Protein AF-A9UYN2-F1 (afdb_monomer_lite)

pLDDT: mean 78.62, std 21.9, range [23.72, 98.5]

Secondary structure (DSSP, 8-state):
--------------HHHHHHHHHHHHHHHHHHHHHHHTT--S--HHHHHHHHHHHHHHTTTS-HHHHHHHHHHHHHHHHGGGS--STTSTTS-SS-----PPPTHHHHHHHHHHHHHHTTS-HHHHHHHHHHHHTTTHHHHHGGG----SS--EEEEETTEEEEEEEEEE-SSEEEEEEEESS-EEEE----SEEEEEEEEES-EEEEETT-SS-EEE-TT-EEEE-TT--EEEEE-SSEEEEEEEEE-HHHHHHHHHHHIIIII--HHHHHHHHHTT----PEEEEE-SSHHHHHHHHHTT--EEEE-HHHHHHHTT--SSS-S-HHHHHHHHHHHHHHT---SS--SPPEEEEE-TT-SSSSHHHHHHHHHHHHHHT-SEEEEE-BPSS---TTSS---B--HHHHHHHHHHHHHHHTTSTT--EEEEEE-GGGTT-HHHHHHHHHHHHHTT--EEEE----SHHHHHHHHHHHHTT-TT-EEEEE--TTSSS----HHHHHHTT-SEEEESSHHHHHHHHHHHHHHHHHHHHSSSGGGTTTSPPHHHHHHHHT--TTSPPPP--

Organism: Monosiga brevicollis (NCBI:txid81824)

Radius of gyration: 29.61 Å; chains: 1; bounding box: 106×83×79 Å

Foldseek 3Di:
DDDDDDDDDDDDDDPVVVVVVVVVVCVVVLVVVLVPPQPDDLDDLVVLLVLLVVLCVVAVPHDPVSSVVSSLVSCCVPSPPQFDDQPPDPDPPPDDDDPDDPDPPVVVVLVVVLVVVPVPDDPPVSVVVVVVVCVPPCVVVLVLPQADDQNDWFWFAFQQWIWIKHWTHDDQFKTKMKTWHQAKTWGKPDAAQKKKKWAWNAAKKWKDFPPDPDIDIAHHSGIDIDDHRGMIIMMRNHTTITIMMMGTRVVRCVCRRCVCCVPPVVVVVRVSNVVSSVPQDLAQEEEEDLAQLVLLVCLVVVRQEYEDDLQSLQVVVVHGSQLPDALVSQLVRLLRNQVSQPADPVGNRGRAYEYECEQQRDQDLVSNLVSLVSNLVSPHQEYEHEQWDPSADDLQDPDTHGDDLVSVLVSLLSNVVSQVVGPNNYAYEYEYSCCVPPNLVVLLVSLLSNVVSPHQHYEYGQQQDLVSLLCSLVSNCVNVVRHAYEYEQEPPGRHDRDDSVSNSSSPHNYYYHHCVVVVVVVVVVVVQVVVCVVPVDSVVCVVPDDDPVNSCVSSVHDPPDDPDDDD

Structure (mmCIF, N/CA/C/O backbone):
data_AF-A9UYN2-F1
#
_entry.id   AF-A9UYN2-F1
#
loop_
_atom_site.group_PDB
_atom_site.id
_atom_site.type_symbol
_atom_site.label_atom_id
_atom_site.label_alt_id
_atom_site.label_comp_id
_atom_site.label_asym_id
_atom_site.label_entity_id
_atom_site.label_seq_id
_atom_site.pdbx_PDB_ins_code
_atom_site.Cartn_x
_atom_site.Cartn_y
_atom_site.Cartn_z
_atom_site.occupancy
_atom_site.B_iso_or_equiv
_atom_site.auth_seq_id
_atom_site.auth_comp_id
_atom_site.auth_asym_id
_atom_site.auth_atom_id
_atom_site.pdbx_PDB_model_num
ATOM 1 N N . MET A 1 1 ? -65.477 40.981 -23.516 1.00 39.19 1 MET A N 1
ATOM 2 C CA . MET A 1 1 ? -64.364 40.236 -22.884 1.00 39.19 1 MET A CA 1
ATOM 3 C C . MET A 1 1 ? -64.609 38.749 -23.068 1.00 39.19 1 MET A C 1
ATOM 5 O O . MET A 1 1 ? -65.764 38.356 -23.006 1.00 39.19 1 MET A O 1
ATOM 9 N N . ALA A 1 2 ? -63.519 37.986 -23.236 1.00 35.44 2 ALA A N 1
ATOM 10 C CA . ALA A 1 2 ? -63.436 36.551 -23.558 1.00 35.44 2 ALA A CA 1
ATOM 11 C C . ALA A 1 2 ? -63.857 36.188 -24.994 1.00 35.44 2 ALA A C 1
ATOM 13 O O . ALA A 1 2 ? -64.832 36.724 -25.496 1.00 35.44 2 ALA A O 1
ATOM 14 N N . LYS A 1 3 ? -63.245 35.249 -25.720 1.00 41.47 3 LYS A N 1
ATOM 15 C CA . LYS A 1 3 ? -61.950 34.520 -25.744 1.00 41.47 3 LYS A CA 1
ATOM 16 C C . LYS A 1 3 ? -62.150 33.536 -26.919 1.00 41.47 3 LYS A C 1
ATOM 18 O O . LYS A 1 3 ? -63.242 32.987 -26.982 1.00 41.47 3 LYS A O 1
ATOM 23 N N . SER A 1 4 ? -61.157 33.249 -27.773 1.00 36.56 4 SER A N 1
ATOM 24 C CA . SER A 1 4 ? -60.897 31.883 -28.299 1.00 36.56 4 SER A CA 1
ATOM 25 C C . SER A 1 4 ? -59.914 31.844 -29.482 1.00 36.56 4 SER A C 1
ATOM 27 O O . SER A 1 4 ? -60.020 32.597 -30.444 1.00 36.56 4 SER A O 1
ATOM 29 N N . SER A 1 5 ? -59.045 30.834 -29.406 1.00 35.97 5 SER A N 1
ATOM 30 C CA . SER A 1 5 ? -58.204 30.225 -30.441 1.00 35.97 5 SER A CA 1
ATOM 31 C C . SER A 1 5 ? -56.848 30.876 -30.736 1.00 35.97 5 SER A C 1
ATOM 33 O O . SER A 1 5 ? -56.729 31.851 -31.469 1.00 35.97 5 SER A O 1
ATOM 35 N N . LYS A 1 6 ? -55.786 30.235 -30.227 1.00 36.66 6 LYS A N 1
ATOM 36 C CA . LYS A 1 6 ? -54.582 29.958 -31.018 1.00 36.66 6 LYS A CA 1
ATOM 37 C C . LYS A 1 6 ? -54.052 28.557 -30.697 1.00 36.66 6 LYS A C 1
ATOM 39 O O . LYS A 1 6 ? -53.577 28.286 -29.602 1.00 36.66 6 LYS A O 1
ATOM 44 N N . SER A 1 7 ? -54.244 27.701 -31.698 1.00 35.09 7 SER A N 1
ATOM 45 C CA . SER A 1 7 ? -53.467 26.542 -32.146 1.00 35.09 7 SER A CA 1
ATOM 46 C C . SER A 1 7 ? -52.214 26.148 -31.355 1.00 35.09 7 SER A C 1
ATOM 48 O O . SER A 1 7 ? -51.268 26.922 -31.221 1.00 35.09 7 SER A O 1
ATOM 50 N N . ALA A 1 8 ? -52.178 24.867 -30.986 1.00 38.81 8 ALA A N 1
ATOM 51 C CA . ALA A 1 8 ? -51.010 24.126 -30.536 1.00 38.81 8 ALA A CA 1
ATOM 52 C C . ALA A 1 8 ? -49.964 23.962 -31.657 1.00 38.81 8 ALA A C 1
ATOM 54 O O . ALA A 1 8 ? -50.301 23.576 -32.775 1.00 38.81 8 ALA A O 1
ATOM 55 N N . ALA A 1 9 ? -48.690 24.186 -31.332 1.00 35.31 9 ALA A N 1
ATOM 56 C CA . ALA A 1 9 ? -47.545 23.747 -32.124 1.00 35.31 9 ALA A CA 1
ATOM 57 C C . ALA A 1 9 ? -46.674 22.824 -31.257 1.00 35.31 9 ALA A C 1
ATOM 59 O O . ALA A 1 9 ? -46.126 23.237 -30.235 1.00 35.31 9 ALA A O 1
ATOM 60 N N . LYS A 1 10 ? -46.593 21.553 -31.667 1.00 41.03 10 LYS A N 1
ATOM 61 C CA . LYS A 1 10 ? -45.705 20.508 -31.138 1.00 41.03 10 LYS A CA 1
ATOM 62 C C . LYS A 1 10 ? -44.237 20.952 -31.221 1.00 41.03 10 LYS A C 1
ATOM 64 O O . LYS A 1 10 ? -43.752 21.229 -32.313 1.00 41.03 10 LYS A O 1
ATOM 69 N N . LYS A 1 11 ? -43.505 20.897 -30.104 1.00 39.22 11 LYS A N 1
ATOM 70 C CA . LYS A 1 11 ? -42.038 20.755 -30.079 1.00 39.22 11 LYS A CA 1
ATOM 71 C C . LYS A 1 11 ? -41.705 19.320 -29.671 1.00 39.22 11 LYS A C 1
ATOM 73 O O . LYS A 1 11 ? -41.628 19.012 -28.490 1.00 39.22 11 LYS A O 1
ATOM 78 N N . GLY A 1 12 ? -41.561 18.440 -30.658 1.00 44.53 12 GLY A N 1
ATOM 79 C CA . GLY A 1 12 ? -40.840 17.180 -30.497 1.00 44.53 12 GLY A CA 1
ATOM 80 C C . GLY A 1 12 ? -39.404 17.416 -30.941 1.00 44.53 12 GLY A C 1
ATOM 81 O O . GLY A 1 12 ? -39.163 17.607 -32.127 1.00 44.53 12 GLY A O 1
ATOM 82 N N . GLY A 1 13 ? -38.469 17.475 -30.001 1.00 46.94 13 GLY A N 1
ATOM 83 C CA . GLY A 1 13 ? -37.056 17.652 -30.304 1.00 46.94 13 GLY A CA 1
ATOM 84 C C . GLY A 1 13 ? -36.202 17.418 -29.067 1.00 46.94 13 GLY A C 1
ATOM 85 O O . GLY A 1 13 ? -36.512 17.951 -28.007 1.00 46.94 13 GLY A O 1
ATOM 86 N N . ASN A 1 14 ? -35.133 16.644 -29.260 1.00 50.72 14 ASN A N 1
ATOM 87 C CA . ASN A 1 14 ? -33.905 16.572 -28.457 1.00 50.72 14 ASN A CA 1
ATOM 88 C C . ASN A 1 14 ? -33.594 15.334 -27.607 1.00 50.72 14 ASN A C 1
ATOM 90 O O . ASN A 1 14 ? -32.519 15.348 -27.028 1.00 50.72 14 ASN A O 1
ATOM 94 N N . SER A 1 15 ? -34.347 14.226 -27.575 1.00 48.69 15 SER A N 1
ATOM 95 C CA . SER A 1 15 ? -33.795 13.030 -26.884 1.00 48.69 15 SER A CA 1
ATOM 96 C C . SER A 1 15 ? -32.599 12.425 -27.644 1.00 48.69 15 SER A C 1
ATOM 98 O O . SER A 1 15 ? -31.614 12.034 -27.030 1.00 48.69 15 SER A O 1
ATOM 100 N N . TRP A 1 16 ? -32.638 12.447 -28.982 1.00 41.81 16 TRP A N 1
ATOM 101 C CA . TRP A 1 16 ? -31.578 11.907 -29.843 1.00 41.81 16 TRP A CA 1
ATOM 102 C C . TRP A 1 16 ? -30.259 12.684 -29.769 1.00 41.81 16 TRP A C 1
ATOM 104 O O . TRP A 1 16 ? -29.197 12.071 -29.794 1.00 41.81 16 TRP A O 1
ATOM 114 N N . CYS A 1 17 ? -30.305 14.014 -29.636 1.00 42.72 17 CYS A N 1
ATOM 115 C CA . CYS A 1 17 ? -29.087 14.821 -29.522 1.00 42.72 17 CYS A CA 1
ATOM 116 C C . CYS A 1 17 ? -28.325 14.521 -28.228 1.00 42.72 17 CYS A C 1
ATOM 118 O O . CYS A 1 17 ? -27.106 14.429 -28.266 1.00 42.72 17 CYS A O 1
ATOM 120 N N . TRP A 1 18 ? -29.022 14.299 -27.107 1.00 42.03 18 TRP A N 1
ATOM 121 C CA . TRP A 1 18 ? -28.371 13.967 -25.836 1.00 42.03 18 TRP A CA 1
ATOM 122 C C . TRP A 1 18 ? -27.692 12.596 -25.870 1.00 42.03 18 TRP A C 1
ATOM 124 O O . TRP A 1 18 ? -26.558 12.475 -25.415 1.00 42.03 18 TRP A O 1
ATOM 134 N N . THR A 1 19 ? -28.328 11.582 -26.465 1.00 50.00 19 THR A N 1
ATOM 135 C CA . THR A 1 19 ? -27.730 10.243 -26.611 1.00 50.00 19 THR A CA 1
ATOM 136 C C . THR A 1 19 ? -26.511 10.264 -27.535 1.00 50.00 19 THR A C 1
ATOM 138 O O . THR A 1 19 ? -25.493 9.650 -27.224 1.00 50.00 19 THR A O 1
ATOM 141 N N . LEU A 1 20 ? -26.578 11.019 -28.638 1.00 44.88 20 LEU A N 1
ATOM 142 C CA . LEU A 1 20 ? -25.458 11.169 -29.568 1.00 44.88 20 LEU A CA 1
ATOM 143 C C . LEU A 1 20 ? -24.292 11.942 -28.929 1.00 44.88 20 LEU A C 1
ATOM 145 O O . LEU A 1 20 ? -23.141 11.549 -29.084 1.00 44.88 20 LEU A O 1
ATOM 149 N N . SER A 1 21 ? -24.578 13.000 -28.164 1.00 47.22 21 SER A N 1
ATOM 150 C CA . SER A 1 21 ? -23.560 13.755 -27.426 1.00 47.22 21 SER A CA 1
ATOM 151 C C . SER A 1 21 ? -22.880 12.916 -26.343 1.00 47.22 21 SER A C 1
ATOM 153 O O . SER A 1 21 ? -21.669 13.020 -26.183 1.00 47.22 21 SER A O 1
ATOM 155 N N . LEU A 1 22 ? -23.616 12.045 -25.643 1.00 47.75 22 LEU A N 1
ATOM 156 C CA . LEU A 1 22 ? -23.041 11.152 -24.632 1.00 47.75 22 LEU A CA 1
ATOM 157 C C . LEU A 1 22 ? -22.132 10.085 -25.262 1.00 47.75 22 LEU A C 1
ATOM 159 O O . LEU A 1 22 ? -21.047 9.825 -24.750 1.00 47.75 22 LEU A O 1
ATOM 163 N N . LEU A 1 23 ? -22.542 9.519 -26.403 1.00 45.62 23 LEU A N 1
ATOM 164 C CA . LEU A 1 23 ? -21.728 8.577 -27.179 1.00 45.62 23 LEU A CA 1
ATOM 165 C C . LEU A 1 23 ? -20.455 9.236 -27.719 1.00 45.62 23 LEU A C 1
ATOM 167 O O . LEU A 1 23 ? -19.389 8.637 -27.645 1.00 45.62 23 LEU A O 1
ATOM 171 N N . VAL A 1 24 ? -20.537 10.478 -28.205 1.00 46.62 24 VAL A N 1
ATOM 172 C CA . VAL A 1 24 ? -19.369 11.240 -28.676 1.00 46.62 24 VAL A CA 1
ATOM 173 C C . VAL A 1 24 ? -18.418 11.573 -27.525 1.00 46.62 24 VAL A C 1
ATOM 175 O O . VAL A 1 24 ? -17.210 11.446 -27.692 1.00 46.62 24 VAL A O 1
ATOM 178 N N . ILE A 1 25 ? -18.927 11.932 -26.342 1.00 49.94 25 ILE A N 1
ATOM 179 C CA . ILE A 1 25 ? -18.092 12.183 -25.156 1.00 49.94 25 ILE A CA 1
ATOM 180 C C . ILE A 1 25 ? -17.419 10.889 -24.678 1.00 49.94 25 ILE A C 1
ATOM 182 O O . ILE A 1 25 ? -16.214 10.896 -24.451 1.00 49.94 25 ILE A O 1
ATOM 186 N N . LEU A 1 26 ? -18.143 9.768 -24.600 1.00 45.66 26 LEU A N 1
ATOM 187 C CA . LEU A 1 26 ? -17.565 8.457 -24.268 1.00 45.66 26 LEU A CA 1
ATOM 188 C C . LEU A 1 26 ? -16.506 8.020 -25.291 1.00 45.66 26 LEU A C 1
ATOM 190 O O . LEU A 1 26 ? -15.471 7.479 -24.910 1.00 45.66 26 LEU A O 1
ATOM 194 N N . PHE A 1 27 ? -16.724 8.309 -26.576 1.00 45.09 27 PHE A N 1
ATOM 195 C CA . PHE A 1 27 ? -15.776 8.010 -27.648 1.00 45.09 27 PHE A CA 1
ATOM 196 C C . PHE A 1 27 ? -14.525 8.905 -27.593 1.00 45.09 27 PHE A C 1
ATOM 198 O O . PHE A 1 27 ? -13.415 8.419 -27.788 1.00 45.09 27 PHE A O 1
ATOM 205 N N . LEU A 1 28 ? -14.669 10.196 -27.273 1.00 45.16 28 LEU A N 1
ATOM 206 C CA . LEU A 1 28 ? -13.551 11.143 -27.139 1.00 45.16 28 LEU A CA 1
ATOM 207 C C . LEU A 1 28 ? -12.732 10.921 -25.856 1.00 45.16 28 LEU A C 1
ATOM 209 O O . LEU A 1 28 ? -11.503 11.026 -25.884 1.00 45.16 28 LEU A O 1
ATOM 213 N N . VAL A 1 29 ? -13.392 10.577 -24.746 1.00 49.25 29 VAL A N 1
ATOM 214 C CA . VAL A 1 29 ? -12.733 10.202 -23.483 1.00 49.25 29 VAL A CA 1
ATOM 215 C C . VAL A 1 29 ? -12.043 8.844 -23.638 1.00 49.25 29 VAL A C 1
ATOM 217 O O . VAL A 1 29 ? -10.877 8.715 -23.275 1.00 49.25 29 VAL A O 1
ATOM 220 N N . GLY A 1 30 ? -12.698 7.868 -24.277 1.00 46.34 30 GLY A N 1
ATOM 221 C CA . GLY A 1 30 ? -12.101 6.573 -24.612 1.00 46.34 30 GLY A CA 1
ATOM 222 C C . GLY A 1 30 ? -10.931 6.676 -25.596 1.00 46.34 30 GLY A C 1
ATOM 223 O O . GLY A 1 30 ? -9.948 5.959 -25.439 1.00 46.34 30 GLY A O 1
ATOM 224 N N . GLY A 1 31 ? -10.996 7.594 -26.566 1.00 47.00 31 GLY A N 1
ATOM 225 C CA . GLY A 1 31 ? -9.927 7.855 -27.536 1.00 47.00 31 GLY A CA 1
ATOM 226 C C . GLY A 1 31 ? -8.698 8.540 -26.930 1.00 47.00 31 GLY A C 1
ATOM 227 O O . GLY A 1 31 ? -7.571 8.182 -27.263 1.00 47.00 31 GLY A O 1
ATOM 228 N N . SER A 1 32 ? -8.894 9.474 -25.994 1.00 47.34 32 SER A N 1
ATOM 229 C CA . SER A 1 32 ? -7.787 10.110 -25.261 1.00 47.34 32 SER A CA 1
ATOM 230 C C . SER A 1 32 ? -7.106 9.136 -24.287 1.00 47.34 32 SER A C 1
ATOM 232 O O . SER A 1 32 ? -5.883 9.140 -24.179 1.00 47.34 32 SER A O 1
ATOM 234 N N . PHE A 1 33 ? -7.870 8.245 -23.641 1.00 44.34 33 PHE A N 1
ATOM 235 C CA . PHE A 1 33 ? -7.330 7.166 -22.797 1.00 44.34 33 PHE A CA 1
ATOM 236 C C . PHE A 1 33 ? -6.572 6.111 -23.628 1.00 44.34 33 PHE A C 1
ATOM 238 O O . PHE A 1 33 ? -5.503 5.650 -23.231 1.00 44.34 33 PHE A O 1
ATOM 245 N N . TYR A 1 34 ? -7.088 5.795 -24.825 1.00 45.56 34 TYR A N 1
ATOM 246 C CA . TYR A 1 34 ? -6.466 4.895 -25.805 1.00 45.56 34 TYR A CA 1
ATOM 247 C C . TYR A 1 34 ? -5.105 5.398 -26.305 1.00 45.56 34 TYR A C 1
ATOM 249 O O . TYR A 1 34 ? -4.243 4.589 -26.616 1.00 45.56 34 TYR A O 1
ATOM 257 N N . LEU A 1 35 ? -4.875 6.713 -26.371 1.00 47.59 35 LEU A N 1
ATOM 258 C CA . LEU A 1 35 ? -3.581 7.265 -26.793 1.00 47.59 35 LEU A CA 1
ATOM 259 C C . LEU A 1 35 ? -2.527 7.289 -25.671 1.00 47.59 35 LEU A C 1
ATOM 261 O O . LEU A 1 35 ? -1.340 7.293 -25.981 1.00 47.59 35 LEU A O 1
ATOM 265 N N . TYR A 1 36 ? -2.933 7.298 -24.395 1.00 43.06 36 TYR A N 1
ATOM 266 C CA . TYR A 1 36 ? -2.017 7.478 -23.256 1.00 43.06 36 TYR A CA 1
ATOM 267 C C . TYR A 1 36 ? -1.508 6.160 -22.643 1.00 43.06 36 TYR A C 1
ATOM 269 O O . TYR A 1 36 ? -0.373 6.106 -22.180 1.00 43.06 36 TYR A O 1
ATOM 277 N N . HIS A 1 37 ? -2.307 5.084 -22.656 1.00 47.44 37 HIS A N 1
ATOM 278 C CA . HIS A 1 37 ? -1.965 3.818 -21.979 1.00 47.44 37 HIS A CA 1
ATOM 279 C C . HIS A 1 37 ? -1.526 2.659 -22.895 1.00 47.44 37 HIS A C 1
ATOM 281 O O . HIS A 1 37 ? -1.135 1.610 -22.394 1.00 47.44 37 HIS A O 1
ATOM 287 N N . ASN A 1 38 ? -1.526 2.830 -24.222 1.00 49.50 38 ASN A N 1
ATOM 288 C CA . ASN A 1 38 ? -1.293 1.735 -25.182 1.00 49.50 38 ASN A CA 1
ATOM 289 C C . ASN A 1 38 ? 0.184 1.412 -25.491 1.00 49.50 38 ASN A C 1
ATOM 291 O O . ASN A 1 38 ? 0.464 0.737 -26.480 1.00 49.50 38 ASN A O 1
ATOM 295 N N . THR A 1 39 ? 1.139 1.915 -24.705 1.00 52.50 39 THR A N 1
ATOM 296 C CA . THR A 1 39 ? 2.578 1.686 -24.951 1.00 52.50 39 THR A CA 1
ATOM 297 C C . THR A 1 39 ? 3.274 0.844 -23.885 1.00 52.50 39 THR A C 1
ATOM 299 O O . THR A 1 39 ? 4.419 0.463 -24.100 1.00 52.50 39 THR A O 1
ATOM 302 N N . ASN A 1 40 ? 2.606 0.534 -22.769 1.00 56.56 40 ASN A N 1
ATOM 303 C CA . ASN A 1 40 ? 3.190 -0.197 -21.641 1.00 56.56 40 ASN A CA 1
ATOM 304 C C . ASN A 1 40 ? 2.353 -1.448 -21.337 1.00 56.56 40 ASN A C 1
ATOM 306 O O . ASN A 1 40 ? 1.572 -1.448 -20.389 1.00 56.56 40 ASN A O 1
ATOM 310 N N . PHE A 1 41 ? 2.490 -2.485 -22.166 1.00 75.00 41 PHE A N 1
ATOM 311 C CA . PHE A 1 41 ? 1.915 -3.804 -21.885 1.00 75.00 41 PHE A CA 1
ATOM 312 C C . PHE A 1 41 ? 2.890 -4.626 -21.048 1.00 75.00 41 PHE A C 1
ATOM 314 O O . PHE A 1 41 ? 4.094 -4.620 -21.308 1.00 75.00 41 PHE A O 1
ATOM 321 N N . VAL A 1 42 ? 2.367 -5.339 -20.056 1.00 76.62 42 VAL A N 1
ATOM 322 C CA . VAL A 1 42 ? 3.141 -6.281 -19.245 1.00 76.62 42 VAL A CA 1
ATOM 323 C C . VAL A 1 42 ? 3.396 -7.569 -20.026 1.00 76.62 42 VAL A C 1
ATOM 325 O O . VAL A 1 42 ? 4.465 -8.171 -19.895 1.00 76.62 42 VAL A O 1
ATOM 328 N N . PHE A 1 43 ? 2.432 -7.996 -20.850 1.00 88.31 43 PHE A N 1
ATOM 329 C CA . PHE A 1 43 ? 2.486 -9.295 -21.517 1.00 88.31 43 PHE A CA 1
ATOM 330 C C . PHE A 1 43 ? 2.666 -9.198 -23.028 1.00 88.31 43 PHE A C 1
ATOM 332 O O . PHE A 1 43 ? 2.041 -8.391 -23.721 1.00 88.31 43 PHE A O 1
ATOM 339 N N . GLU A 1 44 ? 3.448 -10.135 -23.559 1.00 93.00 44 GLU A N 1
ATOM 340 C CA . GLU A 1 44 ? 3.671 -10.283 -24.992 1.00 93.00 44 GLU A CA 1
ATOM 341 C C . GLU A 1 44 ? 2.897 -11.492 -25.556 1.00 93.00 44 GLU A C 1
ATOM 343 O O . GLU A 1 44 ? 3.111 -12.622 -25.098 1.00 93.00 44 GLU A O 1
ATOM 348 N N . PRO A 1 45 ? 2.040 -11.320 -26.591 1.00 93.19 45 PRO A N 1
ATOM 349 C CA . PRO A 1 45 ? 1.203 -12.403 -27.122 1.00 93.19 45 PRO A CA 1
ATOM 350 C C . PRO A 1 45 ? 1.994 -13.636 -27.571 1.00 93.19 45 PRO A C 1
ATOM 352 O O . PRO A 1 45 ? 1.571 -14.773 -27.355 1.00 93.19 45 PRO A O 1
ATOM 355 N N . ALA A 1 46 ? 3.156 -13.415 -28.195 1.00 94.38 46 ALA A N 1
ATOM 356 C CA . ALA A 1 46 ? 4.018 -14.491 -28.677 1.00 94.38 46 ALA A CA 1
ATOM 357 C C . ALA A 1 46 ? 4.598 -15.318 -27.519 1.00 94.38 46 ALA A C 1
ATOM 359 O O . ALA A 1 46 ? 4.771 -16.532 -27.639 1.00 94.38 46 ALA A O 1
ATOM 360 N N . GLU A 1 47 ? 4.873 -14.675 -26.385 1.00 95.50 47 GLU A N 1
ATOM 361 C CA . GLU A 1 47 ? 5.400 -15.341 -25.201 1.00 95.50 47 GLU A CA 1
ATOM 362 C C . GLU A 1 47 ? 4.326 -16.152 -24.479 1.00 95.50 47 GLU A C 1
ATOM 364 O O . GLU A 1 47 ? 4.581 -17.296 -24.101 1.00 95.50 47 GLU A O 1
ATOM 369 N N . LEU A 1 48 ? 3.116 -15.600 -24.346 1.00 96.12 48 LEU A N 1
ATOM 370 C CA . LEU A 1 48 ? 1.965 -16.321 -23.800 1.00 96.12 48 LEU A CA 1
ATOM 371 C C . LEU A 1 48 ? 1.638 -17.560 -24.643 1.00 96.12 48 LEU A C 1
ATOM 373 O O . LEU A 1 48 ? 1.451 -18.652 -24.103 1.00 96.12 48 LEU A O 1
ATOM 377 N N . GLN A 1 49 ? 1.674 -17.432 -25.974 1.00 97.12 49 GLN A N 1
ATOM 378 C CA . GLN A 1 49 ? 1.497 -18.574 -26.870 1.00 97.12 49 GLN A CA 1
ATOM 379 C C . GLN A 1 49 ? 2.612 -19.618 -26.700 1.00 97.12 49 GLN A C 1
ATOM 381 O O . GLN A 1 49 ? 2.350 -20.822 -26.736 1.00 97.12 49 GLN A O 1
ATOM 386 N N . ALA A 1 50 ? 3.861 -19.184 -26.508 1.00 97.31 50 ALA A N 1
ATOM 387 C CA . ALA A 1 50 ? 4.980 -20.091 -26.270 1.00 97.31 50 ALA A CA 1
ATOM 388 C C . ALA A 1 50 ? 4.826 -20.858 -24.945 1.00 97.31 50 ALA A C 1
ATOM 390 O O . ALA A 1 50 ? 5.076 -22.065 -24.915 1.00 97.31 50 ALA A O 1
ATOM 391 N N . ILE A 1 51 ? 4.361 -20.193 -23.880 1.00 97.00 51 ILE A N 1
ATOM 392 C CA . ILE A 1 51 ? 4.044 -20.832 -22.595 1.00 97.00 51 ILE A CA 1
ATOM 393 C C . ILE A 1 51 ? 2.952 -21.889 -22.773 1.00 97.00 51 ILE A C 1
ATOM 395 O O . ILE A 1 51 ? 3.138 -23.029 -22.345 1.00 97.00 51 ILE A O 1
ATOM 399 N N . ALA A 1 52 ? 1.861 -21.545 -23.461 1.00 96.44 52 ALA A N 1
ATOM 400 C CA . ALA A 1 52 ? 0.778 -22.479 -23.754 1.00 96.44 52 ALA A CA 1
ATOM 401 C C . ALA A 1 52 ? 1.281 -23.706 -24.532 1.00 96.44 52 ALA A C 1
ATOM 403 O O . ALA A 1 52 ? 1.052 -24.840 -24.118 1.00 96.44 52 ALA A O 1
ATOM 404 N N . LYS A 1 53 ? 2.051 -23.505 -25.611 1.00 97.31 53 LYS A N 1
ATOM 405 C CA . LYS A 1 53 ? 2.643 -24.603 -26.399 1.00 97.31 53 LYS A CA 1
ATOM 406 C C . LYS A 1 53 ? 3.559 -25.497 -25.562 1.00 97.31 53 LYS A C 1
ATOM 408 O O . LYS A 1 53 ? 3.525 -26.718 -25.719 1.00 97.31 53 LYS A O 1
ATOM 413 N N . ALA A 1 54 ? 4.362 -24.911 -24.675 1.00 96.50 54 ALA A N 1
ATOM 414 C CA . ALA A 1 54 ? 5.227 -25.666 -23.775 1.00 96.50 54 ALA A CA 1
ATOM 415 C C . ALA A 1 54 ? 4.416 -26.515 -22.781 1.00 96.50 54 ALA A C 1
ATOM 417 O O . ALA A 1 54 ? 4.731 -27.690 -22.593 1.00 96.50 54 ALA A O 1
ATOM 418 N N . ALA A 1 55 ? 3.350 -25.955 -22.204 1.00 95.56 55 ALA A N 1
ATOM 419 C CA . ALA A 1 55 ? 2.464 -26.673 -21.291 1.00 95.56 55 ALA A CA 1
ATOM 420 C C . ALA A 1 55 ? 1.705 -27.810 -21.997 1.00 95.56 55 ALA A C 1
ATOM 422 O O . ALA A 1 55 ? 1.654 -28.930 -21.490 1.00 95.56 55 ALA A O 1
ATOM 423 N N . ILE A 1 56 ? 1.198 -27.569 -23.212 1.00 95.75 56 ILE A N 1
ATOM 424 C CA . ILE A 1 56 ? 0.556 -28.595 -24.052 1.00 95.75 56 ILE A CA 1
ATOM 425 C C . ILE A 1 56 ? 1.534 -29.739 -24.337 1.00 95.75 56 ILE A C 1
ATOM 427 O O . ILE A 1 56 ? 1.189 -30.914 -24.209 1.00 95.75 56 ILE A O 1
ATOM 431 N N . ALA A 1 57 ? 2.782 -29.415 -24.689 1.00 95.00 57 ALA A N 1
ATOM 432 C CA . ALA A 1 57 ? 3.805 -30.421 -24.951 1.00 95.00 57 ALA A CA 1
ATOM 433 C C . ALA A 1 57 ? 4.148 -31.256 -23.704 1.00 95.00 57 ALA A C 1
ATOM 435 O O . ALA A 1 57 ? 4.408 -32.454 -23.844 1.00 95.00 57 ALA A O 1
ATOM 436 N N . ALA A 1 58 ? 4.125 -30.648 -22.514 1.00 93.69 58 ALA A N 1
ATOM 437 C CA . ALA A 1 58 ? 4.368 -31.322 -21.240 1.00 93.69 58 ALA A CA 1
ATOM 438 C C . ALA A 1 58 ? 3.183 -32.196 -20.780 1.00 93.69 58 ALA A C 1
ATOM 440 O O . ALA A 1 58 ? 3.399 -33.218 -20.133 1.00 93.69 58 ALA A O 1
ATOM 441 N N . ASN A 1 59 ? 1.950 -31.849 -21.165 1.00 92.69 59 ASN A N 1
ATOM 442 C CA . ASN A 1 59 ? 0.716 -32.482 -20.681 1.00 92.69 59 ASN A CA 1
ATOM 443 C C . ASN A 1 59 ? -0.024 -33.309 -21.748 1.00 92.69 59 ASN A C 1
ATOM 445 O O . ASN A 1 59 ? -1.236 -33.481 -21.659 1.00 92.69 59 ASN A O 1
ATOM 449 N N . LYS A 1 60 ? 0.678 -33.882 -22.739 1.00 81.25 60 LYS A N 1
ATOM 450 C CA . LYS A 1 60 ? 0.059 -34.644 -23.853 1.00 81.25 60 LYS A CA 1
ATOM 451 C C . LYS A 1 60 ? -0.896 -35.774 -23.433 1.00 81.25 60 LYS A C 1
ATOM 453 O O . LYS A 1 60 ? -1.779 -36.120 -24.206 1.00 81.25 60 LYS A O 1
ATOM 458 N N . ASN A 1 61 ? -0.707 -36.336 -22.237 1.00 78.69 61 ASN A N 1
ATOM 459 C CA . ASN A 1 61 ? -1.544 -37.397 -21.661 1.00 78.69 61 ASN A CA 1
ATOM 460 C C . ASN A 1 61 ? -2.203 -36.977 -20.328 1.00 78.69 61 ASN A C 1
ATOM 462 O O . ASN A 1 61 ? -2.686 -37.835 -19.591 1.00 78.69 61 ASN A O 1
ATOM 466 N N . GLY A 1 62 ? -2.138 -35.691 -19.970 1.00 78.06 62 GLY A N 1
ATOM 467 C CA . GLY A 1 62 ? -2.693 -35.152 -18.727 1.00 78.06 62 GLY A CA 1
ATOM 468 C C . GLY A 1 62 ? -4.171 -34.782 -18.857 1.00 78.06 62 GLY A C 1
ATOM 469 O O . GLY A 1 62 ? -4.716 -34.727 -19.959 1.00 78.06 62 GLY A O 1
ATOM 470 N N . SER A 1 63 ? -4.828 -34.510 -17.727 1.00 89.56 63 SER A N 1
ATOM 471 C CA . SER A 1 63 ? -6.160 -33.899 -17.736 1.00 89.56 63 SER A CA 1
ATOM 472 C C . SER A 1 63 ? -6.079 -32.437 -18.189 1.00 89.56 63 SER A C 1
ATOM 474 O O . SER A 1 63 ? -5.046 -31.781 -18.045 1.00 89.56 63 SER A O 1
ATOM 476 N N . THR A 1 64 ? -7.190 -31.896 -18.693 1.00 88.06 64 THR A N 1
ATOM 477 C CA . THR A 1 64 ? -7.301 -30.464 -19.013 1.00 88.06 64 THR A CA 1
ATOM 478 C C . THR A 1 64 ? -7.002 -29.582 -17.801 1.00 88.06 64 THR A C 1
ATOM 480 O O . THR A 1 64 ? -6.363 -28.547 -17.943 1.00 88.06 64 THR A O 1
ATOM 483 N N . GLU A 1 65 ? -7.402 -30.019 -16.608 1.00 86.56 65 GLU A N 1
ATOM 484 C CA . GLU A 1 65 ? -7.086 -29.350 -15.344 1.00 86.56 65 GLU A CA 1
ATOM 485 C C . GLU A 1 65 ? -5.571 -29.285 -15.096 1.00 86.56 65 GLU A C 1
ATOM 487 O O . GLU A 1 65 ? -5.038 -28.213 -14.828 1.00 86.56 65 GLU A O 1
ATOM 492 N N . ALA A 1 66 ? -4.847 -30.399 -15.269 1.00 87.31 66 ALA A N 1
ATOM 493 C CA . ALA A 1 66 ? -3.391 -30.418 -15.120 1.00 87.31 66 ALA A CA 1
ATOM 494 C C . ALA A 1 66 ? -2.697 -29.492 -16.133 1.00 87.31 66 ALA A C 1
ATOM 496 O O . ALA A 1 66 ? -1.749 -28.791 -15.782 1.00 87.31 66 ALA A O 1
ATOM 497 N N . LEU A 1 67 ? -3.204 -29.449 -17.369 1.00 91.56 67 LEU A N 1
ATOM 498 C CA . LEU A 1 67 ? -2.720 -28.530 -18.396 1.00 91.56 67 LEU A CA 1
ATOM 499 C C . LEU A 1 67 ? -2.940 -27.063 -18.001 1.00 91.56 67 LEU A C 1
ATOM 501 O O . LEU A 1 67 ? -2.006 -26.269 -18.090 1.00 91.56 67 LEU A O 1
ATOM 505 N N . VAL A 1 68 ? -4.150 -26.704 -17.569 1.00 89.31 68 VAL A N 1
ATOM 506 C CA . VAL A 1 68 ? -4.487 -25.344 -17.119 1.00 89.31 68 VAL A CA 1
ATOM 507 C C . VAL A 1 68 ? -3.587 -24.924 -15.955 1.00 89.31 68 VAL A C 1
ATOM 509 O O . VAL A 1 68 ? -2.985 -23.851 -16.004 1.00 89.31 68 VAL A O 1
ATOM 512 N N . ASN A 1 69 ? -3.406 -25.800 -14.969 1.00 87.75 69 ASN A N 1
ATOM 513 C CA . ASN A 1 69 ? -2.555 -25.532 -13.813 1.00 87.75 69 ASN A CA 1
ATOM 514 C C . ASN A 1 69 ? -1.081 -25.349 -14.208 1.00 87.75 69 ASN A C 1
ATOM 516 O O . ASN A 1 69 ? -0.418 -24.454 -13.685 1.00 87.75 69 ASN A O 1
ATOM 520 N N . ASP A 1 70 ? -0.564 -26.133 -15.162 1.00 91.62 70 ASP A N 1
ATOM 521 C CA . ASP A 1 70 ? 0.803 -25.962 -15.680 1.00 91.62 70 ASP A CA 1
ATOM 522 C C . ASP A 1 70 ? 0.965 -24.643 -16.457 1.00 91.62 70 ASP A C 1
ATOM 524 O O . ASP A 1 70 ? 1.978 -23.960 -16.308 1.00 91.62 70 ASP A O 1
ATOM 528 N N . VAL A 1 71 ? -0.038 -24.231 -17.245 1.00 92.75 71 VAL A N 1
ATOM 529 C CA . VAL A 1 71 ? -0.037 -22.914 -17.912 1.00 92.75 71 VAL A CA 1
ATOM 530 C C . VAL A 1 71 ? 0.056 -21.797 -16.875 1.00 92.75 71 VAL A C 1
ATOM 532 O O . VAL A 1 71 ? 0.961 -20.965 -16.962 1.00 92.75 71 VAL A O 1
ATOM 535 N N . ILE A 1 72 ? -0.820 -21.808 -15.866 1.00 88.62 72 ILE A N 1
ATOM 536 C CA . ILE A 1 72 ? -0.837 -20.804 -14.795 1.00 88.62 72 ILE A CA 1
ATOM 537 C C . ILE A 1 72 ? 0.506 -20.788 -14.052 1.00 88.62 72 ILE A C 1
ATOM 539 O O . ILE A 1 72 ? 1.095 -19.723 -13.865 1.00 88.62 72 ILE A O 1
ATOM 543 N N . ALA A 1 73 ? 1.039 -21.956 -13.682 1.00 85.94 73 ALA A N 1
ATOM 544 C CA . ALA A 1 73 ? 2.312 -22.069 -12.973 1.00 85.94 73 ALA A CA 1
ATOM 545 C C . ALA A 1 73 ? 3.489 -21.499 -13.783 1.00 85.94 73 ALA A C 1
ATOM 547 O O . ALA A 1 73 ? 4.324 -20.771 -13.245 1.00 85.94 73 ALA A O 1
ATOM 548 N N . ARG A 1 74 ? 3.547 -21.776 -15.091 1.00 93.88 74 ARG A N 1
ATOM 549 C CA . ARG A 1 74 ? 4.580 -21.228 -15.987 1.00 93.88 74 ARG A CA 1
ATOM 550 C C . ARG A 1 74 ? 4.449 -19.723 -16.173 1.00 93.88 74 ARG A C 1
ATOM 552 O O . ARG A 1 74 ? 5.465 -19.032 -16.219 1.00 93.88 74 ARG A O 1
ATOM 559 N N . MET A 1 75 ? 3.222 -19.219 -16.280 1.00 90.25 75 MET A N 1
ATOM 560 C CA . MET A 1 75 ? 2.965 -17.783 -16.354 1.00 90.25 75 MET A CA 1
ATOM 561 C C . MET A 1 75 ? 3.411 -17.087 -15.072 1.00 90.25 75 MET A C 1
ATOM 563 O O . MET A 1 75 ? 4.128 -16.097 -15.160 1.00 90.25 75 MET A O 1
ATOM 567 N N . ARG A 1 76 ? 3.101 -17.641 -13.895 1.00 82.88 76 ARG A N 1
ATOM 568 C CA . ARG A 1 76 ? 3.599 -17.123 -12.610 1.00 82.88 76 ARG A CA 1
ATOM 569 C C . ARG A 1 76 ? 5.117 -17.148 -12.521 1.00 82.88 76 ARG A C 1
ATOM 571 O O . ARG A 1 76 ? 5.721 -16.149 -12.156 1.00 82.88 76 ARG A O 1
ATOM 578 N N . ALA A 1 77 ? 5.754 -18.248 -12.916 1.00 86.94 77 ALA A N 1
ATOM 579 C CA . ALA A 1 77 ? 7.214 -18.347 -12.899 1.00 86.94 77 ALA A CA 1
ATOM 580 C C . ALA A 1 77 ? 7.898 -17.261 -13.751 1.00 86.94 77 ALA A C 1
ATOM 582 O O . ALA A 1 77 ? 9.044 -16.906 -13.483 1.00 86.94 77 ALA A O 1
ATOM 583 N N . LYS A 1 78 ? 7.209 -16.744 -14.776 1.00 89.62 78 LYS A N 1
ATOM 584 C CA . LYS A 1 78 ? 7.727 -15.699 -15.659 1.00 89.62 78 LYS A CA 1
ATOM 585 C C . LYS A 1 78 ? 7.317 -14.283 -15.249 1.00 89.62 78 LYS A C 1
ATOM 587 O O . LYS A 1 78 ? 8.161 -13.394 -15.261 1.00 89.62 78 LYS A O 1
ATOM 592 N N . TYR A 1 79 ? 6.039 -14.074 -14.953 1.00 80.56 79 TYR A N 1
ATOM 593 C CA . TYR A 1 79 ? 5.436 -12.754 -14.760 1.00 80.56 79 TYR A CA 1
ATOM 594 C C . TYR A 1 79 ? 5.170 -12.417 -13.284 1.00 80.56 79 TYR A C 1
ATOM 596 O O . TYR A 1 79 ? 4.740 -11.306 -12.992 1.00 80.56 79 TYR A O 1
ATOM 604 N N . GLY A 1 80 ? 5.440 -13.342 -12.358 1.00 77.12 80 GLY A N 1
ATOM 605 C CA . GLY A 1 80 ? 5.314 -13.134 -10.915 1.00 77.12 80 GLY A CA 1
ATOM 606 C C . GLY A 1 80 ? 3.925 -12.644 -10.513 1.00 77.12 80 GLY A C 1
ATOM 607 O O . GLY A 1 80 ? 2.913 -13.185 -10.964 1.00 77.12 80 GLY A O 1
ATOM 608 N N . ASP A 1 81 ? 3.915 -11.573 -9.724 1.00 65.19 81 ASP A N 1
ATOM 609 C CA . ASP A 1 81 ? 2.738 -10.952 -9.103 1.00 65.19 81 ASP A CA 1
ATOM 610 C C . ASP A 1 81 ? 1.738 -10.369 -10.118 1.00 65.19 81 ASP A C 1
ATOM 612 O O . ASP A 1 81 ? 0.632 -9.964 -9.765 1.00 65.19 81 ASP A O 1
ATOM 616 N N . HIS A 1 82 ? 2.086 -10.331 -11.409 1.00 65.69 82 HIS A N 1
ATOM 617 C CA . HIS A 1 82 ? 1.134 -9.959 -12.451 1.00 65.69 82 HIS A CA 1
ATOM 618 C C . HIS A 1 82 ? 0.078 -11.046 -12.728 1.00 65.69 82 HIS A C 1
ATOM 620 O O . HIS A 1 82 ? -0.904 -10.742 -13.409 1.00 65.69 82 HIS A O 1
ATOM 626 N N . ILE A 1 83 ? 0.259 -12.280 -12.230 1.00 74.31 83 ILE A N 1
ATOM 627 C CA . ILE A 1 83 ? -0.654 -13.420 -12.417 1.00 74.31 83 ILE A CA 1
ATOM 628 C C . ILE A 1 83 ? -1.261 -13.859 -11.076 1.00 74.31 83 ILE A C 1
ATOM 630 O O . ILE A 1 83 ? -0.560 -14.366 -10.204 1.00 74.31 83 ILE A O 1
ATOM 634 N N . LEU A 1 84 ? -2.584 -13.739 -10.957 1.00 63.41 84 LEU A N 1
ATOM 635 C CA . LEU A 1 84 ? -3.369 -13.947 -9.731 1.00 63.41 84 LEU A CA 1
ATOM 636 C C . LEU A 1 84 ? -3.378 -15.420 -9.249 1.00 63.41 84 LEU A C 1
ATOM 638 O O . LEU A 1 84 ? -3.248 -16.353 -10.056 1.00 63.41 84 LEU A O 1
ATOM 642 N N . GLU A 1 85 ? -3.522 -15.645 -7.931 1.00 55.47 85 GLU A N 1
ATOM 643 C CA . GLU A 1 85 ? -3.492 -16.978 -7.292 1.00 55.47 85 GLU A CA 1
ATOM 644 C C . GLU A 1 85 ? -4.859 -17.712 -7.257 1.00 55.47 85 GLU A C 1
ATOM 646 O O . GLU A 1 85 ? -5.902 -17.071 -7.242 1.00 55.47 85 GLU A O 1
ATOM 651 N N . GLU A 1 86 ? -4.874 -19.059 -7.257 1.00 48.38 86 GLU A N 1
ATOM 652 C CA . GLU A 1 86 ? -6.094 -19.897 -7.097 1.00 48.38 86 GLU A CA 1
ATOM 653 C C . GLU A 1 86 ? -6.258 -20.425 -5.645 1.00 48.38 86 GLU A C 1
ATOM 655 O O . GLU A 1 86 ? -7.288 -20.993 -5.282 1.00 48.38 86 GLU A O 1
ATOM 660 N N . SER A 1 87 ? -5.251 -20.257 -4.779 1.00 40.47 87 SER A N 1
ATOM 661 C CA . SER A 1 87 ? -5.139 -20.991 -3.507 1.00 40.47 87 SER A CA 1
ATOM 662 C C . SER A 1 87 ? -5.885 -20.390 -2.300 1.00 40.47 87 SER A C 1
ATOM 664 O O . SER A 1 87 ? -5.897 -21.018 -1.244 1.00 40.47 87 SER A O 1
ATOM 666 N N . GLU A 1 88 ? -6.629 -19.287 -2.435 1.00 40.62 88 GLU A N 1
ATOM 667 C CA . GLU A 1 88 ? -7.363 -18.665 -1.309 1.00 40.62 88 GLU A CA 1
ATOM 668 C C . GLU A 1 88 ? -8.857 -19.038 -1.187 1.00 40.62 88 GLU A C 1
ATOM 670 O O . GLU A 1 88 ? -9.604 -18.408 -0.437 1.00 40.62 88 GLU A O 1
ATOM 675 N N . CYS A 1 89 ? -9.356 -20.090 -1.857 1.00 31.22 89 CYS A N 1
ATOM 676 C CA . CYS A 1 89 ? -10.764 -20.489 -1.641 1.00 31.22 89 CYS A CA 1
ATOM 677 C C . CYS A 1 89 ? -11.148 -21.968 -1.792 1.00 31.22 89 CYS A C 1
ATOM 679 O O . CYS A 1 89 ? -12.295 -22.326 -1.498 1.00 31.22 89 CYS A O 1
ATOM 681 N N . VAL A 1 90 ? -10.253 -22.868 -2.203 1.00 26.67 90 VAL A N 1
ATOM 682 C CA . VAL A 1 90 ? -10.661 -24.241 -2.557 1.00 26.67 90 VAL A CA 1
ATOM 683 C C . VAL A 1 90 ? -10.278 -25.255 -1.479 1.00 26.67 90 VAL A C 1
ATOM 685 O O . VAL A 1 90 ? -9.440 -26.126 -1.677 1.00 26.67 90 VAL A O 1
ATOM 688 N N . SER A 1 91 ? -10.951 -25.191 -0.325 1.00 23.91 91 SER A N 1
ATOM 689 C CA . SER A 1 91 ? -11.103 -26.390 0.523 1.00 23.91 91 SER A CA 1
ATOM 690 C C . SER A 1 91 ? -12.364 -26.447 1.401 1.00 23.91 91 SER A C 1
ATOM 692 O O . SER A 1 91 ? -12.498 -27.389 2.183 1.00 23.91 91 SER A O 1
ATOM 694 N N . ARG A 1 92 ? -13.313 -25.496 1.308 1.00 26.59 92 ARG A N 1
ATOM 695 C CA . ARG A 1 92 ? -14.482 -25.471 2.223 1.00 26.59 92 ARG A CA 1
ATOM 696 C C . ARG A 1 92 ? -15.879 -25.249 1.634 1.00 26.59 92 ARG A C 1
ATOM 698 O O . ARG A 1 92 ? -16.820 -25.168 2.411 1.00 26.59 92 ARG A O 1
ATOM 705 N N . LEU A 1 93 ? -16.072 -25.195 0.314 1.00 28.22 93 LEU A N 1
ATOM 706 C CA . LEU A 1 93 ? -17.386 -24.818 -0.249 1.00 28.22 93 LEU A CA 1
ATOM 707 C C . LEU A 1 93 ? -18.043 -25.824 -1.202 1.00 28.22 93 LEU A C 1
ATOM 709 O O . LEU A 1 93 ? -19.061 -25.501 -1.803 1.00 28.22 93 LEU A O 1
ATOM 713 N N . TYR A 1 94 ? -17.555 -27.063 -1.282 1.00 27.34 94 TYR A N 1
ATOM 714 C CA . TYR A 1 94 ? -18.291 -28.123 -1.988 1.00 27.34 94 TYR A CA 1
ATOM 715 C C . TYR A 1 94 ? -19.415 -28.773 -1.149 1.00 27.34 94 TYR A C 1
ATOM 717 O O . TYR A 1 94 ? -20.021 -29.734 -1.615 1.00 27.34 94 TYR A O 1
ATOM 725 N N . THR A 1 95 ? -19.724 -28.284 0.065 1.00 25.02 95 THR A N 1
ATOM 726 C CA . THR A 1 95 ? -20.610 -29.010 1.005 1.00 25.02 95 THR A CA 1
ATOM 727 C C . THR A 1 95 ? -21.800 -28.257 1.613 1.00 25.02 95 THR A C 1
ATOM 729 O O . THR A 1 95 ? -22.558 -28.899 2.329 1.00 25.02 95 THR A O 1
ATOM 732 N N . GLU A 1 96 ? -22.048 -26.971 1.343 1.00 23.72 96 GLU A N 1
ATOM 733 C CA . GLU A 1 96 ? -23.176 -26.251 1.982 1.00 23.72 96 GLU A CA 1
ATOM 734 C C . GLU A 1 96 ? -24.165 -25.669 0.947 1.00 23.72 96 GLU A C 1
ATOM 736 O O . GLU A 1 96 ? -23.745 -24.932 0.049 1.00 23.72 96 GLU A O 1
ATOM 741 N N . PRO A 1 97 ? -25.475 -25.988 1.028 1.00 28.39 97 PRO A N 1
ATOM 742 C CA . PRO A 1 97 ? -26.491 -25.468 0.119 1.00 28.39 97 PRO A CA 1
ATOM 743 C C . PRO A 1 97 ? -26.899 -24.018 0.438 1.00 28.39 97 PRO A C 1
ATOM 745 O O . PRO A 1 97 ? -26.811 -23.527 1.560 1.00 28.39 97 PRO A O 1
ATOM 748 N N . ILE A 1 98 ? -27.395 -23.344 -0.600 1.00 32.12 98 ILE A N 1
ATOM 749 C CA . ILE A 1 98 ? -27.768 -21.925 -0.651 1.00 32.12 98 ILE A CA 1
ATOM 750 C C . ILE A 1 98 ? -28.974 -21.635 0.260 1.00 32.12 98 ILE A C 1
ATOM 752 O O . ILE A 1 98 ? -30.123 -21.835 -0.136 1.00 32.12 98 ILE A O 1
ATOM 756 N N . HIS A 1 99 ? -28.738 -21.081 1.449 1.00 31.55 99 HIS A N 1
ATOM 757 C CA . HIS A 1 99 ? -29.792 -20.510 2.292 1.00 31.55 99 HIS A CA 1
ATOM 758 C C . HIS A 1 99 ? -29.371 -19.162 2.884 1.00 31.55 99 HIS A C 1
ATOM 760 O O . HIS A 1 99 ? -28.893 -19.105 4.008 1.00 31.55 99 HIS A O 1
ATOM 766 N N . ALA A 1 100 ? -29.566 -18.084 2.114 1.00 29.39 100 ALA A N 1
ATOM 767 C CA . ALA A 1 100 ? -30.032 -16.766 2.579 1.00 29.39 100 ALA A CA 1
ATOM 768 C C . ALA A 1 100 ? -29.856 -15.722 1.459 1.00 29.39 100 ALA A C 1
ATOM 770 O O . ALA A 1 100 ? -28.815 -15.082 1.347 1.00 29.39 100 ALA A O 1
ATOM 771 N N . MET A 1 101 ? -30.887 -15.523 0.634 1.00 28.56 101 MET A N 1
ATOM 772 C CA . MET A 1 101 ? -31.051 -14.243 -0.066 1.00 28.56 101 MET A CA 1
ATOM 773 C C . MET A 1 101 ? -31.738 -13.238 0.878 1.00 28.56 101 MET A C 1
ATOM 775 O O . MET A 1 101 ? -32.560 -13.659 1.699 1.00 28.56 101 MET A O 1
ATOM 779 N N . PRO A 1 102 ? -31.471 -11.923 0.772 1.00 31.53 102 PRO A N 1
ATOM 780 C CA . PRO A 1 102 ? -32.241 -10.908 1.488 1.00 31.53 102 PRO A CA 1
ATOM 781 C C . PRO A 1 102 ? -33.724 -10.926 1.065 1.00 31.53 102 PRO A C 1
ATOM 783 O O . PRO A 1 102 ? -34.064 -11.298 -0.055 1.00 31.53 102 PRO A O 1
ATOM 786 N N . SER A 1 103 ? -34.606 -10.530 1.987 1.00 35.84 103 SER A N 1
ATOM 787 C CA . SER A 1 103 ? -36.070 -10.720 1.955 1.00 35.84 103 SER A CA 1
ATOM 788 C C . SER A 1 103 ? -36.810 -10.309 0.651 1.00 35.84 103 SER A C 1
ATOM 790 O O . SER A 1 103 ? -36.407 -9.354 -0.019 1.00 35.84 103 SER A O 1
ATOM 792 N N . PRO A 1 104 ? -37.980 -10.922 0.344 1.00 37.69 104 PRO A N 1
ATOM 793 C CA . PRO A 1 104 ? -38.782 -10.684 -0.873 1.00 37.69 104 PRO A CA 1
ATOM 794 C C . PRO A 1 104 ? -39.429 -9.286 -0.981 1.00 37.69 104 PRO A C 1
ATOM 796 O O . PRO A 1 104 ? -40.176 -9.015 -1.924 1.00 37.69 104 PRO A O 1
ATOM 799 N N . PHE A 1 105 ? -39.147 -8.374 -0.048 1.00 33.47 105 PHE A N 1
ATOM 800 C CA . PHE A 1 105 ? -39.723 -7.027 -0.026 1.00 33.47 105 PHE A CA 1
ATOM 801 C C . PHE A 1 105 ? -39.203 -6.133 -1.171 1.00 33.47 105 PHE A C 1
ATOM 803 O O . PHE A 1 105 ? -39.954 -5.317 -1.704 1.00 33.47 105 PHE A O 1
ATOM 810 N N . PHE A 1 106 ? -37.955 -6.333 -1.616 1.00 34.47 106 PHE A N 1
ATOM 811 C CA . PHE A 1 106 ? -37.337 -5.544 -2.696 1.00 34.47 106 PHE A CA 1
ATOM 812 C C . PHE A 1 106 ? -37.872 -5.887 -4.097 1.00 34.47 106 PHE A C 1
ATOM 814 O O . PHE A 1 106 ? -38.001 -5.002 -4.947 1.00 34.47 106 PHE A O 1
ATOM 821 N N . PHE A 1 107 ? -38.256 -7.148 -4.326 1.00 36.84 107 PHE A N 1
ATOM 822 C CA . PHE A 1 107 ? -38.802 -7.608 -5.609 1.00 36.84 107 PHE A CA 1
ATOM 823 C C . PHE A 1 107 ? -40.190 -7.015 -5.903 1.00 36.84 107 PHE A C 1
ATOM 825 O O . PHE A 1 107 ? -40.494 -6.684 -7.047 1.00 36.84 107 PHE A O 1
ATOM 832 N N . SER A 1 108 ? -41.018 -6.817 -4.871 1.00 39.91 108 SER A N 1
ATOM 833 C CA . SER A 1 108 ? -42.387 -6.297 -5.014 1.00 39.91 108 SER A CA 1
ATOM 834 C C . SER A 1 108 ? -42.428 -4.813 -5.415 1.00 39.91 108 SER A C 1
ATOM 836 O O . SER A 1 108 ? -43.262 -4.397 -6.224 1.00 39.91 108 SER A O 1
ATOM 838 N N . LEU A 1 109 ? -41.488 -4.004 -4.911 1.00 39.16 109 LEU A N 1
ATOM 839 C CA . LEU A 1 109 ? -41.445 -2.570 -5.210 1.00 39.16 109 LEU A CA 1
ATOM 840 C C . LEU A 1 109 ? -40.928 -2.295 -6.632 1.00 39.16 109 LEU A C 1
ATOM 842 O O . LEU A 1 109 ? -41.502 -1.473 -7.341 1.00 39.16 109 LEU A O 1
ATOM 846 N N . CYS A 1 110 ? -39.912 -3.034 -7.092 1.00 37.94 110 CYS A N 1
ATOM 847 C CA . CYS A 1 110 ? -39.422 -2.901 -8.468 1.00 37.94 110 CYS A CA 1
ATOM 848 C C . CYS A 1 110 ? -40.467 -3.375 -9.487 1.00 37.94 110 CYS A C 1
ATOM 850 O O . CYS A 1 110 ? -40.742 -2.666 -10.452 1.00 37.94 110 CYS A O 1
ATOM 852 N N . LEU A 1 111 ? -41.123 -4.518 -9.247 1.00 39.50 111 LEU A N 1
ATOM 853 C CA . LEU A 1 111 ? -42.109 -5.058 -10.187 1.00 39.50 111 LEU A CA 1
ATOM 854 C C . LEU A 1 111 ? -43.378 -4.187 -10.280 1.00 39.50 111 LEU A C 1
ATOM 856 O O . LEU A 1 111 ? -43.940 -4.040 -11.364 1.00 39.50 111 LEU A O 1
ATOM 860 N N . SER A 1 112 ? -43.813 -3.567 -9.175 1.00 45.69 112 SER A N 1
ATOM 861 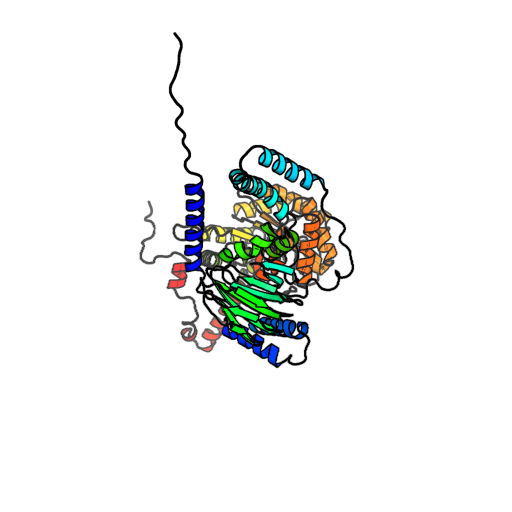C CA . SER A 1 112 ? -45.001 -2.694 -9.149 1.00 45.69 112 SER A CA 1
ATOM 862 C C . SER A 1 112 ? -44.770 -1.319 -9.793 1.00 45.69 112 SER A C 1
ATOM 864 O O . SER A 1 112 ? -45.654 -0.805 -10.488 1.00 45.69 112 SER A O 1
ATOM 866 N N . VAL A 1 113 ? -43.572 -0.742 -9.646 1.00 43.88 113 VAL A N 1
ATOM 867 C CA . VAL A 1 113 ? -43.190 0.498 -10.342 1.00 43.88 113 VAL A CA 1
ATOM 868 C C . VAL A 1 113 ? -43.029 0.239 -11.845 1.00 43.88 113 VAL A C 1
ATOM 870 O O . VAL A 1 113 ? -43.547 1.008 -12.655 1.00 43.88 113 VAL A O 1
ATOM 873 N N . SER A 1 114 ? -42.419 -0.886 -12.232 1.00 42.3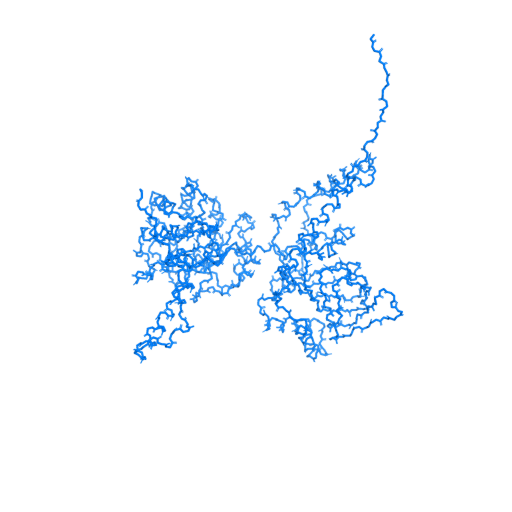1 114 SER A N 1
ATOM 874 C CA . SER A 1 114 ? -42.263 -1.273 -13.639 1.00 42.31 114 SER A CA 1
ATOM 875 C C . SER A 1 114 ? -43.595 -1.589 -14.330 1.00 42.31 114 SER A C 1
ATOM 877 O O . SER A 1 114 ? -43.803 -1.150 -15.460 1.00 42.31 114 SER A O 1
ATOM 879 N N . LEU A 1 115 ? -44.534 -2.291 -13.676 1.00 42.34 115 LEU A N 1
ATOM 880 C CA . LEU A 1 115 ? -45.837 -2.601 -14.285 1.00 42.34 115 LEU A CA 1
ATOM 881 C C . LEU A 1 115 ? -46.747 -1.369 -14.428 1.00 42.34 115 LEU A C 1
ATOM 883 O O . LEU A 1 115 ? -47.471 -1.267 -15.418 1.00 42.34 115 LEU A O 1
ATOM 887 N N . SER A 1 116 ? -46.723 -0.429 -13.474 1.00 46.03 116 SER A N 1
ATOM 888 C CA . SER A 1 116 ? -47.603 0.753 -13.518 1.00 46.03 116 SER A CA 1
ATOM 889 C C . SER A 1 116 ? -47.166 1.805 -14.551 1.00 46.03 116 SER A C 1
ATOM 891 O O . SER A 1 116 ? -48.020 2.423 -15.196 1.00 46.03 116 SER A O 1
ATOM 893 N N . LEU A 1 117 ? -45.856 1.964 -14.790 1.00 39.50 117 LEU A N 1
ATOM 894 C CA . LEU A 1 117 ? -45.338 2.839 -15.850 1.00 39.50 117 LEU A CA 1
ATOM 895 C C . LEU A 1 117 ? -45.491 2.230 -17.255 1.00 39.50 117 LEU A C 1
ATOM 897 O O . LEU A 1 117 ? -45.863 2.946 -18.187 1.00 39.50 117 LEU A O 1
ATOM 901 N N . CYS A 1 118 ? -45.297 0.915 -17.411 1.00 41.62 118 CYS A N 1
ATOM 902 C CA . CYS A 1 118 ? -45.452 0.235 -18.704 1.00 41.62 118 CYS A CA 1
ATOM 903 C C . CYS A 1 118 ? -46.901 0.225 -19.223 1.00 41.62 118 CYS A C 1
ATOM 905 O O . CYS A 1 118 ? -47.108 0.185 -20.435 1.00 41.62 118 CYS A O 1
ATOM 907 N N . LEU A 1 119 ? -47.906 0.300 -18.340 1.00 44.41 119 LEU A N 1
ATOM 908 C CA . LEU A 1 119 ? -49.314 0.398 -18.748 1.00 44.41 119 LEU A CA 1
ATOM 909 C C . LEU A 1 119 ? -49.754 1.812 -19.168 1.00 44.41 119 LEU A C 1
ATOM 911 O O . LEU A 1 119 ? -50.842 1.950 -19.723 1.00 44.41 119 LEU A O 1
ATOM 915 N N . SER A 1 120 ? -48.953 2.857 -18.923 1.00 47.78 120 SER A N 1
ATOM 916 C CA . SER A 1 120 ? -49.390 4.248 -19.130 1.00 47.78 120 SER A CA 1
ATOM 917 C C . SER A 1 120 ? -48.566 5.067 -20.129 1.00 47.78 120 SER A C 1
ATOM 919 O O . SER A 1 120 ? -49.073 6.085 -20.601 1.00 47.78 120 SER A O 1
ATOM 921 N N . VAL A 1 121 ? -47.358 4.647 -20.536 1.00 41.50 121 VAL A N 1
ATOM 922 C CA . VAL A 1 121 ? -46.561 5.375 -21.545 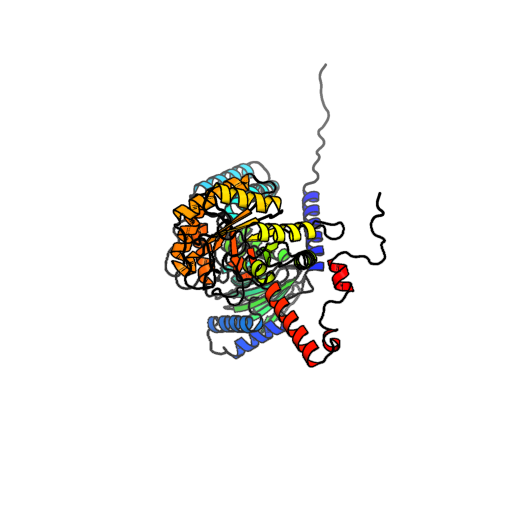1.00 41.50 121 VAL A CA 1
ATOM 923 C C . VAL A 1 121 ? -45.745 4.421 -22.426 1.00 41.50 121 VAL A C 1
ATOM 925 O O . VAL A 1 121 ? -45.122 3.477 -21.953 1.00 41.50 121 VAL A O 1
ATOM 928 N N . SER A 1 122 ? -45.738 4.700 -23.733 1.00 50.50 122 SER A N 1
ATOM 929 C CA . SER A 1 122 ? -45.051 3.958 -24.799 1.00 50.50 122 SER A CA 1
ATOM 930 C C . SER A 1 122 ? -43.619 3.502 -24.460 1.00 50.50 122 SER A C 1
ATOM 932 O O . SER A 1 122 ? -42.802 4.280 -23.961 1.00 50.50 122 SER A O 1
ATOM 934 N N . LEU A 1 123 ? -43.333 2.249 -24.842 1.00 45.56 123 LEU A N 1
ATOM 935 C CA . LEU A 1 123 ? -42.171 1.393 -24.543 1.00 45.56 123 LEU A CA 1
ATOM 936 C C . LEU A 1 123 ? -40.779 2.065 -24.572 1.00 45.56 123 LEU A C 1
ATOM 938 O O . LEU A 1 123 ? -39.877 1.630 -23.864 1.00 45.56 123 LEU A O 1
ATOM 942 N N . SER A 1 124 ? -40.582 3.129 -25.359 1.00 48.03 124 SER A N 1
ATOM 943 C CA . SER A 1 124 ? -39.267 3.766 -25.518 1.00 48.03 124 SER A CA 1
ATOM 944 C C . SER A 1 124 ? -38.873 4.702 -24.369 1.00 48.03 124 SER A C 1
ATOM 946 O O . SER A 1 124 ? -37.685 4.929 -24.170 1.00 48.03 124 SER A O 1
ATOM 948 N N . LEU A 1 125 ? -39.834 5.259 -23.619 1.00 42.22 125 LEU A N 1
ATOM 949 C CA . LEU A 1 125 ? -39.533 6.157 -22.491 1.00 42.22 125 LEU A CA 1
ATOM 950 C C . LEU A 1 125 ? -39.221 5.378 -21.201 1.00 42.22 125 LEU A C 1
ATOM 952 O O . LEU A 1 125 ? -38.440 5.845 -20.370 1.00 42.22 125 LEU A O 1
ATOM 956 N N . CYS A 1 126 ? -39.787 4.172 -21.062 1.00 42.81 126 CYS A N 1
ATOM 957 C CA . CYS A 1 126 ? -39.570 3.300 -19.907 1.00 42.81 126 CYS A CA 1
ATOM 958 C C . CYS A 1 126 ? -38.107 2.846 -19.808 1.00 42.81 126 CYS A C 1
ATOM 960 O O . CYS A 1 126 ? -37.530 2.940 -18.730 1.00 42.81 126 CYS A O 1
ATOM 962 N N . LEU A 1 127 ? -37.458 2.482 -20.924 1.00 43.56 127 LEU A N 1
ATOM 963 C CA . LEU A 1 127 ? -36.040 2.091 -20.894 1.00 43.56 127 LEU A CA 1
ATOM 964 C C . LEU A 1 127 ? -35.117 3.215 -20.394 1.00 43.56 127 LEU A C 1
ATOM 966 O O . LEU A 1 127 ? -34.169 2.938 -19.668 1.00 43.56 127 LEU A O 1
ATOM 970 N N . SER A 1 128 ? -35.394 4.477 -20.738 1.00 46.06 128 SER A N 1
ATOM 971 C CA . SER A 1 128 ? -34.540 5.600 -20.324 1.00 46.06 128 SER A CA 1
ATOM 972 C C . SER A 1 128 ? -34.723 6.011 -18.862 1.00 46.06 128 SER A C 1
ATOM 974 O O . SER A 1 128 ? -33.766 6.442 -18.231 1.00 46.06 128 SER A O 1
ATOM 976 N N . VAL A 1 129 ? -35.934 5.877 -18.312 1.00 39.09 129 VAL A N 1
ATOM 977 C CA . VAL A 1 129 ? -36.244 6.312 -16.938 1.00 39.09 129 VAL A CA 1
ATOM 978 C C . VAL A 1 129 ? -35.945 5.202 -15.924 1.00 39.09 129 VAL A C 1
ATOM 980 O O . VAL A 1 129 ? -35.445 5.487 -14.835 1.00 39.09 129 VAL A O 1
ATOM 983 N N . SER A 1 130 ? -36.166 3.933 -16.292 1.00 40.28 130 SER A N 1
ATOM 984 C CA . SER A 1 130 ? -35.835 2.775 -15.453 1.00 40.28 130 SER A CA 1
ATOM 985 C C . SER A 1 130 ? -34.328 2.600 -15.259 1.00 40.28 130 SER A C 1
ATOM 987 O O . SER A 1 130 ? -33.906 2.258 -14.158 1.00 40.28 130 SER A O 1
ATOM 989 N N . LEU A 1 131 ? -33.506 2.909 -16.272 1.00 43.28 131 LEU A N 1
ATOM 990 C CA . LEU A 1 131 ? -32.048 2.891 -16.120 1.00 43.28 131 LEU A CA 1
ATOM 991 C C . LEU A 1 131 ? -31.593 3.942 -15.095 1.00 43.28 131 LEU A C 1
ATOM 993 O O . LEU A 1 131 ? -30.823 3.633 -14.195 1.00 43.28 131 LEU A O 1
ATOM 997 N N . SER A 1 132 ? -32.115 5.168 -15.169 1.00 42.16 132 SER A N 1
ATOM 998 C CA . SER A 1 132 ? -31.676 6.268 -14.299 1.00 42.16 132 SER A CA 1
ATOM 999 C C . SER A 1 132 ? -32.134 6.146 -12.840 1.00 42.16 132 SER A C 1
ATOM 1001 O O . SER A 1 132 ? -31.393 6.539 -11.946 1.00 42.16 132 SER A O 1
ATOM 1003 N N . LEU A 1 133 ? -33.325 5.595 -12.571 1.00 37.81 133 LEU A N 1
ATOM 1004 C CA . LEU A 1 133 ? -33.843 5.445 -11.200 1.00 37.81 133 LEU A CA 1
ATOM 1005 C C . LEU A 1 133 ? -33.312 4.196 -10.481 1.00 37.81 133 LEU A C 1
ATOM 1007 O O . LEU A 1 133 ? -33.162 4.228 -9.261 1.00 37.81 133 LEU A O 1
ATOM 1011 N N . CYS A 1 134 ? -32.981 3.123 -11.208 1.00 38.94 134 CYS A N 1
ATOM 1012 C CA . CYS A 1 134 ? -32.370 1.932 -10.613 1.00 38.94 134 CYS A CA 1
ATOM 1013 C C . CYS A 1 134 ? -30.860 2.091 -10.385 1.00 38.94 134 CYS A C 1
ATOM 1015 O O . CYS A 1 134 ? -30.347 1.479 -9.453 1.00 38.94 134 CYS A O 1
ATOM 1017 N N . LEU A 1 135 ? -30.159 2.931 -11.160 1.00 38.03 135 LEU A N 1
ATOM 1018 C CA . LEU A 1 135 ? -28.708 3.146 -11.032 1.00 38.03 135 LEU A CA 1
ATOM 1019 C C . LEU A 1 135 ? -28.289 4.012 -9.829 1.00 38.03 135 LEU A C 1
ATOM 1021 O O . LEU A 1 135 ? -27.123 3.974 -9.457 1.00 38.03 135 LEU A O 1
ATOM 1025 N N . CYS A 1 136 ? -29.188 4.779 -9.200 1.00 38.00 136 CYS A N 1
ATOM 1026 C CA . CYS A 1 136 ? -28.793 5.723 -8.140 1.00 38.00 136 CYS A CA 1
ATOM 1027 C C . CYS A 1 136 ? -28.805 5.169 -6.698 1.00 38.00 136 CYS A C 1
ATOM 1029 O O . CYS A 1 136 ? -27.877 5.497 -5.966 1.00 38.00 136 CYS A O 1
ATOM 1031 N N . PRO A 1 137 ? -29.771 4.342 -6.242 1.00 33.38 137 PRO A N 1
ATOM 1032 C CA . PRO A 1 137 ? -29.761 3.830 -4.863 1.00 33.38 137 PRO A CA 1
ATOM 1033 C C . PRO A 1 137 ? -29.119 2.440 -4.715 1.00 33.38 137 PRO A C 1
ATOM 1035 O O . PRO A 1 137 ? -28.704 2.069 -3.621 1.00 33.38 137 PRO A O 1
ATOM 1038 N N . SER A 1 138 ? -29.046 1.653 -5.796 1.00 35.94 138 SER A N 1
ATOM 1039 C CA . SER A 1 138 ? -28.499 0.287 -5.763 1.00 35.94 138 SER A CA 1
ATOM 1040 C C . SER A 1 138 ? -26.970 0.258 -5.846 1.00 35.94 138 SER A C 1
ATOM 1042 O O . SER A 1 138 ? -26.344 -0.619 -5.257 1.00 35.94 138 SER A O 1
ATOM 1044 N N . LEU A 1 139 ? -26.356 1.262 -6.483 1.00 34.19 139 LEU A N 1
ATOM 1045 C CA . LEU A 1 139 ? -24.901 1.360 -6.604 1.00 34.19 139 LEU A CA 1
ATOM 1046 C C . LEU A 1 139 ? -24.224 1.631 -5.250 1.00 34.19 139 LEU A C 1
ATOM 1048 O O . LEU A 1 139 ? -23.149 1.102 -5.000 1.00 34.19 139 LEU A O 1
ATOM 1052 N N . SER A 1 140 ? -24.864 2.396 -4.357 1.00 33.03 140 SER A N 1
ATOM 1053 C CA . SER A 1 140 ? -24.300 2.745 -3.042 1.00 33.03 140 SER A CA 1
ATOM 1054 C C . SER A 1 140 ? -24.414 1.630 -1.999 1.00 33.03 140 SER A C 1
ATOM 1056 O O . SER A 1 140 ? -23.565 1.543 -1.121 1.00 33.03 140 SER A O 1
ATOM 1058 N N . ILE A 1 141 ? -25.423 0.755 -2.092 1.00 33.50 141 ILE A N 1
ATOM 1059 C CA . ILE A 1 141 ? -25.617 -0.354 -1.136 1.00 33.50 141 ILE A CA 1
ATOM 1060 C C . ILE A 1 141 ? -24.924 -1.638 -1.623 1.00 33.50 141 ILE A C 1
ATOM 1062 O O . ILE A 1 141 ? -24.396 -2.390 -0.807 1.00 33.50 141 ILE A O 1
ATOM 1066 N N . CYS A 1 142 ? -24.825 -1.866 -2.940 1.00 29.84 142 CYS A N 1
ATOM 1067 C CA . CYS A 1 142 ? -24.001 -2.952 -3.483 1.00 29.84 142 CYS A CA 1
ATOM 1068 C C . CYS A 1 142 ? -22.495 -2.726 -3.259 1.00 29.84 142 CYS A C 1
ATOM 1070 O O . CYS A 1 142 ? -21.761 -3.706 -3.163 1.00 29.84 142 CYS A O 1
ATOM 1072 N N . LEU A 1 143 ? -22.047 -1.470 -3.112 1.00 29.09 143 LEU A N 1
ATOM 1073 C CA . LEU A 1 143 ? -20.663 -1.141 -2.744 1.00 29.09 143 LEU A CA 1
ATOM 1074 C C . LEU A 1 143 ? -20.323 -1.538 -1.294 1.00 29.09 143 LEU A C 1
ATOM 1076 O O . LEU A 1 143 ? -19.187 -1.900 -1.015 1.00 29.09 143 LEU A O 1
ATOM 1080 N N . ALA A 1 144 ? -21.305 -1.520 -0.384 1.00 27.84 144 ALA A N 1
ATOM 1081 C CA . ALA A 1 144 ? -21.097 -1.743 1.052 1.00 27.84 144 ALA A CA 1
ATOM 1082 C C . ALA A 1 144 ? -21.075 -3.229 1.476 1.00 27.84 144 ALA A C 1
ATOM 1084 O O . ALA A 1 144 ? -20.785 -3.542 2.625 1.00 27.84 144 ALA A O 1
ATOM 1085 N N . LEU A 1 145 ? -21.368 -4.164 0.564 1.00 29.73 145 LEU A N 1
ATOM 1086 C CA . LEU A 1 145 ? -21.398 -5.613 0.837 1.00 29.73 145 LEU A CA 1
ATOM 1087 C C . LEU A 1 145 ? -20.456 -6.405 -0.097 1.00 29.73 145 LEU A C 1
ATOM 1089 O O . LEU A 1 145 ? -20.673 -7.585 -0.373 1.00 29.73 145 LEU A O 1
ATOM 1093 N N . ALA A 1 146 ? -19.409 -5.759 -0.621 1.00 29.91 146 ALA A N 1
ATOM 1094 C CA . ALA A 1 146 ? -18.530 -6.282 -1.669 1.00 29.91 146 ALA A CA 1
ATOM 1095 C C . ALA A 1 146 ? -17.117 -6.655 -1.175 1.00 29.91 146 ALA A C 1
ATOM 1097 O O . ALA A 1 146 ? -16.158 -5.961 -1.478 1.00 29.91 146 ALA A O 1
ATOM 1098 N N . LEU A 1 147 ? -16.955 -7.780 -0.463 1.00 31.80 147 LEU A N 1
ATOM 1099 C CA . LEU A 1 147 ? -15.627 -8.334 -0.113 1.00 31.80 147 LEU A CA 1
ATOM 1100 C C . LEU A 1 147 ? -15.570 -9.852 -0.351 1.00 31.80 147 LEU A C 1
ATOM 1102 O O . LEU A 1 147 ? -16.510 -10.539 0.045 1.00 31.80 147 LEU A O 1
ATOM 1106 N N . GLN A 1 148 ? -14.518 -10.338 -1.046 1.00 31.92 148 GLN A N 1
ATOM 1107 C CA . GLN A 1 148 ? -14.144 -11.736 -1.424 1.00 31.92 148 GLN A CA 1
ATOM 1108 C C . GLN A 1 148 ? -14.309 -12.232 -2.889 1.00 31.92 148 GLN A C 1
ATOM 1110 O O . GLN A 1 148 ? -15.419 -12.299 -3.408 1.00 31.92 148 GLN A O 1
ATOM 1115 N N . CYS A 1 149 ? -13.205 -12.761 -3.436 1.00 33.97 149 CYS A N 1
ATOM 1116 C CA . CYS A 1 149 ? -13.054 -13.717 -4.556 1.00 33.97 149 CYS A CA 1
ATOM 1117 C C . CYS A 1 149 ? -12.433 -13.167 -5.853 1.00 33.97 149 CYS A C 1
ATOM 1119 O O . CYS A 1 149 ? -13.112 -12.955 -6.855 1.00 33.97 149 CYS A O 1
ATOM 1121 N N . VAL A 1 150 ? -11.104 -13.072 -5.843 1.00 38.53 150 VAL A N 1
ATOM 1122 C CA . VAL A 1 150 ? -10.235 -13.205 -7.022 1.00 38.53 150 VAL A CA 1
ATOM 1123 C C . VAL A 1 150 ? -9.773 -14.677 -7.099 1.00 38.53 150 VAL A C 1
ATOM 1125 O O . VAL A 1 150 ? -9.734 -15.343 -6.069 1.00 38.53 150 VAL A O 1
ATOM 1128 N N . GLY A 1 151 ? -9.518 -15.233 -8.293 1.00 49.25 151 GLY A N 1
ATOM 1129 C CA . GLY A 1 151 ? -9.002 -16.611 -8.433 1.00 49.25 151 GLY A CA 1
ATOM 1130 C C . GLY A 1 151 ? -10.040 -17.744 -8.403 1.00 49.25 151 GLY A C 1
ATOM 1131 O O . GLY A 1 151 ? -9.691 -18.895 -8.162 1.00 49.25 151 GLY A O 1
ATOM 1132 N N . ARG A 1 152 ? -11.326 -17.453 -8.643 1.00 57.03 152 ARG A N 1
ATOM 1133 C CA . ARG A 1 152 ? -12.409 -18.454 -8.629 1.00 57.03 152 ARG A CA 1
ATOM 1134 C C . ARG A 1 152 ? -13.017 -18.633 -10.020 1.00 57.03 152 ARG A C 1
ATOM 1136 O O . ARG A 1 152 ? -13.309 -17.647 -10.694 1.00 57.03 152 ARG A O 1
ATOM 1143 N N . TRP A 1 153 ? -13.256 -19.884 -10.418 1.00 74.44 153 TRP A N 1
ATOM 1144 C CA . TRP A 1 153 ? -14.024 -20.205 -11.622 1.00 74.44 153 TRP A CA 1
ATOM 1145 C C . TRP A 1 153 ? -15.426 -19.598 -11.547 1.00 74.44 153 TRP A C 1
ATOM 1147 O O . TRP A 1 153 ? -16.150 -19.793 -10.567 1.00 74.44 153 TRP A O 1
ATOM 1157 N N . MET A 1 154 ? -15.816 -18.884 -12.596 1.00 77.12 154 MET A N 1
ATOM 1158 C CA . MET A 1 154 ? -17.137 -18.282 -12.745 1.00 77.12 154 MET A CA 1
ATOM 1159 C C . MET A 1 154 ? -17.679 -18.544 -14.144 1.00 77.12 154 MET A C 1
ATOM 1161 O O . MET A 1 154 ? -16.913 -18.788 -15.073 1.00 77.12 154 MET A O 1
ATOM 1165 N N . PHE A 1 155 ? -18.998 -18.517 -14.315 1.00 82.75 155 PHE A N 1
ATOM 1166 C CA . PHE A 1 155 ? -19.554 -18.519 -15.664 1.00 82.75 155 PHE A CA 1
ATOM 1167 C C . PHE A 1 155 ? -19.345 -17.153 -16.317 1.00 82.75 155 PHE A C 1
ATOM 1169 O O . PHE A 1 155 ? -19.209 -16.138 -15.647 1.00 82.75 155 PHE A O 1
ATOM 1176 N N . ASN A 1 156 ? -19.302 -17.129 -17.637 1.00 85.38 156 ASN A N 1
ATOM 1177 C CA . ASN A 1 156 ? -19.355 -15.910 -18.419 1.00 85.38 156 ASN A CA 1
ATOM 1178 C C . ASN A 1 156 ? -20.209 -16.176 -19.652 1.00 85.38 156 ASN A C 1
ATOM 1180 O O . ASN A 1 156 ? -20.077 -17.226 -20.282 1.00 85.38 156 ASN A O 1
ATOM 1184 N N . ASN A 1 157 ? -21.091 -15.236 -19.972 1.00 84.69 157 ASN A N 1
ATOM 1185 C CA . ASN A 1 157 ? -21.856 -15.252 -21.207 1.00 84.69 157 ASN A CA 1
ATOM 1186 C C . ASN A 1 157 ? -21.634 -13.914 -21.899 1.00 84.69 157 ASN A C 1
ATOM 1188 O O . ASN A 1 157 ? -22.011 -12.881 -21.349 1.00 84.69 157 ASN A O 1
ATOM 1192 N N . ALA A 1 158 ? -20.999 -13.946 -23.065 1.00 84.19 158 ALA A N 1
ATOM 1193 C CA . ALA A 1 158 ? -20.688 -12.754 -23.835 1.00 84.19 158 ALA A CA 1
ATOM 1194 C C . ALA A 1 158 ? -20.815 -13.045 -25.332 1.00 84.19 158 ALA A C 1
ATOM 1196 O O . ALA A 1 158 ? -20.242 -14.006 -25.853 1.00 84.19 158 ALA A O 1
ATOM 1197 N N . GLY A 1 159 ? -21.593 -12.222 -26.037 1.00 84.19 159 GLY A N 1
ATOM 1198 C CA . GLY A 1 159 ? -21.831 -12.395 -27.470 1.00 84.19 159 GLY A CA 1
ATOM 1199 C C . GLY A 1 159 ? -22.588 -13.680 -27.798 1.00 84.19 159 GLY A C 1
ATOM 1200 O O . GLY A 1 159 ? -22.374 -14.254 -28.869 1.00 84.19 159 GLY A O 1
ATOM 1201 N N . GLY A 1 160 ? -23.431 -14.142 -26.868 1.00 84.44 160 GLY A N 1
ATOM 1202 C CA . GLY A 1 160 ? -24.183 -15.396 -26.963 1.00 84.44 160 GLY A CA 1
ATOM 1203 C C . GLY A 1 160 ? -23.388 -16.666 -26.645 1.00 84.44 160 GLY A C 1
ATOM 1204 O O . GLY A 1 160 ? -23.989 -17.738 -26.577 1.00 84.44 160 GLY A O 1
ATOM 1205 N N . ALA A 1 161 ? -22.075 -16.564 -26.421 1.00 88.56 161 ALA A N 1
ATOM 1206 C CA . ALA A 1 161 ? -21.247 -17.700 -26.057 1.00 88.56 161 ALA A CA 1
ATOM 1207 C C . ALA A 1 161 ? -21.104 -17.811 -24.537 1.00 88.56 161 ALA A C 1
ATOM 1209 O O . ALA A 1 161 ? -20.524 -16.945 -23.880 1.00 88.56 161 ALA A O 1
ATOM 1210 N N . MET A 1 162 ? -21.602 -18.920 -23.991 1.00 89.44 162 MET A N 1
ATOM 1211 C CA . MET A 1 162 ? -21.464 -19.268 -22.581 1.00 89.44 162 MET A CA 1
ATOM 1212 C C . MET A 1 162 ? -20.251 -20.171 -22.351 1.00 89.44 162 MET A C 1
ATOM 1214 O O . MET A 1 162 ? -20.031 -21.125 -23.099 1.00 89.44 162 MET A O 1
ATOM 1218 N N . GLY A 1 163 ? -19.505 -19.904 -21.287 1.00 90.00 163 GLY A N 1
ATOM 1219 C CA . GLY A 1 163 ? -18.411 -20.748 -20.821 1.00 90.00 163 GLY A CA 1
ATOM 1220 C C . GLY A 1 163 ? -18.089 -20.502 -19.353 1.00 90.00 163 GLY A C 1
ATOM 1221 O O . GLY A 1 163 ? -18.708 -19.670 -18.691 1.00 90.00 163 GLY A O 1
ATOM 1222 N N . SER A 1 164 ? -17.127 -21.250 -18.836 1.00 89.94 164 SER A N 1
ATOM 1223 C CA . SER A 1 164 ? -16.473 -21.001 -17.559 1.00 89.94 164 SER A CA 1
ATOM 1224 C C . SER A 1 164 ? -15.195 -20.210 -17.797 1.00 89.94 164 SER A C 1
ATOM 1226 O O . SER A 1 164 ? -14.455 -20.485 -18.741 1.00 89.94 164 SER A O 1
ATOM 1228 N N . MET A 1 165 ? -14.923 -19.252 -16.919 1.00 87.81 165 MET A N 1
ATOM 1229 C CA . MET A 1 165 ? -13.699 -18.475 -16.932 1.00 87.81 165 MET A CA 1
ATOM 1230 C C . MET A 1 165 ? -13.057 -18.362 -15.556 1.00 87.81 165 MET A C 1
ATOM 1232 O O . MET A 1 165 ? -13.741 -18.388 -14.532 1.00 87.81 165 MET A O 1
ATOM 1236 N N . ILE A 1 166 ? -11.745 -18.165 -15.554 1.00 81.06 166 ILE A N 1
ATOM 1237 C CA . ILE A 1 166 ? -10.975 -17.670 -14.414 1.00 81.06 166 ILE A CA 1
ATOM 1238 C C . ILE A 1 166 ? -10.142 -16.478 -14.880 1.00 81.06 166 ILE A C 1
ATOM 1240 O O . ILE A 1 166 ? -9.518 -16.520 -15.941 1.00 81.06 166 ILE A O 1
ATOM 1244 N N . VAL A 1 167 ? -10.147 -15.405 -14.091 1.00 78.69 167 VAL A N 1
ATOM 1245 C CA . VAL A 1 167 ? -9.366 -14.197 -14.373 1.00 78.69 167 VAL A CA 1
ATOM 1246 C C . VAL A 1 167 ? -7.990 -14.337 -13.737 1.00 78.69 167 VAL A C 1
ATOM 1248 O O . VAL A 1 167 ? -7.886 -14.508 -12.526 1.00 78.69 167 VAL A O 1
ATOM 1251 N N . LEU A 1 168 ? -6.945 -14.261 -14.561 1.00 79.19 168 LEU A N 1
ATOM 1252 C CA . LEU A 1 168 ? -5.546 -14.372 -14.145 1.00 79.19 168 LEU A CA 1
ATOM 1253 C C . LEU A 1 168 ? -4.849 -13.013 -14.078 1.00 79.19 168 LEU A C 1
ATOM 1255 O O . LEU A 1 168 ? -3.902 -12.857 -13.322 1.00 79.19 168 LEU A O 1
ATOM 1259 N N . HIS A 1 169 ? -5.306 -12.039 -14.863 1.00 75.44 169 HIS A N 1
ATOM 1260 C CA . HIS A 1 169 ? -4.849 -10.653 -14.830 1.00 75.44 169 HIS A CA 1
ATOM 1261 C C . HIS A 1 169 ? -5.952 -9.742 -15.370 1.00 75.44 169 HIS A C 1
ATOM 1263 O O . HIS A 1 169 ? -6.641 -10.115 -16.318 1.00 75.44 169 HIS A O 1
ATOM 1269 N N . CYS A 1 170 ? -6.106 -8.535 -14.829 1.00 70.19 170 CYS A N 1
ATOM 1270 C CA . CYS A 1 170 ? -6.996 -7.528 -15.402 1.00 70.19 170 CYS A CA 1
ATOM 1271 C C . CYS A 1 170 ? -6.528 -6.116 -15.036 1.00 70.19 170 CYS A C 1
ATOM 1273 O O . CYS A 1 170 ? -6.341 -5.801 -13.863 1.00 70.19 170 CYS A O 1
ATOM 1275 N N . SER A 1 171 ? -6.384 -5.254 -16.038 1.00 60.50 171 SER A N 1
ATOM 1276 C CA . SER A 1 171 ? -6.059 -3.837 -15.897 1.00 60.50 171 SER A CA 1
ATOM 1277 C C . SER A 1 171 ? -6.949 -2.984 -16.814 1.00 60.50 171 SER A C 1
ATOM 1279 O O . SER A 1 171 ? -7.949 -3.447 -17.367 1.00 60.50 171 SER A O 1
ATOM 1281 N N . PHE A 1 172 ? -6.642 -1.692 -16.955 1.00 60.31 172 PHE A N 1
ATOM 1282 C CA . PHE A 1 172 ? -7.323 -0.835 -17.932 1.00 60.31 172 PHE A CA 1
ATOM 1283 C C . PHE A 1 172 ? -6.871 -1.091 -19.379 1.00 60.31 172 PHE A C 1
ATOM 1285 O O . PHE A 1 172 ? -7.628 -0.776 -20.301 1.00 60.31 172 PHE A O 1
ATOM 1292 N N . SER A 1 173 ? -5.666 -1.636 -19.565 1.00 62.88 173 SER A N 1
ATOM 1293 C CA . SER A 1 173 ? -4.999 -1.800 -20.861 1.00 62.88 173 SER A CA 1
ATOM 1294 C C . SER A 1 173 ? -4.884 -3.252 -21.316 1.00 62.88 173 SER A C 1
ATOM 1296 O O . SER A 1 173 ? -4.731 -3.488 -22.511 1.00 62.88 173 SER A O 1
ATOM 1298 N N . GLU A 1 174 ? -4.957 -4.226 -20.409 1.00 74.25 174 GLU A N 1
ATOM 1299 C CA . GLU A 1 174 ? -4.834 -5.642 -20.754 1.00 74.25 174 GLU A CA 1
ATOM 1300 C C . GLU A 1 174 ? -5.550 -6.567 -19.757 1.00 74.25 174 GLU A C 1
ATOM 1302 O O . GLU A 1 174 ? -5.726 -6.223 -18.588 1.00 74.25 174 GLU A O 1
ATOM 1307 N N . TYR A 1 175 ? -5.973 -7.748 -20.204 1.00 81.19 175 TYR A N 1
ATOM 1308 C CA . TYR A 1 175 ? -6.440 -8.817 -19.317 1.00 81.19 175 TYR A CA 1
ATOM 1309 C C . TYR A 1 175 ? -5.961 -10.178 -19.799 1.00 81.19 175 TYR A C 1
ATOM 1311 O O . TYR A 1 175 ? -5.763 -10.386 -20.993 1.00 81.19 175 TYR A O 1
ATOM 1319 N N . ILE A 1 176 ? -5.835 -11.115 -18.862 1.00 87.88 176 ILE A N 1
ATOM 1320 C CA . ILE A 1 176 ? -5.617 -12.529 -19.143 1.00 87.88 176 ILE A CA 1
ATOM 1321 C C . ILE A 1 176 ? -6.677 -13.330 -18.410 1.00 87.88 176 ILE A C 1
ATOM 1323 O O . ILE A 1 176 ? -6.808 -13.225 -17.187 1.00 87.88 176 ILE A O 1
ATOM 1327 N N . ILE A 1 177 ? -7.388 -14.173 -19.148 1.00 89.62 177 ILE A N 1
ATOM 1328 C CA . ILE A 1 177 ? -8.310 -15.149 -18.582 1.00 89.62 177 ILE A CA 1
ATOM 1329 C C . ILE A 1 177 ? -8.040 -16.530 -19.177 1.00 89.62 177 ILE A C 1
ATOM 1331 O O . ILE A 1 177 ? -7.499 -16.664 -20.274 1.00 89.62 177 ILE A O 1
ATOM 1335 N N . ILE A 1 178 ? -8.436 -17.574 -18.459 1.00 92.25 178 ILE A N 1
ATOM 1336 C CA . ILE A 1 178 ? -8.691 -18.866 -19.093 1.00 92.25 178 ILE A CA 1
ATOM 1337 C C . ILE A 1 178 ? -10.190 -18.957 -19.277 1.00 92.25 178 ILE A C 1
ATOM 1339 O O . ILE A 1 178 ? -10.921 -18.859 -18.297 1.00 92.25 178 ILE A O 1
ATOM 1343 N N . PHE A 1 179 ? -10.629 -19.141 -20.516 1.00 93.75 179 PHE A N 1
ATOM 1344 C CA . PHE A 1 179 ? -12.029 -19.311 -20.876 1.00 93.75 179 PHE A CA 1
ATOM 1345 C C . PHE A 1 179 ? -12.218 -20.651 -21.579 1.00 93.75 179 PHE A C 1
ATOM 1347 O O . PHE A 1 179 ? -11.408 -21.062 -22.414 1.00 93.75 179 PHE A O 1
ATOM 1354 N N . GLY A 1 180 ? -13.306 -21.342 -21.268 1.00 93.75 180 GLY A N 1
ATOM 1355 C CA . GLY A 1 180 ? -13.641 -22.576 -21.952 1.00 93.75 180 GLY A CA 1
ATOM 1356 C C . GLY A 1 180 ? -14.997 -23.133 -21.577 1.00 93.75 180 GLY A C 1
ATOM 1357 O O . GLY A 1 180 ? -15.781 -22.541 -20.846 1.00 93.75 180 GLY A O 1
ATOM 1358 N N . THR A 1 181 ? -15.291 -24.300 -22.112 1.00 94.38 181 THR A N 1
ATOM 1359 C CA . THR A 1 181 ? -16.546 -25.012 -21.906 1.00 94.38 181 THR A CA 1
ATOM 1360 C C . THR A 1 181 ? -16.257 -26.501 -21.911 1.00 94.38 181 THR A C 1
ATOM 1362 O O . THR A 1 181 ? -15.397 -26.972 -22.651 1.00 94.38 181 THR A O 1
ATOM 1365 N N . ALA A 1 182 ? -16.984 -27.255 -21.090 1.00 92.94 182 ALA A N 1
ATOM 1366 C CA . ALA A 1 182 ? -16.959 -28.714 -21.118 1.00 92.94 182 ALA A CA 1
ATOM 1367 C C . ALA A 1 182 ? -18.009 -29.310 -22.077 1.00 92.94 182 ALA A C 1
ATOM 1369 O O . ALA A 1 182 ? -18.046 -30.524 -22.240 1.00 92.94 182 ALA A O 1
ATOM 1370 N N . LEU A 1 183 ? -18.879 -28.479 -22.669 1.00 93.12 183 LEU A N 1
ATOM 1371 C CA . LEU A 1 183 ? -20.037 -28.914 -23.468 1.00 93.12 183 LEU A CA 1
ATOM 1372 C C . LEU A 1 183 ? -20.047 -28.366 -24.905 1.00 93.12 183 LEU A C 1
ATOM 1374 O O . LEU A 1 183 ? -20.853 -28.807 -25.720 1.00 93.12 183 LEU A O 1
ATOM 1378 N N . GLY A 1 184 ? -19.195 -27.386 -25.204 1.00 93.94 184 GLY A N 1
ATOM 1379 C CA . GLY A 1 184 ? -19.258 -26.587 -26.426 1.00 93.94 184 GLY A CA 1
ATOM 1380 C C . GLY A 1 184 ? -20.001 -25.259 -26.234 1.00 93.94 184 GLY A C 1
ATOM 1381 O O . GLY A 1 184 ? -20.692 -25.045 -25.237 1.00 93.94 184 GLY A O 1
ATOM 1382 N N . THR A 1 185 ? -19.778 -24.321 -27.154 1.00 94.94 185 THR A N 1
ATOM 1383 C CA . THR A 1 185 ? -20.379 -22.978 -27.157 1.00 94.94 185 THR A CA 1
ATOM 1384 C C . THR A 1 185 ? -20.321 -22.359 -28.554 1.00 94.94 185 THR A C 1
ATOM 1386 O O . THR A 1 185 ? -19.500 -22.755 -29.381 1.00 94.94 185 THR A O 1
ATOM 1389 N N . GLU A 1 186 ? -21.190 -21.400 -28.850 1.00 95.00 186 GLU A N 1
ATOM 1390 C CA . GLU A 1 186 ? -21.233 -20.705 -30.138 1.00 95.00 186 GLU A CA 1
ATOM 1391 C C . GLU A 1 186 ? -21.641 -19.254 -29.924 1.00 95.00 186 GLU A C 1
ATOM 1393 O O . GLU A 1 186 ? -22.546 -18.973 -29.144 1.00 95.00 186 GLU A O 1
ATOM 1398 N N . GLY A 1 187 ? -20.992 -18.333 -30.629 1.00 92.25 187 GLY A N 1
ATOM 1399 C CA . GLY A 1 187 ? -21.312 -16.923 -30.496 1.00 92.25 187 GLY A CA 1
ATOM 1400 C C . GLY A 1 187 ? -20.550 -16.040 -31.465 1.00 92.25 187 GLY A C 1
ATOM 1401 O O . GLY A 1 187 ? -20.048 -16.470 -32.507 1.00 92.25 187 GLY A O 1
ATOM 1402 N N . HIS A 1 188 ? -20.494 -14.765 -31.117 1.00 89.88 188 HIS A N 1
ATOM 1403 C CA . HIS A 1 188 ? -19.901 -13.725 -31.938 1.00 89.88 188 HIS A CA 1
ATOM 1404 C C . HIS A 1 188 ? -18.831 -12.992 -31.140 1.00 89.88 188 HIS A C 1
ATOM 1406 O O . HIS A 1 188 ? -19.083 -12.600 -30.010 1.00 89.88 188 HIS A O 1
ATOM 1412 N N . THR A 1 189 ? -17.657 -12.763 -31.725 1.00 86.94 189 THR A N 1
ATOM 1413 C CA . THR A 1 189 ? -16.510 -12.217 -30.984 1.00 86.94 189 THR A CA 1
ATOM 1414 C C . THR A 1 189 ? -16.667 -10.744 -30.624 1.00 86.94 189 THR A C 1
ATOM 1416 O O . THR A 1 189 ? -16.042 -10.298 -29.687 1.00 86.94 189 THR A O 1
ATOM 1419 N N . GLY A 1 190 ? -17.508 -9.984 -31.334 1.00 84.75 190 GLY A N 1
ATOM 1420 C CA . GLY A 1 190 ? -17.689 -8.539 -31.116 1.00 84.75 190 GLY A CA 1
ATOM 1421 C C . GLY A 1 190 ? -16.668 -7.692 -31.884 1.00 84.75 190 GLY A C 1
ATOM 1422 O O . GLY A 1 190 ? -15.763 -8.241 -32.499 1.00 84.75 190 GLY A O 1
ATOM 1423 N N . ARG A 1 191 ? -16.865 -6.363 -31.923 1.00 85.62 191 ARG A N 1
ATOM 1424 C CA . ARG A 1 191 ? -15.947 -5.391 -32.557 1.00 85.62 191 ARG A CA 1
ATOM 1425 C C . ARG A 1 191 ? -15.413 -4.445 -31.493 1.00 85.62 191 ARG A C 1
ATOM 1427 O O . ARG A 1 191 ? -16.178 -3.627 -30.980 1.00 85.62 191 ARG A O 1
ATOM 1434 N N . PHE A 1 192 ? -14.123 -4.527 -31.193 1.00 81.19 192 PHE A N 1
ATOM 1435 C CA . PHE A 1 192 ? -13.531 -3.800 -30.068 1.00 81.19 192 PHE A CA 1
ATOM 1436 C C . PHE A 1 192 ? -12.423 -2.843 -30.481 1.00 81.19 192 PHE A C 1
ATOM 1438 O O . PHE A 1 192 ? -11.878 -2.935 -31.578 1.00 81.19 192 PHE A O 1
ATOM 1445 N N . LEU A 1 193 ? -12.078 -1.938 -29.562 1.00 77.94 193 LEU A N 1
ATOM 1446 C CA . LEU A 1 193 ? -10.902 -1.063 -29.629 1.00 77.94 193 LEU A CA 1
ATOM 1447 C C . LEU A 1 193 ? -9.687 -1.712 -28.934 1.00 77.94 193 LEU A C 1
ATOM 1449 O O . LEU A 1 193 ? -8.935 -1.044 -28.222 1.00 77.94 193 LEU A O 1
ATOM 1453 N N . ALA A 1 194 ? -9.541 -3.024 -29.094 1.00 82.19 194 ALA A N 1
ATOM 1454 C CA . ALA A 1 194 ? -8.482 -3.844 -28.522 1.00 82.19 194 ALA A CA 1
ATOM 1455 C C . ALA A 1 194 ? -8.209 -5.043 -29.439 1.00 82.19 194 ALA A C 1
ATOM 1457 O O . ALA A 1 194 ? -9.098 -5.458 -30.187 1.00 82.19 194 ALA A O 1
ATOM 1458 N N . ASP A 1 195 ? -6.989 -5.567 -29.378 1.00 91.12 195 ASP A N 1
ATOM 1459 C CA . ASP A 1 195 ? -6.634 -6.868 -29.938 1.00 91.12 195 ASP A CA 1
ATOM 1460 C C . ASP A 1 195 ? -6.929 -7.955 -28.905 1.00 91.12 195 ASP A C 1
ATOM 1462 O O . ASP A 1 195 ? -6.629 -7.774 -27.726 1.00 91.12 195 ASP A O 1
ATOM 1466 N N . ASP A 1 196 ? -7.466 -9.083 -29.359 1.00 92.31 196 ASP A N 1
ATOM 1467 C CA . ASP A 1 196 ? -7.756 -10.247 -28.526 1.00 92.31 196 ASP A CA 1
ATOM 1468 C C . ASP A 1 196 ? -7.105 -11.508 -29.121 1.00 92.31 196 ASP A C 1
ATOM 1470 O O . ASP A 1 196 ? -7.168 -11.774 -30.326 1.00 92.31 196 ASP A O 1
ATOM 1474 N N . TYR A 1 197 ? -6.398 -12.253 -28.280 1.00 95.75 197 TYR A N 1
ATOM 1475 C CA . TYR A 1 197 ? -5.575 -13.399 -28.629 1.00 95.75 197 TYR A CA 1
ATOM 1476 C C . TYR A 1 197 ? -6.099 -14.643 -27.916 1.00 95.75 197 TYR A C 1
ATOM 1478 O O . TYR A 1 197 ? -5.811 -14.877 -26.743 1.00 95.75 197 TYR A O 1
ATOM 1486 N N . PHE A 1 198 ? -6.785 -15.500 -28.667 1.00 94.19 198 PHE A N 1
ATOM 1487 C CA . PHE A 1 198 ? -7.317 -16.767 -28.179 1.00 94.19 198 PHE A CA 1
ATOM 1488 C C . PHE A 1 198 ? -6.339 -17.908 -28.466 1.00 94.19 198 PHE A C 1
ATOM 1490 O O . PHE A 1 198 ? -6.280 -18.423 -29.583 1.00 94.19 198 PHE A O 1
ATOM 1497 N N . THR A 1 199 ? -5.543 -18.316 -27.480 1.00 97.69 199 THR A N 1
ATOM 1498 C CA . THR A 1 199 ? -4.626 -19.456 -27.633 1.00 97.69 199 THR A CA 1
ATOM 1499 C C . THR A 1 199 ? -5.296 -20.738 -27.158 1.00 97.69 199 THR A C 1
ATOM 1501 O O . THR A 1 199 ? -5.552 -20.898 -25.965 1.00 97.69 199 THR A O 1
ATOM 1504 N N . ILE A 1 200 ? -5.561 -21.672 -28.071 1.00 97.75 200 ILE A N 1
ATOM 1505 C CA . ILE A 1 200 ? -6.272 -22.915 -27.742 1.00 97.75 200 ILE A CA 1
ATOM 1506 C C . ILE A 1 200 ? -5.366 -23.821 -26.902 1.00 97.75 200 ILE A C 1
ATOM 1508 O O . ILE A 1 200 ? -4.253 -24.150 -27.310 1.00 97.75 200 ILE A O 1
ATOM 1512 N N . LEU A 1 201 ? -5.838 -24.228 -25.725 1.00 96.56 201 LEU A N 1
ATOM 1513 C CA . LEU A 1 201 ? -5.135 -25.139 -24.817 1.00 96.56 201 LEU A CA 1
ATOM 1514 C C . LEU A 1 201 ? -5.572 -26.587 -25.050 1.00 96.56 201 LEU A C 1
ATOM 1516 O O . LEU A 1 201 ? -4.735 -27.477 -25.177 1.00 96.56 201 LEU A O 1
ATOM 1520 N N . ALA A 1 202 ? -6.881 -26.818 -25.130 1.00 95.50 202 ALA A N 1
ATOM 1521 C CA . ALA A 1 202 ? -7.482 -28.128 -25.350 1.00 95.50 202 ALA A CA 1
ATOM 1522 C C . ALA A 1 202 ? -8.755 -27.997 -26.195 1.00 95.50 202 ALA A C 1
ATOM 1524 O O . ALA A 1 202 ? -9.435 -26.978 -26.113 1.00 95.50 202 ALA A O 1
ATOM 1525 N N . GLY A 1 203 ? -9.092 -29.039 -26.958 1.00 95.44 203 GLY A N 1
ATOM 1526 C CA . GLY A 1 203 ? -10.226 -29.025 -27.888 1.00 95.44 203 GLY A CA 1
ATOM 1527 C C . GLY A 1 203 ? -9.904 -28.314 -29.203 1.00 95.44 203 GLY A C 1
ATOM 1528 O O . GLY A 1 203 ? -8.739 -28.194 -29.581 1.00 95.44 203 GLY A O 1
ATOM 1529 N N . GLU A 1 204 ? -10.939 -27.860 -29.903 1.00 96.75 204 GLU A N 1
ATOM 1530 C CA . GLU A 1 204 ? -10.813 -27.098 -31.146 1.00 96.75 204 GLU A CA 1
ATOM 1531 C C . GLU A 1 204 ? -11.778 -25.910 -31.160 1.00 96.75 204 GLU A C 1
ATOM 1533 O O . GLU A 1 204 ? -12.872 -25.969 -30.595 1.00 96.75 204 GLU A O 1
ATOM 1538 N N . GLN A 1 205 ? -11.384 -24.832 -31.836 1.00 97.62 205 GLN A N 1
ATOM 1539 C CA . GLN A 1 205 ? -12.238 -23.676 -32.088 1.00 97.62 205 GLN A CA 1
ATOM 1540 C C . GLN A 1 205 ? -12.387 -23.477 -33.594 1.00 97.62 205 GLN A C 1
ATOM 1542 O O . GLN A 1 205 ? -11.414 -23.509 -34.344 1.00 97.62 205 GLN A O 1
ATOM 1547 N N . TRP A 1 206 ? -13.613 -23.247 -34.047 1.00 97.81 206 TRP A N 1
ATOM 1548 C CA . TRP A 1 206 ? -13.917 -22.850 -35.414 1.00 97.81 206 TRP A CA 1
ATOM 1549 C C . TRP A 1 206 ? -14.258 -21.370 -35.444 1.00 97.81 206 TRP A C 1
ATOM 1551 O O . TRP A 1 206 ? -14.942 -20.873 -34.548 1.00 97.81 206 TRP A O 1
ATOM 1561 N N . ALA A 1 207 ? -13.844 -20.677 -36.494 1.00 96.75 207 ALA A N 1
ATOM 1562 C CA . ALA A 1 207 ? -14.250 -19.301 -36.729 1.00 96.75 207 ALA A CA 1
ATOM 1563 C C . ALA A 1 207 ? -14.456 -19.053 -38.217 1.00 96.75 207 ALA A C 1
ATOM 1565 O O . ALA A 1 207 ? -13.943 -19.786 -39.058 1.00 96.75 207 ALA A O 1
ATOM 1566 N N . TYR A 1 208 ? -15.209 -18.018 -38.561 1.00 95.19 208 TYR A N 1
ATOM 1567 C CA . TYR A 1 208 ? -15.159 -17.480 -39.914 1.00 95.19 208 TYR A CA 1
ATOM 1568 C C . TYR A 1 208 ? -15.530 -15.990 -39.910 1.00 95.19 208 TYR A C 1
ATOM 1570 O O . TYR A 1 208 ? -16.412 -15.565 -39.150 1.00 95.19 208 TYR A O 1
ATOM 1578 N N . PRO A 1 209 ? -14.858 -15.164 -40.727 1.00 93.44 209 PRO A N 1
ATOM 1579 C CA . PRO A 1 209 ? -15.235 -13.772 -40.907 1.00 93.44 209 PRO A CA 1
ATOM 1580 C C . PRO A 1 209 ? -16.439 -13.647 -41.845 1.00 93.44 209 PRO A C 1
ATOM 1582 O O . PRO A 1 209 ? -16.675 -14.484 -42.719 1.00 93.44 209 PRO A O 1
ATOM 1585 N N . ALA A 1 210 ? -17.186 -12.551 -41.706 1.00 90.38 210 ALA A N 1
ATOM 1586 C CA . ALA A 1 210 ? -18.293 -12.248 -42.607 1.00 90.38 210 ALA A CA 1
ATOM 1587 C C . ALA A 1 210 ? -17.821 -12.241 -44.075 1.00 90.38 210 ALA A C 1
ATOM 1589 O O . ALA A 1 210 ? -16.917 -11.492 -44.442 1.00 90.38 210 ALA A O 1
ATOM 1590 N N . GLY A 1 211 ? -18.453 -13.070 -44.910 1.00 90.50 211 GLY A N 1
ATOM 1591 C CA . GLY A 1 211 ? -18.128 -13.210 -46.333 1.00 90.50 211 GLY A CA 1
ATOM 1592 C C . GLY A 1 211 ? -17.181 -14.364 -46.681 1.00 90.50 211 GLY A C 1
ATOM 1593 O O . GLY A 1 211 ? -17.034 -14.662 -47.865 1.00 90.50 211 GLY A O 1
ATOM 1594 N N . ALA A 1 212 ? -16.580 -15.047 -45.702 1.00 92.88 212 ALA A N 1
ATOM 1595 C CA . ALA A 1 212 ? -15.864 -16.294 -45.965 1.00 92.88 212 ALA A CA 1
ATOM 1596 C C . ALA A 1 212 ? -16.841 -17.444 -46.263 1.00 92.88 212 ALA A C 1
ATOM 1598 O O . ALA A 1 212 ? -17.900 -17.548 -45.645 1.00 92.88 212 ALA A O 1
ATOM 1599 N N . LEU A 1 213 ? -16.475 -18.307 -47.217 1.00 93.88 213 LEU A N 1
ATOM 1600 C CA . LEU A 1 213 ? -17.237 -19.515 -47.577 1.00 93.88 213 LEU A CA 1
ATOM 1601 C C . LEU A 1 213 ? -16.727 -20.776 -46.868 1.00 93.88 213 LEU A C 1
ATOM 1603 O O . LEU A 1 213 ? -17.405 -21.800 -46.864 1.00 93.88 213 LEU A O 1
ATOM 1607 N N . GLU A 1 214 ? -15.540 -20.697 -46.274 1.00 94.38 214 GLU A N 1
ATOM 1608 C CA . GLU A 1 214 ? -14.895 -21.779 -45.541 1.00 94.38 214 GLU A CA 1
ATOM 1609 C C . GLU A 1 214 ? -14.577 -21.316 -44.119 1.00 94.38 214 GLU A C 1
ATOM 1611 O O . GLU A 1 214 ? -14.343 -20.129 -43.875 1.00 94.38 214 GLU A O 1
ATOM 1616 N N . ARG A 1 215 ? -14.588 -22.264 -43.179 1.00 95.44 215 ARG A N 1
ATOM 1617 C CA . ARG A 1 215 ? -14.253 -22.007 -41.777 1.00 95.44 215 ARG A CA 1
ATOM 1618 C C . ARG A 1 215 ? -12.752 -22.121 -41.537 1.00 95.44 215 ARG A C 1
ATOM 1620 O O . ARG A 1 215 ? -12.090 -22.997 -42.086 1.00 95.44 215 ARG A O 1
ATOM 1627 N N . GLU A 1 216 ? -12.258 -21.294 -40.636 1.00 96.81 216 GLU A N 1
ATOM 1628 C CA . GLU A 1 216 ? -10.967 -21.437 -39.976 1.00 96.81 216 GLU A CA 1
ATOM 1629 C C . GLU A 1 216 ? -11.107 -22.460 -38.837 1.00 96.81 216 GLU A C 1
ATOM 1631 O O . GLU A 1 216 ? -12.149 -22.526 -38.176 1.00 96.81 216 GLU A O 1
ATOM 1636 N N . VAL A 1 217 ? -10.069 -23.268 -38.612 1.00 97.62 217 VAL A N 1
ATOM 1637 C CA . VAL A 1 217 ? -10.003 -24.246 -37.516 1.00 97.62 217 VAL A CA 1
ATOM 1638 C C . VAL A 1 217 ? -8.713 -24.007 -36.744 1.00 97.62 217 VAL A C 1
ATOM 1640 O O . VAL A 1 217 ? -7.637 -24.005 -37.337 1.00 97.62 217 VAL A O 1
ATOM 1643 N N . TYR A 1 218 ? -8.840 -23.812 -35.436 1.00 97.88 218 TYR A N 1
ATOM 1644 C CA . TYR A 1 218 ? -7.746 -23.578 -34.502 1.00 97.88 218 TYR A CA 1
ATOM 1645 C C . TYR A 1 218 ? -7.627 -24.772 -33.553 1.00 97.88 218 TYR A C 1
ATOM 1647 O O . TYR A 1 218 ? -8.573 -25.102 -32.833 1.00 97.88 218 TYR A O 1
ATOM 1655 N N . MET A 1 219 ? -6.463 -25.417 -33.574 1.00 97.69 219 MET A N 1
ATOM 1656 C CA . MET A 1 219 ? -6.121 -26.596 -32.777 1.00 97.69 219 MET A CA 1
ATOM 1657 C C . MET A 1 219 ? -5.273 -26.206 -31.555 1.00 97.69 219 MET A C 1
ATOM 1659 O O . MET A 1 219 ? -4.797 -25.071 -31.478 1.00 97.69 219 MET A O 1
ATOM 1663 N N . PRO A 1 220 ? -5.027 -27.117 -30.591 1.00 97.06 220 PRO A N 1
ATOM 1664 C CA . PRO A 1 220 ? -4.195 -26.817 -29.430 1.00 97.06 220 PRO A CA 1
ATOM 1665 C C . PRO A 1 220 ? -2.817 -26.251 -29.809 1.00 97.06 220 PRO A C 1
ATOM 1667 O O . PRO A 1 220 ? -2.045 -26.871 -30.542 1.00 97.06 220 PRO A O 1
ATOM 1670 N N . GLY A 1 221 ? -2.506 -25.070 -29.276 1.00 95.38 221 GLY A N 1
ATOM 1671 C CA . GLY A 1 221 ? -1.306 -24.284 -29.556 1.00 95.38 221 GLY A CA 1
ATOM 1672 C C . GLY A 1 221 ? -1.492 -23.221 -30.642 1.00 95.38 221 GLY A C 1
ATOM 1673 O O . GLY A 1 221 ? -0.690 -22.282 -30.706 1.00 95.38 221 GLY A O 1
ATOM 1674 N N . ASP A 1 222 ? -2.532 -23.315 -31.467 1.00 97.44 222 ASP A N 1
ATOM 1675 C CA . ASP A 1 222 ? -2.874 -22.264 -32.420 1.00 97.44 222 ASP A CA 1
ATOM 1676 C C . ASP A 1 222 ? -3.436 -21.042 -31.688 1.00 97.44 222 ASP A C 1
ATOM 1678 O O . ASP A 1 222 ? -3.983 -21.139 -30.587 1.00 97.44 222 ASP A O 1
ATOM 1682 N N . GLN A 1 223 ? -3.261 -19.871 -32.300 1.00 96.25 223 GLN A N 1
ATOM 1683 C CA . GLN A 1 223 ? -3.745 -18.605 -31.764 1.00 96.25 223 GLN A CA 1
ATOM 1684 C C . GLN A 1 223 ? -4.726 -17.979 -32.748 1.00 96.25 223 GLN A C 1
ATOM 1686 O O . GLN A 1 223 ? -4.358 -17.597 -33.861 1.00 96.25 223 GLN A O 1
ATOM 1691 N N . HIS A 1 224 ? -5.975 -17.864 -32.318 1.00 95.19 224 HIS A N 1
ATOM 1692 C CA . HIS A 1 224 ? -6.990 -17.094 -33.005 1.00 95.19 224 HIS A CA 1
ATOM 1693 C C . HIS A 1 224 ? -6.838 -15.625 -32.607 1.00 95.19 224 HIS A C 1
ATOM 1695 O O . HIS A 1 224 ? -7.236 -15.207 -31.524 1.00 95.19 224 HIS A O 1
ATOM 1701 N N . HIS A 1 225 ? -6.195 -14.848 -33.479 1.00 94.69 225 HIS A N 1
ATOM 1702 C CA . HIS A 1 225 ? -6.001 -13.412 -33.279 1.00 94.69 225 HIS A CA 1
ATOM 1703 C C . HIS A 1 225 ? -7.177 -12.632 -33.872 1.00 94.69 225 HIS A C 1
ATOM 1705 O O . HIS A 1 225 ? -7.371 -12.604 -35.090 1.00 94.69 225 HIS A O 1
ATOM 1711 N N . LEU A 1 226 ? -7.940 -11.992 -32.995 1.00 91.81 226 LEU A N 1
ATOM 1712 C CA . LEU A 1 226 ? -9.010 -11.061 -33.309 1.00 91.81 226 LEU A CA 1
ATOM 1713 C C . LEU A 1 226 ? -8.442 -9.647 -33.282 1.00 91.81 226 LEU A C 1
ATOM 1715 O O . LEU A 1 226 ? -8.148 -9.085 -32.226 1.00 91.81 226 LEU A O 1
ATOM 1719 N N . ARG A 1 227 ? -8.245 -9.082 -34.474 1.00 90.19 227 ARG A N 1
ATOM 1720 C CA . ARG A 1 227 ? -7.679 -7.742 -34.612 1.00 90.19 227 ARG A CA 1
ATOM 1721 C C . ARG A 1 227 ? -8.687 -6.682 -34.213 1.00 90.19 227 ARG A C 1
ATOM 1723 O O . ARG A 1 227 ? -9.893 -6.834 -34.419 1.00 90.19 227 ARG A O 1
ATOM 1730 N N . LEU A 1 228 ? -8.161 -5.563 -33.732 1.00 85.75 228 LEU A N 1
ATOM 1731 C CA . LEU A 1 228 ? -8.947 -4.376 -33.422 1.00 85.75 228 LEU A CA 1
ATOM 1732 C C . LEU A 1 228 ? -9.937 -4.033 -34.551 1.00 85.75 228 LEU A C 1
ATOM 1734 O O . LEU A 1 228 ? -9.569 -3.891 -35.717 1.00 85.75 228 LEU A O 1
ATOM 1738 N N . GLY A 1 229 ? -11.210 -3.871 -34.183 1.00 84.44 229 GLY A N 1
ATOM 1739 C CA . GLY A 1 229 ? -12.313 -3.521 -35.083 1.00 84.44 229 GLY A CA 1
ATOM 1740 C C . GLY A 1 229 ? -12.875 -4.674 -35.924 1.00 84.44 229 GLY A C 1
ATOM 1741 O O . GLY A 1 229 ? -13.932 -4.513 -36.550 1.00 84.44 229 GLY A O 1
ATOM 1742 N N . GLU A 1 230 ? -12.229 -5.838 -35.933 1.00 88.06 230 GLU A N 1
ATOM 1743 C CA . GLU A 1 230 ? -12.724 -7.033 -36.610 1.00 88.06 230 GLU A CA 1
ATOM 1744 C C . GLU A 1 230 ? -13.714 -7.797 -35.732 1.00 88.06 230 GLU A C 1
ATOM 1746 O O . GLU A 1 230 ? -13.756 -7.635 -34.519 1.00 88.06 230 GLU A O 1
ATOM 1751 N N . ALA A 1 231 ? -14.558 -8.602 -36.375 1.00 89.62 231 ALA A N 1
ATOM 1752 C CA . ALA A 1 231 ? -15.461 -9.516 -35.698 1.00 89.62 231 ALA A CA 1
ATOM 1753 C C . ALA A 1 231 ? -15.653 -10.776 -36.529 1.00 89.62 231 ALA A C 1
ATOM 1755 O O . ALA A 1 231 ? -15.709 -10.707 -37.763 1.00 89.62 231 ALA A O 1
ATOM 1756 N N . LYS A 1 232 ? -15.815 -11.904 -35.843 1.00 93.75 232 LYS A N 1
ATOM 1757 C CA . LYS A 1 232 ? -16.087 -13.206 -36.442 1.00 93.75 232 LYS A CA 1
ATOM 1758 C C . LYS A 1 232 ? -17.207 -13.910 -35.684 1.00 93.75 232 LYS A C 1
ATOM 1760 O O . LYS A 1 232 ? -17.436 -13.655 -34.500 1.00 93.75 232 LYS A O 1
ATOM 1765 N N . GLN A 1 233 ? -17.894 -14.819 -36.366 1.00 94.56 233 GLN A N 1
ATOM 1766 C CA . GLN A 1 233 ? -18.610 -15.877 -35.659 1.00 94.56 233 GLN A CA 1
ATOM 1767 C C . GLN A 1 233 ? -17.579 -16.912 -35.222 1.00 94.56 233 GLN A C 1
ATOM 1769 O O . GLN A 1 233 ? -16.648 -17.212 -35.976 1.00 94.56 233 GLN A O 1
ATOM 1774 N N . TYR A 1 234 ? -17.751 -17.462 -34.027 1.00 95.50 234 TYR A N 1
ATOM 1775 C CA . TYR A 1 234 ? -16.919 -18.551 -33.546 1.00 95.50 234 TYR A CA 1
ATOM 1776 C C . TYR A 1 234 ? -17.756 -19.637 -32.877 1.00 95.50 234 TYR A C 1
ATOM 1778 O O . TYR A 1 234 ? -18.876 -19.405 -32.418 1.00 95.50 234 TYR A O 1
ATOM 1786 N N . LYS A 1 235 ? -17.195 -20.842 -32.838 1.00 96.50 235 LYS A N 1
ATOM 1787 C CA . LYS A 1 235 ? -17.796 -22.016 -32.218 1.00 96.50 235 LYS A CA 1
ATOM 1788 C C . LYS A 1 235 ? -16.721 -22.893 -31.597 1.00 96.50 235 LYS A C 1
ATOM 1790 O O . LYS A 1 235 ? -15.719 -23.185 -32.237 1.00 96.50 235 LYS A O 1
ATOM 1795 N N . MET A 1 236 ? -16.966 -23.363 -30.386 1.00 97.06 236 MET A N 1
ATOM 1796 C CA . MET A 1 236 ? -16.287 -24.508 -29.791 1.00 97.06 236 MET A CA 1
ATOM 1797 C C . MET A 1 236 ? -17.264 -25.685 -29.885 1.00 97.06 236 MET A C 1
ATOM 1799 O O . MET A 1 236 ? -18.268 -25.682 -29.173 1.00 97.06 236 MET A O 1
ATOM 1803 N N . PRO A 1 237 ? -17.081 -26.627 -30.825 1.00 95.44 237 PRO A N 1
ATOM 1804 C CA . PRO A 1 237 ? -18.086 -27.648 -31.114 1.00 95.44 237 PRO A CA 1
ATOM 1805 C C . PRO A 1 237 ? -18.273 -28.665 -29.979 1.00 95.44 237 PRO A C 1
ATOM 1807 O O . PRO A 1 237 ? -19.332 -29.279 -29.907 1.00 95.44 237 PRO A O 1
ATOM 1810 N N . ASP A 1 238 ? -17.268 -28.821 -29.118 1.00 95.44 238 ASP A N 1
ATOM 1811 C CA . ASP A 1 238 ? -17.238 -29.715 -27.957 1.00 95.44 238 ASP A CA 1
ATOM 1812 C C . ASP A 1 238 ? -16.382 -29.057 -26.849 1.00 95.44 238 ASP A C 1
ATOM 1814 O O . ASP A 1 238 ? -16.082 -27.859 -26.924 1.00 95.44 238 ASP A O 1
ATOM 1818 N N . ALA A 1 239 ? -15.974 -29.819 -25.833 1.00 95.38 239 ALA A N 1
ATOM 1819 C CA . ALA A 1 239 ? -15.097 -29.376 -24.764 1.00 95.38 239 ALA A CA 1
ATOM 1820 C C . ALA A 1 239 ? -13.836 -28.682 -25.310 1.00 95.38 239 ALA A C 1
ATOM 1822 O O . ALA A 1 239 ? -13.011 -29.290 -25.995 1.00 95.38 239 ALA A O 1
ATOM 1823 N N . CYS A 1 240 ? -13.682 -27.400 -24.986 1.00 96.50 240 CYS A N 1
ATOM 1824 C CA . CYS A 1 240 ? -12.605 -26.555 -25.482 1.00 96.50 240 CYS A CA 1
ATOM 1825 C C . CYS A 1 240 ? -12.216 -25.527 -24.425 1.00 96.50 240 CYS A C 1
ATOM 1827 O O . CYS A 1 240 ? -13.080 -24.929 -23.787 1.00 96.50 240 CYS A O 1
ATOM 1829 N N . TRP A 1 241 ? -10.915 -25.308 -24.263 1.00 96.56 241 TRP A N 1
ATOM 1830 C CA . TRP A 1 241 ? -10.342 -24.391 -23.282 1.00 96.56 241 TRP A CA 1
ATOM 1831 C C . TRP A 1 241 ? -9.222 -23.594 -23.921 1.00 96.56 241 TRP A C 1
ATOM 1833 O O . TRP A 1 241 ? -8.415 -24.149 -24.669 1.00 96.56 241 TRP A O 1
ATOM 1843 N N . ALA A 1 242 ? -9.160 -22.306 -23.618 1.00 96.38 242 ALA A N 1
ATOM 1844 C CA . ALA A 1 242 ? -8.200 -21.387 -24.196 1.00 96.38 242 ALA A CA 1
ATOM 1845 C C . ALA A 1 242 ? -7.649 -20.420 -23.149 1.00 96.38 242 ALA A C 1
ATOM 1847 O O . ALA A 1 242 ? -8.331 -20.051 -22.194 1.00 96.38 242 ALA A O 1
ATOM 1848 N N . LEU A 1 243 ? -6.407 -20.002 -23.375 1.00 96.62 243 LEU A N 1
ATOM 1849 C CA . LEU A 1 243 ? -5.814 -18.832 -22.749 1.00 96.62 243 LEU A CA 1
ATOM 1850 C C . LEU A 1 243 ? -6.163 -17.626 -23.619 1.00 96.62 243 LEU A C 1
ATOM 1852 O O . LEU A 1 243 ? -5.709 -17.538 -24.762 1.00 96.62 243 LEU A O 1
ATOM 1856 N N . GLU A 1 244 ? -6.967 -16.727 -23.078 1.00 94.62 244 GLU A N 1
ATOM 1857 C CA . GLU A 1 244 ? -7.394 -15.499 -23.733 1.00 94.62 244 GLU A CA 1
ATOM 1858 C C . GLU A 1 244 ? -6.596 -14.327 -23.163 1.00 94.62 244 GLU A C 1
ATOM 1860 O O . GLU A 1 244 ? -6.506 -14.145 -21.946 1.00 94.62 244 GLU A O 1
ATOM 1865 N N . TYR A 1 245 ? -5.992 -13.551 -24.054 1.00 95.00 245 TYR A N 1
ATOM 1866 C CA . TYR A 1 245 ? -5.265 -12.336 -23.721 1.00 95.00 245 TYR A CA 1
ATOM 1867 C C . TYR A 1 245 ? -5.775 -11.206 -24.596 1.00 95.00 245 TYR A C 1
ATOM 1869 O O . TYR A 1 245 ? -5.613 -11.271 -25.812 1.00 95.00 245 TYR 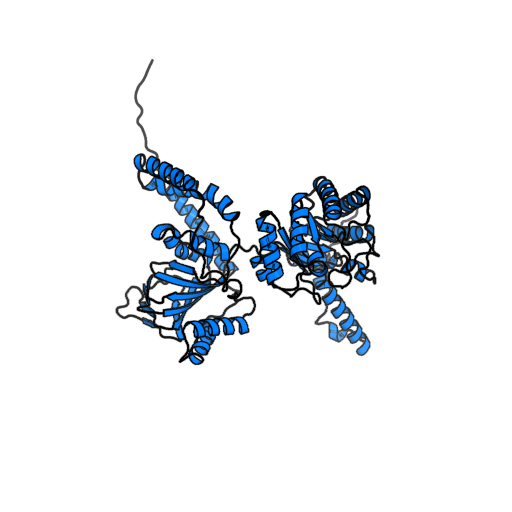A O 1
ATOM 1877 N N . ALA A 1 246 ? -6.312 -10.152 -23.993 1.00 89.50 246 ALA A N 1
ATOM 1878 C CA . ALA A 1 246 ? -6.657 -8.945 -24.728 1.00 89.50 246 ALA A CA 1
ATOM 1879 C C . ALA A 1 246 ? -5.780 -7.777 -24.301 1.00 89.50 246 ALA A C 1
ATOM 1881 O O . ALA A 1 246 ? -5.441 -7.635 -23.124 1.00 89.50 246 ALA A O 1
ATOM 1882 N N . ARG A 1 247 ? -5.458 -6.908 -25.261 1.00 84.56 247 ARG A N 1
ATOM 1883 C CA . ARG A 1 247 ? -4.690 -5.681 -25.042 1.00 84.56 247 ARG A CA 1
ATOM 1884 C C . ARG A 1 247 ? -5.243 -4.523 -25.866 1.00 84.56 247 ARG A C 1
ATOM 1886 O O . ARG A 1 247 ? -5.549 -4.671 -27.048 1.00 84.56 247 ARG A O 1
ATOM 1893 N N . GLY A 1 248 ? -5.385 -3.360 -25.245 1.00 78.38 248 GLY A N 1
ATOM 1894 C CA . GLY A 1 248 ? -6.019 -2.181 -25.827 1.00 78.38 248 GLY A CA 1
ATOM 1895 C C . GLY A 1 248 ? -6.967 -1.504 -24.844 1.00 78.38 248 GLY A C 1
ATOM 1896 O O . GLY A 1 248 ? -6.762 -1.535 -23.636 1.00 78.38 248 GLY A O 1
ATOM 1897 N N . ASN A 1 249 ? -8.042 -0.886 -25.336 1.00 70.88 249 ASN A N 1
ATOM 1898 C CA . ASN A 1 249 ? -9.034 -0.273 -24.451 1.00 70.88 249 ASN A CA 1
ATOM 1899 C C . ASN A 1 249 ? -9.997 -1.331 -23.885 1.00 70.88 249 ASN A C 1
ATOM 1901 O O . ASN A 1 249 ? -11.110 -1.506 -24.386 1.00 70.88 249 ASN A O 1
ATOM 1905 N N . ILE A 1 250 ? -9.573 -2.008 -22.814 1.00 70.69 250 ILE A N 1
ATOM 1906 C CA . ILE A 1 250 ? -10.361 -3.055 -22.145 1.00 70.69 250 ILE A CA 1
ATOM 1907 C C . ILE A 1 250 ? -11.665 -2.497 -21.566 1.00 70.69 250 ILE A C 1
ATOM 1909 O O . ILE A 1 250 ? -12.700 -3.161 -21.592 1.00 70.69 250 ILE A O 1
ATOM 1913 N N . VAL A 1 251 ? -11.672 -1.241 -21.110 1.00 60.38 251 VAL A N 1
ATOM 1914 C CA . VAL A 1 251 ? -12.887 -0.596 -20.579 1.00 60.38 251 VAL A CA 1
ATOM 1915 C C . VAL A 1 251 ? -13.994 -0.542 -21.626 1.00 60.38 251 VAL A C 1
ATOM 1917 O O . VAL A 1 251 ? -15.158 -0.778 -21.303 1.00 60.38 251 VAL A O 1
ATOM 1920 N N . ALA A 1 252 ? -13.640 -0.275 -22.883 1.00 67.25 252 ALA A N 1
ATOM 1921 C CA . ALA A 1 252 ? -14.593 -0.247 -23.984 1.00 67.25 252 ALA A CA 1
ATOM 1922 C C . ALA A 1 252 ? -15.165 -1.637 -24.327 1.00 67.25 252 ALA A C 1
ATOM 1924 O O . ALA A 1 252 ? -16.219 -1.703 -24.959 1.00 67.25 252 ALA A O 1
ATOM 1925 N N . MET A 1 253 ? -14.520 -2.731 -23.900 1.00 73.75 253 MET A N 1
ATOM 1926 C CA . MET A 1 253 ? -15.015 -4.105 -24.077 1.00 73.75 253 MET A CA 1
ATOM 1927 C C . MET A 1 253 ? -16.027 -4.516 -22.998 1.00 73.75 253 MET A C 1
ATOM 1929 O O . MET A 1 253 ? -16.886 -5.356 -23.257 1.00 73.75 253 MET A O 1
ATOM 1933 N N . LEU A 1 254 ? -15.987 -3.903 -21.807 1.00 70.25 254 LEU A N 1
ATOM 1934 C CA . LEU A 1 254 ? -16.843 -4.285 -20.673 1.00 70.25 254 LEU A CA 1
ATOM 1935 C C . LEU A 1 254 ? -18.350 -4.298 -20.982 1.00 70.25 254 LEU A C 1
ATOM 1937 O O . LEU A 1 254 ? -19.016 -5.244 -20.559 1.00 70.25 254 LEU A O 1
ATOM 1941 N N . PRO A 1 255 ? -18.926 -3.330 -21.728 1.00 73.88 255 PRO A N 1
ATOM 1942 C CA . PRO A 1 255 ? -20.342 -3.390 -22.073 1.00 73.88 255 PRO A CA 1
ATOM 1943 C C . PRO A 1 255 ? -20.717 -4.669 -22.824 1.00 73.88 255 PRO A C 1
ATOM 1945 O O . PRO A 1 255 ? -21.801 -5.190 -22.603 1.00 73.88 255 PRO A O 1
ATOM 1948 N N . PHE A 1 256 ? -19.831 -5.195 -23.673 1.00 76.56 256 PHE A N 1
ATOM 1949 C CA . PHE A 1 256 ? -20.066 -6.451 -24.381 1.00 76.56 256 PHE A CA 1
ATOM 1950 C C . PHE A 1 256 ? -20.025 -7.653 -23.430 1.00 76.56 256 PHE A C 1
ATOM 1952 O O . PHE A 1 256 ? -20.936 -8.474 -23.463 1.00 76.56 256 PHE A O 1
ATOM 1959 N N . GLY A 1 257 ? -19.028 -7.713 -22.541 1.00 72.12 257 GLY A N 1
ATOM 1960 C CA . GLY A 1 257 ? -18.911 -8.785 -21.545 1.00 72.12 257 GLY A CA 1
ATOM 1961 C C . GLY A 1 257 ? -20.046 -8.807 -20.513 1.00 72.12 257 GLY A C 1
ATOM 1962 O O . GLY A 1 257 ? -20.368 -9.859 -19.977 1.00 72.12 257 GLY A O 1
ATOM 1963 N N . PHE A 1 258 ? -20.684 -7.663 -20.240 1.00 74.06 258 PHE A N 1
ATOM 1964 C CA . PHE A 1 258 ? -21.749 -7.558 -19.233 1.00 74.06 258 PHE A CA 1
ATOM 1965 C C . PHE A 1 258 ? -23.162 -7.483 -19.808 1.00 74.06 258 PHE A C 1
ATOM 1967 O O . PHE A 1 258 ? -24.123 -7.710 -19.071 1.00 74.06 258 PHE A O 1
ATOM 1974 N N . ALA A 1 259 ? -23.325 -7.164 -21.095 1.00 76.75 259 ALA A N 1
ATOM 1975 C CA . ALA A 1 259 ? -24.645 -6.974 -21.691 1.00 76.75 259 ALA A CA 1
ATOM 1976 C C . ALA A 1 259 ? -25.522 -8.217 -21.540 1.00 76.75 259 ALA A C 1
ATOM 1978 O O . ALA A 1 259 ? -26.670 -8.087 -21.119 1.00 76.75 259 ALA A O 1
ATOM 1979 N N . ASP A 1 260 ? -24.999 -9.409 -21.819 1.00 74.00 260 ASP A N 1
ATOM 1980 C CA . ASP A 1 260 ? -25.785 -10.640 -21.717 1.00 74.00 260 ASP A CA 1
ATOM 1981 C C . ASP A 1 260 ? -26.127 -10.968 -20.255 1.00 74.00 260 ASP A C 1
ATOM 1983 O O . ASP A 1 260 ? -27.269 -11.331 -19.968 1.00 74.00 260 ASP A O 1
ATOM 1987 N N . ALA A 1 261 ? -25.209 -10.730 -19.311 1.00 72.00 261 ALA A N 1
ATOM 1988 C CA . ALA A 1 261 ? -25.487 -10.875 -17.880 1.00 72.00 261 ALA A CA 1
ATOM 1989 C C . ALA A 1 261 ? -26.619 -9.944 -17.402 1.00 72.00 261 ALA A C 1
ATOM 1991 O O . ALA A 1 261 ? -27.483 -10.351 -16.629 1.00 72.00 261 ALA A O 1
ATOM 1992 N N . ILE A 1 262 ? -26.644 -8.702 -17.894 1.00 69.56 262 ILE A N 1
ATOM 1993 C CA . ILE A 1 262 ? -27.613 -7.672 -17.489 1.00 69.56 262 ILE A CA 1
ATOM 1994 C C . ILE A 1 262 ? -28.953 -7.810 -18.221 1.00 69.56 262 ILE A C 1
ATOM 1996 O O . ILE A 1 262 ? -29.998 -7.513 -17.646 1.00 69.56 262 ILE A O 1
ATOM 2000 N N . THR A 1 263 ? -28.939 -8.200 -19.497 1.00 72.44 263 THR A N 1
ATOM 2001 C CA . THR A 1 263 ? -30.112 -8.089 -20.385 1.00 72.44 263 THR A CA 1
ATOM 2002 C C . THR A 1 263 ? -30.713 -9.427 -20.797 1.00 72.44 263 THR A C 1
ATOM 2004 O O . THR A 1 263 ? -31.884 -9.458 -21.169 1.00 72.44 263 THR A O 1
ATOM 2007 N N . SER A 1 264 ? -29.946 -10.517 -20.710 1.00 75.25 264 SER A N 1
ATOM 2008 C CA . SER A 1 264 ? -30.365 -11.849 -21.152 1.00 75.25 264 SER A CA 1
ATOM 2009 C C . SER A 1 264 ? -30.511 -12.813 -19.977 1.00 75.25 264 SER A C 1
ATOM 2011 O O . SER A 1 264 ? -31.608 -13.305 -19.716 1.00 75.25 264 SER A O 1
ATOM 2013 N N . THR A 1 265 ? -29.434 -13.059 -19.226 1.00 75.88 265 THR A N 1
ATOM 2014 C CA . THR A 1 265 ? -29.426 -14.094 -18.181 1.00 75.88 265 THR A CA 1
ATOM 2015 C C . THR A 1 265 ? -29.878 -13.586 -16.815 1.00 75.88 265 THR A C 1
ATOM 2017 O O . THR A 1 265 ? -30.304 -14.395 -15.994 1.00 75.88 265 THR A O 1
ATOM 2020 N N . LEU A 1 266 ? -29.807 -12.271 -16.566 1.00 79.62 266 LEU A N 1
ATOM 2021 C CA . LEU A 1 266 ? -30.028 -11.660 -15.246 1.00 79.62 266 LEU A CA 1
ATOM 2022 C C . LEU A 1 266 ? -29.143 -12.281 -14.150 1.00 79.62 266 LEU A C 1
ATOM 2024 O O . LEU A 1 266 ? -29.510 -12.290 -12.972 1.00 79.62 266 LEU A O 1
ATOM 2028 N N . ASP A 1 267 ? -27.970 -12.796 -14.528 1.00 71.56 267 ASP A N 1
ATOM 2029 C CA . ASP A 1 267 ? -27.001 -13.395 -13.610 1.00 71.56 267 ASP A CA 1
ATOM 2030 C C . ASP A 1 267 ? -26.186 -12.305 -12.897 1.00 71.56 267 ASP A C 1
ATOM 2032 O O . ASP A 1 267 ? -24.979 -12.124 -13.083 1.00 71.56 267 ASP A O 1
ATOM 2036 N N . PHE A 1 268 ? -26.892 -11.531 -12.074 1.00 71.56 268 PHE A N 1
ATOM 2037 C CA . PHE A 1 268 ? -26.308 -10.457 -11.279 1.00 71.56 268 PHE A CA 1
ATOM 2038 C C . PHE A 1 268 ? -25.312 -10.977 -10.243 1.00 71.56 268 PHE A C 1
ATOM 2040 O O . PHE A 1 268 ? -24.449 -10.219 -9.813 1.00 71.56 268 PHE A O 1
ATOM 2047 N N . TYR A 1 269 ? -25.413 -12.253 -9.853 1.00 63.59 269 TYR A N 1
ATOM 2048 C CA . TYR A 1 269 ? -24.458 -12.880 -8.950 1.00 63.59 269 TYR A CA 1
ATOM 2049 C C . TYR A 1 269 ? -23.093 -13.000 -9.621 1.00 63.59 269 TYR A C 1
ATOM 2051 O O . TYR A 1 269 ? -22.113 -12.479 -9.094 1.00 63.59 269 TYR A O 1
ATOM 2059 N N . THR A 1 270 ? -23.031 -13.609 -10.804 1.00 64.44 270 THR A N 1
ATOM 2060 C CA . THR A 1 270 ? -21.791 -13.719 -11.575 1.00 64.44 270 THR A CA 1
ATOM 2061 C C . THR A 1 270 ? -21.251 -12.344 -11.960 1.00 64.44 270 THR A C 1
ATOM 2063 O O . THR A 1 270 ? -20.072 -12.081 -11.739 1.00 64.44 270 THR A O 1
ATOM 2066 N N . LEU A 1 271 ? -22.112 -11.421 -12.413 1.00 66.38 271 LEU A N 1
ATOM 2067 C CA . LEU A 1 271 ? -21.718 -10.034 -12.694 1.00 66.38 271 LEU A CA 1
ATOM 2068 C C . LEU A 1 271 ? -21.083 -9.359 -11.469 1.00 66.38 271 LEU A C 1
ATOM 2070 O O . LEU A 1 271 ? -20.044 -8.711 -11.584 1.00 66.38 271 LEU A O 1
ATOM 2074 N N . TYR A 1 272 ? -21.687 -9.529 -10.290 1.00 60.06 272 TYR A N 1
ATOM 2075 C CA . TYR A 1 272 ? -21.137 -9.032 -9.032 1.00 60.06 272 TYR A CA 1
ATOM 2076 C C . TYR A 1 272 ? -19.770 -9.654 -8.741 1.00 60.06 272 TYR A C 1
ATOM 2078 O O . TYR A 1 272 ? -18.853 -8.907 -8.421 1.00 60.06 272 TYR A O 1
ATOM 2086 N N . GLN A 1 273 ? -19.591 -10.970 -8.909 1.00 55.09 273 GLN A N 1
ATOM 2087 C CA . GLN A 1 273 ? -18.283 -11.611 -8.713 1.00 55.09 273 GLN A CA 1
ATOM 2088 C C . GLN A 1 273 ? -17.223 -11.055 -9.681 1.00 55.09 273 GLN A C 1
ATOM 2090 O O . GLN A 1 273 ? -16.111 -10.748 -9.256 1.00 55.09 273 GLN A O 1
ATOM 2095 N N . THR A 1 274 ? -17.569 -10.837 -10.956 1.00 56.78 274 THR A N 1
ATOM 2096 C CA . THR A 1 274 ? -16.650 -10.270 -11.959 1.00 56.78 274 THR A CA 1
ATOM 2097 C C . THR A 1 274 ? -16.266 -8.818 -11.651 1.00 56.78 274 THR A C 1
ATOM 2099 O O . THR A 1 274 ? -15.106 -8.441 -11.803 1.00 56.78 274 THR A O 1
ATOM 2102 N N . VAL A 1 275 ? -17.209 -7.991 -11.185 1.00 55.72 275 VAL A N 1
ATOM 2103 C CA . VAL A 1 275 ? -16.937 -6.596 -10.786 1.00 55.72 275 VAL A CA 1
ATOM 2104 C C . VAL A 1 275 ? -16.136 -6.535 -9.483 1.00 55.72 275 VAL A C 1
ATOM 2106 O O . VAL A 1 275 ? -15.213 -5.732 -9.353 1.00 55.72 275 VAL A O 1
ATOM 2109 N N . LYS A 1 276 ? -16.456 -7.404 -8.526 1.00 51.03 276 LYS A N 1
ATOM 2110 C CA . LYS A 1 276 ? -15.802 -7.511 -7.220 1.00 51.03 276 LYS A CA 1
ATOM 2111 C C . LYS A 1 276 ? -14.337 -7.917 -7.321 1.00 51.03 276 LYS A C 1
ATOM 2113 O O . LYS A 1 276 ? -13.520 -7.347 -6.609 1.00 51.03 276 LYS A O 1
ATOM 2118 N N . ALA A 1 277 ? -13.995 -8.803 -8.256 1.00 48.19 277 ALA A N 1
ATOM 2119 C CA . ALA A 1 277 ? -12.608 -9.146 -8.565 1.00 48.19 277 ALA A CA 1
ATOM 2120 C C . ALA A 1 277 ? -11.755 -7.934 -9.013 1.00 48.19 277 ALA A C 1
ATOM 2122 O O . ALA A 1 277 ? -10.532 -8.014 -9.013 1.00 48.19 277 ALA A O 1
ATOM 2123 N N . ARG A 1 278 ? -12.386 -6.805 -9.378 1.00 42.72 278 ARG A N 1
ATOM 2124 C CA . ARG A 1 278 ? -11.736 -5.565 -9.836 1.00 42.72 278 ARG A CA 1
ATOM 2125 C C . ARG A 1 278 ? -11.817 -4.407 -8.833 1.00 42.72 278 ARG A C 1
ATOM 2127 O O . ARG A 1 278 ? -11.130 -3.408 -9.010 1.00 42.72 278 ARG A O 1
ATOM 2134 N N . ALA A 1 279 ? -12.667 -4.492 -7.810 1.00 42.75 279 ALA A N 1
ATOM 2135 C CA . ALA A 1 279 ? -12.930 -3.378 -6.894 1.00 42.75 279 ALA A CA 1
ATOM 2136 C C . ALA A 1 279 ? -11.880 -3.215 -5.774 1.00 42.75 279 ALA A C 1
ATOM 2138 O O . ALA A 1 279 ? -12.125 -2.475 -4.820 1.00 42.75 279 ALA A O 1
ATOM 2139 N N . SER A 1 280 ? -10.712 -3.855 -5.872 1.00 45.22 280 SER A N 1
ATOM 2140 C CA . SER A 1 280 ? -9.571 -3.525 -5.020 1.00 45.22 280 SER A CA 1
ATOM 2141 C C . SER A 1 280 ? -9.025 -2.149 -5.410 1.00 45.22 280 SER A C 1
ATOM 2143 O O . SER A 1 280 ? -8.446 -1.942 -6.475 1.00 45.22 280 SER A O 1
ATOM 2145 N N . HIS A 1 281 ? -9.254 -1.164 -4.544 1.00 55.25 281 HIS A N 1
ATOM 2146 C CA . HIS A 1 281 ? -8.540 0.109 -4.568 1.00 55.25 281 HIS A CA 1
ATOM 2147 C C . HIS A 1 281 ? -7.030 -0.171 -4.579 1.00 55.25 281 HIS A C 1
ATOM 2149 O O . HIS A 1 281 ? -6.562 -0.933 -3.737 1.00 55.25 281 HIS A O 1
ATOM 2155 N N . VAL A 1 282 ? -6.273 0.430 -5.509 1.00 67.25 282 VAL A N 1
ATOM 2156 C CA . VAL A 1 282 ? -4.805 0.464 -5.397 1.00 67.25 282 VAL A CA 1
ATOM 2157 C C . VAL A 1 282 ? -4.491 1.263 -4.133 1.00 67.25 282 VAL A C 1
ATOM 2159 O O . VAL A 1 282 ? -4.823 2.452 -4.111 1.00 67.25 282 VAL A O 1
ATOM 2162 N N . PRO A 1 283 ? -3.901 0.645 -3.095 1.00 84.12 283 PRO A N 1
ATOM 2163 C CA . PRO A 1 283 ? -3.628 1.329 -1.843 1.00 84.12 283 PRO A CA 1
ATOM 2164 C C .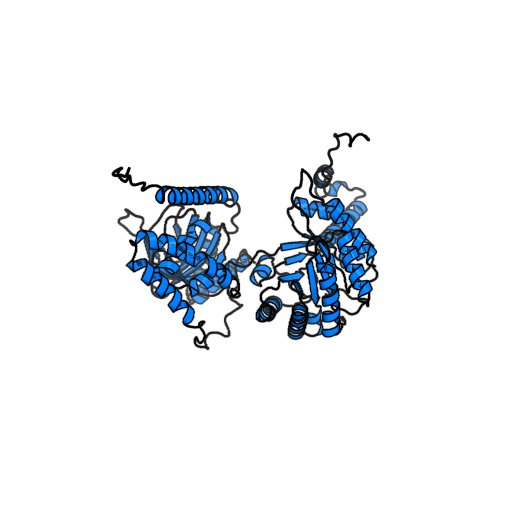 PRO A 1 283 ? -2.796 2.595 -2.046 1.00 84.12 283 PRO A C 1
ATOM 2166 O O . PRO A 1 283 ? -1.933 2.668 -2.921 1.00 84.12 283 PRO A O 1
ATOM 2169 N N . VAL A 1 284 ? -2.980 3.580 -1.176 1.00 86.88 284 VAL A N 1
ATOM 2170 C CA . VAL A 1 284 ? -2.104 4.753 -1.141 1.00 86.88 284 VAL A CA 1
ATOM 2171 C C . VAL A 1 284 ? -0.701 4.335 -0.691 1.00 86.88 284 VAL A C 1
ATOM 2173 O O . VAL A 1 284 ? -0.543 3.647 0.316 1.00 86.88 284 VAL A O 1
ATOM 2176 N N . GLN A 1 285 ? 0.334 4.772 -1.408 1.00 91.88 285 GLN A N 1
ATOM 2177 C CA . GLN A 1 285 ? 1.722 4.553 -0.997 1.00 91.88 285 GLN A CA 1
ATOM 2178 C C . GLN A 1 285 ? 2.183 5.647 -0.035 1.00 91.88 285 GLN A C 1
ATOM 2180 O O . GLN A 1 285 ? 2.124 6.834 -0.362 1.00 91.88 285 GLN A O 1
ATOM 2185 N N . ALA A 1 286 ? 2.702 5.234 1.120 1.00 95.88 286 ALA A N 1
ATOM 2186 C CA . ALA A 1 286 ? 3.369 6.096 2.084 1.00 95.88 286 ALA A CA 1
ATOM 2187 C C . ALA A 1 286 ? 4.845 5.704 2.203 1.00 95.88 286 ALA A C 1
ATOM 2189 O O . ALA A 1 286 ? 5.166 4.563 2.529 1.00 95.88 286 ALA A O 1
ATOM 2190 N N . PHE A 1 287 ? 5.754 6.647 1.958 1.00 98.00 287 PHE A N 1
ATOM 2191 C CA . PHE A 1 287 ? 7.197 6.396 2.016 1.00 98.00 287 PHE A CA 1
ATOM 2192 C C . PHE A 1 287 ? 7.870 7.168 3.144 1.00 98.00 287 PHE A C 1
ATOM 2194 O O . PHE A 1 287 ? 7.631 8.358 3.339 1.00 98.00 287 PHE A O 1
ATOM 2201 N N . GLY A 1 288 ? 8.778 6.497 3.851 1.00 97.94 288 GLY A N 1
ATOM 2202 C CA . GLY A 1 288 ? 9.617 7.096 4.879 1.00 97.94 288 GLY A CA 1
ATOM 2203 C C . GLY A 1 288 ? 10.497 8.220 4.341 1.00 97.94 288 GLY A C 1
ATOM 2204 O O . GLY A 1 288 ? 11.406 7.978 3.542 1.00 97.94 288 GLY A O 1
ATOM 2205 N N . ALA A 1 289 ? 10.284 9.439 4.833 1.00 97.75 289 ALA A N 1
ATOM 2206 C CA . ALA A 1 289 ? 11.062 10.615 4.473 1.00 97.75 289 ALA A CA 1
ATOM 2207 C C . ALA A 1 289 ? 11.844 11.124 5.689 1.00 97.75 289 ALA A C 1
ATOM 2209 O O . ALA A 1 289 ? 11.335 11.845 6.540 1.00 97.75 289 ALA A O 1
ATOM 2210 N N . HIS A 1 290 ? 13.119 10.743 5.761 1.00 94.94 290 HIS A N 1
ATOM 2211 C CA . HIS A 1 290 ? 13.991 11.054 6.897 1.00 94.94 290 HIS A CA 1
ATOM 2212 C C . HIS A 1 290 ? 14.504 12.509 6.913 1.00 94.94 290 HIS A C 1
ATOM 2214 O O . HIS A 1 290 ? 15.174 12.913 7.859 1.00 94.94 290 HIS A O 1
ATOM 2220 N N . ASN A 1 291 ? 14.224 13.295 5.865 1.00 95.44 291 ASN A N 1
ATOM 2221 C CA . ASN A 1 291 ? 14.446 14.740 5.815 1.00 95.44 291 ASN A CA 1
ATOM 2222 C C . ASN A 1 291 ? 13.568 15.407 4.733 1.00 95.44 291 ASN A C 1
ATOM 2224 O O . ASN A 1 291 ? 12.954 14.745 3.893 1.00 95.44 291 ASN A O 1
ATOM 2228 N N . ALA A 1 292 ? 13.569 16.741 4.727 1.00 95.06 292 ALA A N 1
ATOM 2229 C CA . ALA A 1 292 ? 12.851 17.581 3.768 1.00 95.06 292 ALA A CA 1
ATOM 2230 C C . ALA A 1 292 ? 13.220 17.327 2.292 1.00 95.06 292 ALA A C 1
ATOM 2232 O O . ALA A 1 292 ? 12.362 17.405 1.413 1.00 95.06 292 ALA A O 1
ATOM 2233 N N . PHE A 1 293 ? 14.488 17.011 2.003 1.00 95.44 293 PHE A N 1
ATOM 2234 C CA . PHE A 1 293 ? 14.940 16.769 0.631 1.00 95.44 293 PHE A CA 1
ATOM 2235 C C . PHE A 1 293 ? 14.313 15.495 0.055 1.00 95.44 293 PHE A C 1
ATOM 2237 O O . PHE A 1 293 ? 13.852 15.497 -1.084 1.00 95.44 293 PHE A O 1
ATOM 2244 N N . VAL A 1 294 ? 14.202 14.434 0.863 1.00 96.69 294 VAL A N 1
ATOM 2245 C CA . VAL A 1 294 ? 13.454 13.228 0.484 1.00 96.69 294 VAL A CA 1
ATOM 2246 C C . VAL A 1 294 ? 11.974 13.545 0.282 1.00 96.69 294 VAL A C 1
ATOM 2248 O O . VAL A 1 294 ? 11.403 13.089 -0.703 1.00 96.69 294 VAL A O 1
ATOM 2251 N N . GLY A 1 295 ? 11.370 14.389 1.125 1.00 95.44 295 GLY A N 1
ATOM 2252 C CA . GLY A 1 295 ? 9.998 14.872 0.912 1.00 95.44 295 GLY A CA 1
ATOM 2253 C C . GLY A 1 295 ? 9.802 15.531 -0.462 1.00 95.44 295 GLY A C 1
ATOM 2254 O O . GLY A 1 295 ? 8.873 15.192 -1.191 1.00 95.44 295 GLY A O 1
ATOM 2255 N N . ARG A 1 296 ? 10.731 16.400 -0.884 1.00 93.00 296 ARG A N 1
ATOM 2256 C CA . ARG A 1 296 ? 10.721 17.012 -2.229 1.00 93.00 296 ARG A CA 1
ATOM 2257 C C . ARG A 1 296 ? 10.887 15.985 -3.354 1.00 93.00 296 ARG A C 1
ATOM 2259 O O . ARG A 1 296 ? 10.296 16.164 -4.417 1.00 93.00 296 ARG A O 1
ATOM 2266 N N . ILE A 1 297 ? 11.669 14.923 -3.139 1.00 93.69 297 ILE A N 1
ATOM 2267 C CA . ILE A 1 297 ? 11.788 13.811 -4.095 1.00 93.69 297 ILE A CA 1
ATOM 2268 C C . ILE A 1 297 ? 10.455 13.068 -4.215 1.00 93.69 297 ILE A C 1
ATOM 2270 O O . ILE A 1 297 ? 10.026 12.813 -5.336 1.00 93.69 297 ILE A O 1
ATOM 2274 N N . LEU A 1 298 ? 9.784 12.758 -3.101 1.00 93.44 298 LEU A N 1
ATOM 2275 C CA . LEU A 1 298 ? 8.470 12.104 -3.115 1.00 93.44 298 LEU A CA 1
ATOM 2276 C C . LEU A 1 298 ? 7.446 12.935 -3.894 1.00 93.44 298 LEU A C 1
ATOM 2278 O O . LEU A 1 298 ? 6.831 12.425 -4.826 1.00 93.44 298 LEU A O 1
ATOM 2282 N N . GLN A 1 299 ? 7.359 14.233 -3.593 1.00 87.56 299 GLN A N 1
ATOM 2283 C CA . GLN A 1 299 ? 6.454 15.157 -4.279 1.00 87.56 299 GLN A CA 1
ATOM 2284 C C . GLN A 1 299 ? 6.750 15.268 -5.784 1.00 87.56 299 GLN A C 1
ATOM 2286 O O . GLN A 1 299 ? 5.828 15.351 -6.585 1.00 87.56 299 GLN A O 1
ATOM 2291 N N . ARG A 1 300 ? 8.029 15.253 -6.191 1.00 86.81 300 ARG A N 1
ATOM 2292 C CA . ARG A 1 300 ? 8.424 15.267 -7.613 1.00 86.81 300 ARG A CA 1
ATOM 2293 C C . ARG A 1 300 ? 7.999 13.997 -8.360 1.00 86.81 300 ARG A C 1
ATOM 2295 O O . ARG A 1 300 ? 7.845 14.052 -9.574 1.00 86.81 300 ARG A O 1
ATOM 2302 N N . ASN A 1 301 ? 7.876 12.875 -7.659 1.00 85.25 301 ASN A N 1
ATOM 2303 C CA . ASN A 1 301 ? 7.494 11.584 -8.232 1.00 85.25 301 ASN A CA 1
ATOM 2304 C C . ASN A 1 301 ? 6.018 11.248 -7.962 1.00 85.25 301 ASN A C 1
ATOM 2306 O O . ASN A 1 301 ? 5.655 10.076 -7.990 1.00 85.25 301 ASN A O 1
ATOM 2310 N N . ASP A 1 302 ? 5.193 12.258 -7.661 1.00 83.75 302 ASP A N 1
ATOM 2311 C CA . ASP A 1 302 ? 3.751 12.123 -7.427 1.00 83.75 302 ASP A CA 1
ATOM 2312 C C . ASP A 1 302 ? 3.384 11.091 -6.341 1.00 83.75 302 ASP A C 1
ATOM 2314 O O . ASP A 1 302 ? 2.296 10.512 -6.349 1.00 83.75 302 ASP A O 1
ATOM 2318 N N . ILE A 1 303 ? 4.280 10.872 -5.370 1.00 87.19 303 ILE A N 1
ATOM 2319 C CA . ILE A 1 303 ? 3.985 10.054 -4.193 1.00 87.19 303 ILE A CA 1
ATOM 2320 C C . ILE A 1 303 ? 3.202 10.917 -3.196 1.00 87.19 303 ILE A C 1
ATOM 2322 O O . ILE A 1 303 ? 3.727 11.934 -2.737 1.00 87.19 303 ILE A O 1
ATOM 2326 N N . PRO A 1 304 ? 1.969 10.530 -2.828 1.00 85.38 304 PRO A N 1
ATOM 2327 C CA . PRO A 1 304 ? 1.056 11.416 -2.111 1.00 85.38 304 PRO A CA 1
ATOM 2328 C C . PRO A 1 304 ? 1.366 11.543 -0.617 1.00 85.38 304 PRO A C 1
ATOM 2330 O O . PRO A 1 304 ? 0.992 12.547 -0.014 1.00 85.38 304 PRO A O 1
ATOM 2333 N N . VAL A 1 305 ? 2.019 10.547 -0.005 1.00 95.38 305 VAL A N 1
ATOM 2334 C CA . VAL A 1 305 ? 2.225 10.501 1.449 1.00 95.38 305 VAL A CA 1
ATOM 2335 C C . VAL A 1 305 ? 3.700 10.320 1.800 1.00 95.38 305 VAL A C 1
ATOM 2337 O O . VAL A 1 305 ? 4.347 9.342 1.417 1.00 95.38 305 VAL A O 1
ATOM 2340 N N . ALA A 1 306 ? 4.216 11.250 2.599 1.00 97.62 306 ALA A N 1
ATOM 2341 C CA . ALA A 1 306 ? 5.481 11.115 3.302 1.00 97.62 306 ALA A CA 1
ATOM 2342 C C . ALA A 1 306 ? 5.242 10.652 4.739 1.00 97.62 306 ALA A C 1
ATOM 2344 O O . ALA A 1 306 ? 4.335 11.131 5.418 1.00 97.62 306 ALA A O 1
ATOM 2345 N N . TYR A 1 307 ? 6.093 9.749 5.213 1.00 98.50 307 TYR A N 1
ATOM 2346 C CA . TYR A 1 307 ? 6.033 9.200 6.558 1.00 98.50 307 TYR A CA 1
ATOM 2347 C C . TYR A 1 307 ? 7.242 9.613 7.402 1.00 98.50 307 TYR A C 1
ATOM 2349 O O . TYR A 1 307 ? 8.394 9.393 7.015 1.00 98.50 307 TYR A O 1
ATOM 2357 N N . VAL A 1 308 ? 6.980 10.164 8.586 1.00 98.25 308 VAL A N 1
ATOM 2358 C CA . VAL A 1 308 ? 7.974 10.446 9.626 1.00 98.25 308 VAL A CA 1
ATOM 2359 C C . VAL A 1 308 ? 8.049 9.238 10.560 1.00 98.25 308 VAL A C 1
ATOM 2361 O O . VAL A 1 308 ? 7.258 9.096 11.488 1.00 98.25 308 VAL A O 1
ATOM 2364 N N . SER A 1 309 ? 8.999 8.344 10.283 1.00 96.88 309 SER A N 1
ATOM 2365 C CA . SER A 1 309 ? 9.243 7.122 11.062 1.00 96.88 309 SER A CA 1
ATOM 2366 C C . SER A 1 309 ? 9.980 7.412 12.371 1.00 96.88 309 SER A C 1
ATOM 2368 O O . SER A 1 309 ? 11.012 8.087 12.335 1.00 96.88 309 SER A O 1
ATOM 2370 N N . GLY A 1 310 ? 9.559 6.818 13.496 1.00 94.00 310 GLY A N 1
ATOM 2371 C CA . GLY A 1 310 ? 10.331 6.863 14.746 1.00 94.00 310 GLY A CA 1
ATOM 2372 C C . GLY A 1 310 ? 11.719 6.229 14.618 1.00 94.00 310 GLY A C 1
ATOM 2373 O O . GLY A 1 310 ? 12.721 6.806 15.054 1.00 94.00 310 GLY A O 1
ATOM 2374 N N . ALA A 1 311 ? 11.811 5.111 13.893 1.00 92.88 311 ALA A N 1
ATOM 2375 C CA . ALA A 1 311 ? 13.073 4.434 13.616 1.00 92.88 311 ALA A CA 1
ATOM 2376 C C . ALA A 1 311 ? 14.033 5.276 12.766 1.00 92.88 311 ALA A C 1
ATOM 2378 O O . ALA A 1 311 ? 15.200 5.434 13.133 1.00 92.88 311 ALA A O 1
ATOM 2379 N N . ALA A 1 312 ? 13.559 5.850 11.654 1.00 95.00 312 ALA A N 1
ATOM 2380 C CA . ALA A 1 312 ? 14.402 6.711 10.822 1.00 95.00 312 ALA A CA 1
ATOM 2381 C C . ALA A 1 312 ? 14.799 8.000 11.556 1.00 95.00 312 ALA A C 1
ATOM 2383 O O . ALA A 1 312 ? 15.950 8.417 11.464 1.00 95.00 312 ALA A O 1
ATOM 2384 N N . THR A 1 313 ? 13.881 8.605 12.316 1.00 95.38 313 THR A N 1
ATOM 2385 C CA . THR A 1 313 ? 14.145 9.837 13.078 1.00 95.38 313 THR A CA 1
ATOM 2386 C C . THR A 1 313 ? 15.212 9.603 14.150 1.00 95.38 313 THR A C 1
ATOM 2388 O O . THR A 1 313 ? 16.155 10.387 14.258 1.00 95.38 313 THR A O 1
ATOM 2391 N N . SER A 1 314 ? 15.138 8.480 14.872 1.00 94.19 314 SER A N 1
ATOM 2392 C CA . SER A 1 314 ? 16.178 8.057 15.824 1.00 94.19 314 SER A CA 1
ATOM 2393 C C . SER A 1 314 ? 17.521 7.831 15.129 1.00 94.19 314 SER A C 1
ATOM 2395 O O . SER A 1 314 ? 18.545 8.366 15.558 1.00 94.19 314 SER A O 1
ATOM 2397 N N . ALA A 1 315 ? 17.520 7.106 14.007 1.00 95.12 315 ALA A N 1
ATOM 2398 C CA . ALA A 1 315 ? 18.737 6.776 13.272 1.00 95.12 315 ALA A CA 1
ATOM 2399 C C . ALA A 1 315 ? 19.430 8.009 12.664 1.00 95.12 315 ALA A C 1
ATOM 2401 O O . ALA A 1 315 ? 20.659 8.076 12.669 1.00 95.12 315 ALA A O 1
ATOM 2402 N N . VAL A 1 316 ? 18.673 9.012 12.200 1.00 94.75 316 VAL A N 1
ATOM 2403 C CA . VAL A 1 316 ? 19.217 10.305 11.734 1.00 94.75 316 VAL A CA 1
ATOM 2404 C C . VAL A 1 316 ? 20.001 11.019 12.839 1.00 94.75 316 VAL A C 1
ATOM 2406 O O . VAL A 1 316 ? 20.969 11.719 12.549 1.00 94.75 316 VAL A O 1
ATOM 2409 N N . LEU A 1 317 ? 19.628 10.813 14.104 1.00 94.00 317 LEU A N 1
ATOM 2410 C CA . LEU A 1 317 ? 20.328 11.358 15.269 1.00 94.00 317 LEU A CA 1
ATOM 2411 C C . LEU A 1 317 ? 21.438 10.433 15.797 1.00 94.00 317 LEU A C 1
ATOM 2413 O O . LEU A 1 317 ? 22.037 10.725 16.830 1.00 94.00 317 LEU A O 1
ATOM 2417 N N . GLY A 1 318 ? 21.732 9.327 15.106 1.00 93.56 318 GLY A N 1
ATOM 2418 C CA . GLY A 1 318 ? 22.703 8.326 15.553 1.00 93.56 318 GLY A CA 1
ATOM 2419 C C . GLY A 1 318 ? 22.237 7.537 16.780 1.00 93.56 318 GLY A C 1
ATOM 2420 O O . GLY A 1 318 ? 23.065 6.992 17.509 1.00 93.56 318 GLY A O 1
ATOM 2421 N N . MET A 1 319 ? 20.925 7.496 17.025 1.00 92.69 319 MET A N 1
ATOM 2422 C CA . MET A 1 319 ? 20.301 6.835 18.169 1.00 92.69 319 MET A CA 1
ATOM 2423 C C . MET A 1 319 ? 19.486 5.610 17.749 1.00 92.69 319 MET A C 1
ATOM 2425 O O . MET A 1 319 ? 19.124 5.427 16.585 1.00 92.69 319 MET A O 1
ATOM 2429 N N . THR A 1 320 ? 19.181 4.760 18.727 1.00 86.75 320 THR A N 1
ATOM 2430 C CA . THR A 1 320 ? 18.303 3.600 18.559 1.00 86.75 320 THR A CA 1
ATOM 2431 C C . THR A 1 320 ? 16.851 3.955 18.854 1.00 86.75 320 THR A C 1
ATOM 2433 O O . THR A 1 320 ? 16.571 4.766 19.734 1.00 86.75 320 THR A O 1
ATOM 2436 N N . ASP A 1 321 ? 15.926 3.290 18.163 1.00 85.12 321 ASP A N 1
ATOM 2437 C CA . ASP A 1 321 ? 14.484 3.420 18.398 1.00 85.12 321 ASP A CA 1
ATOM 2438 C C . ASP A 1 321 ? 14.047 2.665 19.664 1.00 85.12 321 ASP A C 1
ATOM 2440 O O . ASP A 1 321 ? 13.579 1.526 19.618 1.00 85.12 321 ASP A O 1
ATOM 2444 N N . THR A 1 322 ? 14.299 3.283 20.816 1.00 81.69 322 THR A N 1
ATOM 2445 C CA . THR A 1 322 ? 13.982 2.744 22.151 1.00 81.69 322 THR A CA 1
ATOM 2446 C C . THR A 1 322 ? 13.220 3.761 23.005 1.00 81.69 322 THR A C 1
ATOM 2448 O O . THR A 1 322 ? 13.374 3.782 24.224 1.00 81.69 322 THR A O 1
ATOM 2451 N N . GLY A 1 323 ? 12.474 4.668 22.362 1.00 80.75 323 GLY A N 1
ATOM 2452 C CA . GLY A 1 323 ? 11.728 5.739 23.036 1.00 80.75 323 GLY A CA 1
ATOM 2453 C C . GLY A 1 323 ? 12.605 6.819 23.685 1.00 80.75 323 GLY A C 1
ATOM 2454 O O . GLY A 1 323 ? 12.184 7.449 24.648 1.00 80.75 323 GLY A O 1
ATOM 2455 N N . ILE A 1 324 ? 13.843 7.009 23.203 1.00 84.75 324 ILE A N 1
ATOM 2456 C CA . ILE A 1 324 ? 14.758 8.058 23.703 1.00 84.75 324 ILE A CA 1
ATOM 2457 C C . ILE A 1 324 ? 14.332 9.443 23.205 1.00 84.75 324 ILE A C 1
ATOM 2459 O O . ILE A 1 324 ? 14.536 10.439 23.899 1.00 84.75 324 ILE A O 1
ATOM 2463 N N . LEU A 1 325 ? 13.775 9.510 21.995 1.00 90.94 325 LEU A N 1
ATOM 2464 C CA . LEU A 1 325 ? 13.344 10.768 21.404 1.00 90.94 325 LEU A CA 1
ATOM 2465 C C . LEU A 1 325 ? 12.066 11.277 22.060 1.00 90.94 325 LEU A C 1
ATOM 2467 O O . LEU A 1 325 ? 11.160 10.512 22.383 1.00 90.94 325 LEU A O 1
ATOM 2471 N N . GLY A 1 326 ? 12.003 12.594 22.235 1.00 92.25 326 GLY A N 1
ATOM 2472 C CA . GLY A 1 326 ? 10.821 13.263 22.757 1.00 92.25 326 GLY A CA 1
ATOM 2473 C C . GLY A 1 326 ? 9.922 13.781 21.640 1.00 92.25 326 GLY A C 1
ATOM 2474 O O . GLY A 1 326 ? 10.324 13.897 20.481 1.00 92.25 326 GLY A O 1
ATOM 2475 N N . ARG A 1 327 ? 8.716 14.215 22.018 1.00 94.88 327 ARG A N 1
ATOM 2476 C CA . ARG A 1 327 ? 7.736 14.835 21.111 1.00 94.88 327 ARG A CA 1
ATOM 2477 C C . ARG A 1 327 ? 8.343 15.925 20.212 1.00 94.88 327 ARG A C 1
ATOM 2479 O O . ARG A 1 327 ? 8.043 15.982 19.022 1.00 94.88 327 ARG A O 1
ATOM 2486 N N . SER A 1 328 ? 9.221 16.770 20.760 1.00 96.19 328 SER A N 1
ATOM 2487 C CA . SER A 1 328 ? 9.848 17.884 20.033 1.00 96.19 328 SER A CA 1
ATOM 2488 C C . SER A 1 328 ? 10.720 17.448 18.853 1.00 96.19 328 SER A C 1
ATOM 2490 O O . SER A 1 328 ? 10.862 18.204 17.892 1.00 96.19 328 SER A O 1
ATOM 2492 N N . ASP A 1 329 ? 11.313 16.251 18.904 1.00 96.38 329 ASP A N 1
ATOM 2493 C CA . ASP A 1 329 ? 12.122 15.728 17.800 1.00 96.38 329 ASP A CA 1
ATOM 2494 C C . ASP A 1 329 ? 11.252 15.390 16.590 1.00 96.38 329 ASP A C 1
ATOM 2496 O O . ASP A 1 329 ? 11.583 15.769 15.463 1.00 96.38 329 ASP A O 1
ATOM 2500 N N . PHE A 1 330 ? 10.097 14.771 16.836 1.00 97.31 330 PHE A N 1
ATOM 2501 C CA . PHE A 1 330 ? 9.112 14.463 15.806 1.00 97.31 330 PHE A CA 1
ATOM 2502 C C . PHE A 1 330 ? 8.434 15.722 15.267 1.00 97.31 330 PHE A C 1
ATOM 2504 O O . PHE A 1 330 ? 8.370 15.899 14.054 1.00 97.31 330 PHE A O 1
ATOM 2511 N N . GLU A 1 331 ? 8.010 16.650 16.133 1.00 97.94 331 GLU A N 1
ATOM 2512 C CA . GLU A 1 331 ? 7.440 17.938 15.704 1.00 97.94 331 GLU A CA 1
ATOM 2513 C C . GLU A 1 331 ? 8.394 18.714 14.788 1.00 97.94 331 GLU A C 1
ATOM 2515 O O . GLU A 1 331 ? 7.964 19.354 13.827 1.00 97.94 331 GLU A O 1
ATOM 2520 N N . ARG A 1 332 ? 9.703 18.663 15.069 1.00 97.62 332 ARG A N 1
ATOM 2521 C CA . ARG A 1 332 ? 10.725 19.281 14.221 1.00 97.62 332 ARG A CA 1
ATOM 2522 C C . ARG A 1 332 ? 10.806 18.598 12.857 1.00 97.62 332 ARG A C 1
ATOM 2524 O O . ARG A 1 332 ? 10.844 19.303 11.853 1.00 97.62 332 ARG A O 1
ATOM 2531 N N . ALA A 1 333 ? 10.825 17.267 12.811 1.00 97.38 333 ALA A N 1
ATOM 2532 C CA . ALA A 1 333 ? 10.878 16.517 11.557 1.00 97.38 333 ALA A CA 1
ATOM 2533 C C . ALA A 1 333 ? 9.628 16.751 10.689 1.00 97.38 333 ALA A C 1
ATOM 2535 O O . ALA A 1 333 ? 9.756 17.038 9.499 1.00 97.38 333 ALA A O 1
ATOM 2536 N N . ILE A 1 334 ? 8.438 16.710 11.301 1.00 98.00 334 ILE A N 1
ATOM 2537 C CA . ILE A 1 334 ? 7.152 16.999 10.648 1.00 98.00 334 ILE A CA 1
ATOM 2538 C C . ILE A 1 334 ? 7.185 18.401 10.043 1.00 98.00 334 ILE A C 1
ATOM 2540 O O . ILE A 1 334 ? 6.985 18.558 8.842 1.00 98.00 334 ILE A O 1
ATOM 2544 N N . ARG A 1 335 ? 7.519 19.412 10.853 1.00 97.62 335 ARG A N 1
ATOM 2545 C CA . ARG A 1 335 ? 7.532 20.812 10.421 1.00 97.62 335 ARG A CA 1
ATOM 2546 C C . ARG A 1 335 ? 8.502 21.060 9.278 1.00 97.62 335 ARG A C 1
ATOM 2548 O O . ARG A 1 335 ? 8.127 21.687 8.295 1.00 97.62 335 ARG A O 1
ATOM 2555 N N . GLN A 1 336 ? 9.721 20.526 9.373 1.00 95.75 336 GLN A N 1
ATOM 2556 C CA . GLN A 1 336 ? 10.709 20.640 8.301 1.00 95.75 336 GLN A CA 1
ATOM 2557 C C . GLN A 1 336 ? 10.192 20.062 6.987 1.00 95.75 336 GLN A C 1
ATOM 2559 O O . GLN A 1 336 ? 10.439 20.640 5.933 1.00 95.75 336 GLN A O 1
ATOM 2564 N N . LEU A 1 337 ? 9.491 18.929 7.040 1.00 95.38 337 LEU A N 1
ATOM 2565 C CA . LEU A 1 337 ? 8.945 18.305 5.848 1.00 95.38 337 LEU A CA 1
ATOM 2566 C C . LEU A 1 337 ? 7.767 19.114 5.294 1.00 95.38 337 LEU A C 1
ATOM 2568 O O . LEU A 1 337 ? 7.803 19.483 4.126 1.00 95.38 337 LEU A O 1
ATOM 2572 N N . CYS A 1 338 ? 6.797 19.480 6.135 1.00 94.06 338 CYS A N 1
ATOM 2573 C CA . CYS A 1 338 ? 5.628 20.262 5.735 1.00 94.06 338 CYS A CA 1
ATOM 2574 C C . CYS A 1 338 ? 5.994 21.638 5.167 1.00 94.06 338 CYS A C 1
ATOM 2576 O O . CYS A 1 338 ? 5.466 22.023 4.126 1.00 94.06 338 CYS A O 1
ATOM 2578 N N . GLU A 1 339 ? 6.891 22.386 5.816 1.00 93.31 339 GLU A N 1
ATOM 2579 C CA . GLU A 1 339 ? 7.375 23.683 5.319 1.00 93.31 339 GLU A CA 1
ATOM 2580 C C . GLU A 1 339 ? 8.120 23.510 3.997 1.00 93.31 339 GLU A C 1
ATOM 2582 O O . GLU A 1 339 ? 7.933 24.282 3.054 1.00 93.31 339 GLU A O 1
ATOM 2587 N N . ALA A 1 340 ? 8.938 22.460 3.903 1.00 91.25 340 ALA A N 1
ATOM 2588 C CA . ALA A 1 340 ? 9.671 22.193 2.691 1.00 91.25 340 ALA A CA 1
ATOM 2589 C C . ALA A 1 340 ? 8.771 21.732 1.555 1.00 91.25 340 ALA A C 1
ATOM 2591 O O . ALA A 1 340 ? 9.177 21.970 0.441 1.00 91.25 340 ALA A O 1
ATOM 2592 N N . THR A 1 341 ? 7.610 21.111 1.745 1.00 90.62 341 THR A N 1
ATOM 2593 C CA . THR A 1 341 ? 6.817 20.533 0.636 1.00 90.62 341 THR A CA 1
ATOM 2594 C C . THR A 1 341 ? 5.498 21.254 0.383 1.00 90.62 341 THR A C 1
ATOM 2596 O O . THR A 1 341 ? 4.576 20.682 -0.200 1.00 90.62 341 THR A O 1
ATOM 2599 N N . GLN A 1 342 ? 5.404 22.521 0.799 1.00 86.62 342 GLN A N 1
ATOM 2600 C CA . GLN A 1 342 ? 4.269 23.380 0.468 1.00 86.62 342 GLN A CA 1
ATOM 2601 C C . GLN A 1 342 ? 4.047 23.442 -1.055 1.00 86.62 342 GLN A C 1
ATOM 2603 O O . GLN A 1 342 ? 5.029 23.500 -1.806 1.00 86.62 342 GLN A O 1
ATOM 2608 N N . PRO A 1 343 ? 2.784 23.461 -1.524 1.00 80.81 343 PRO A N 1
ATOM 2609 C CA . PRO A 1 343 ? 2.483 23.630 -2.939 1.00 80.81 343 PRO A CA 1
ATOM 2610 C C . PRO A 1 343 ? 3.142 24.891 -3.513 1.00 80.81 343 PRO A C 1
ATOM 2612 O O . PRO A 1 343 ? 3.101 25.963 -2.906 1.00 80.81 343 PRO A O 1
ATOM 2615 N N . SER A 1 344 ? 3.730 24.774 -4.700 1.00 76.12 344 SER A N 1
ATOM 2616 C CA . SER A 1 344 ? 4.346 25.882 -5.437 1.00 76.12 344 SER A CA 1
ATOM 2617 C C . SER A 1 344 ? 3.745 25.999 -6.840 1.00 76.12 344 SER A C 1
ATOM 2619 O O . SER A 1 344 ? 3.034 25.109 -7.306 1.00 76.12 344 SER A O 1
ATOM 2621 N N . ALA A 1 345 ? 4.057 27.083 -7.559 1.00 68.56 345 ALA A N 1
ATOM 2622 C CA . ALA A 1 345 ? 3.646 27.235 -8.958 1.00 68.56 345 ALA A CA 1
ATOM 2623 C C . ALA A 1 345 ? 4.187 26.112 -9.867 1.00 68.56 345 ALA A C 1
ATOM 2625 O O . ALA A 1 345 ? 3.579 25.806 -10.889 1.00 68.56 345 ALA A O 1
ATOM 2626 N N . ALA A 1 346 ? 5.315 25.496 -9.493 1.00 65.81 346 ALA A N 1
ATOM 2627 C CA . ALA A 1 346 ? 5.905 24.370 -10.210 1.00 65.81 346 ALA A CA 1
ATOM 2628 C C . ALA A 1 346 ? 5.360 23.010 -9.739 1.00 65.81 346 ALA A C 1
ATOM 2630 O O . ALA A 1 346 ? 5.430 22.040 -10.491 1.00 65.81 346 ALA A O 1
ATOM 2631 N N . ARG A 1 347 ? 4.827 22.924 -8.510 1.00 69.06 347 ARG A N 1
ATOM 2632 C CA . ARG A 1 347 ? 4.328 21.687 -7.889 1.00 69.06 347 ARG A CA 1
ATOM 2633 C C . ARG A 1 347 ? 3.035 21.951 -7.129 1.00 69.06 347 ARG A C 1
ATOM 2635 O O . ARG A 1 347 ? 3.043 22.240 -5.936 1.00 69.06 347 ARG A O 1
ATOM 2642 N N . ALA A 1 348 ? 1.916 21.847 -7.839 1.00 63.97 348 ALA A N 1
ATOM 2643 C CA . ALA A 1 348 ? 0.597 22.096 -7.263 1.00 63.97 348 ALA A CA 1
ATOM 2644 C C . ALA A 1 348 ? 0.097 20.951 -6.362 1.00 63.97 348 ALA A C 1
ATOM 2646 O O . ALA A 1 348 ? -0.759 21.183 -5.511 1.00 63.97 348 ALA A O 1
ATOM 2647 N N . ALA A 1 349 ? 0.605 19.726 -6.547 1.00 68.50 349 ALA A N 1
ATOM 2648 C CA . ALA A 1 349 ? 0.166 18.566 -5.779 1.00 68.50 349 ALA A CA 1
ATOM 2649 C C . ALA A 1 349 ? 0.648 18.653 -4.314 1.00 68.50 349 ALA A C 1
ATOM 2651 O O . ALA A 1 349 ? 1.853 18.824 -4.078 1.00 68.50 349 ALA A O 1
ATOM 2652 N N . PRO A 1 350 ? -0.260 18.543 -3.325 1.00 76.38 350 PRO A N 1
ATOM 2653 C CA . PRO A 1 350 ? 0.119 18.519 -1.919 1.00 76.38 350 PRO A CA 1
ATOM 2654 C C . PRO A 1 350 ? 0.802 17.192 -1.563 1.00 76.38 350 PRO A C 1
ATOM 2656 O O . PRO A 1 350 ? 0.418 16.136 -2.063 1.00 76.38 350 PRO A O 1
ATOM 2659 N N . LEU A 1 351 ? 1.790 17.250 -0.668 1.00 89.44 351 LEU A N 1
ATOM 2660 C CA . LEU A 1 351 ? 2.353 16.072 -0.010 1.00 89.44 351 LEU A CA 1
ATOM 2661 C C . LEU A 1 351 ? 1.751 15.966 1.393 1.00 89.44 351 LEU A C 1
ATOM 2663 O O . LEU A 1 351 ? 1.951 16.854 2.224 1.00 89.44 351 LEU A O 1
ATOM 2667 N N . TYR A 1 352 ? 1.023 14.886 1.655 1.00 94.00 352 TYR A N 1
ATOM 2668 C CA . TYR A 1 352 ? 0.445 14.617 2.966 1.00 94.00 352 TYR A CA 1
ATOM 2669 C C . TYR A 1 352 ? 1.501 14.013 3.888 1.00 94.00 352 TYR A C 1
ATOM 2671 O O . TYR A 1 352 ? 2.292 13.162 3.481 1.00 94.00 352 TYR A O 1
ATOM 2679 N N . VAL A 1 353 ? 1.509 14.439 5.148 1.00 96.62 353 VAL A N 1
ATOM 2680 C CA . VAL A 1 353 ? 2.514 14.009 6.129 1.00 96.62 353 VAL A CA 1
ATOM 2681 C C . VAL A 1 353 ? 1.861 13.150 7.197 1.00 96.62 353 VAL A C 1
ATOM 2683 O O . VAL A 1 353 ? 1.012 13.629 7.950 1.00 96.62 353 VAL A O 1
ATOM 2686 N N . MET A 1 354 ? 2.267 11.883 7.239 1.00 97.88 354 MET A N 1
ATOM 2687 C CA . MET A 1 354 ? 1.928 10.917 8.278 1.00 97.88 354 MET A CA 1
ATOM 2688 C C . MET A 1 354 ? 3.090 10.792 9.264 1.00 97.88 354 MET A C 1
ATOM 2690 O O . MET A 1 354 ? 4.242 10.733 8.840 1.00 97.88 354 MET A O 1
ATOM 2694 N N . ALA A 1 355 ? 2.822 10.715 10.565 1.00 97.94 355 ALA A N 1
ATOM 2695 C CA . ALA A 1 355 ? 3.874 10.597 11.576 1.00 97.94 355 ALA A CA 1
ATOM 2696 C C . ALA A 1 355 ? 3.644 9.460 12.581 1.00 97.94 355 ALA A C 1
ATOM 2698 O O . ALA A 1 355 ? 2.516 9.068 12.866 1.00 97.94 355 ALA A O 1
ATOM 2699 N N . ASP A 1 356 ? 4.741 8.938 13.116 1.00 97.56 356 ASP A N 1
ATOM 2700 C CA . ASP A 1 356 ? 4.764 8.007 14.242 1.00 97.56 356 ASP A CA 1
ATOM 2701 C C . ASP A 1 356 ? 4.677 8.769 15.564 1.00 97.56 356 ASP A C 1
ATOM 2703 O O . ASP A 1 356 ? 5.588 9.533 15.871 1.00 97.56 356 ASP A O 1
ATOM 2707 N N . MET A 1 357 ? 3.589 8.594 16.322 1.00 96.62 357 MET A N 1
ATOM 2708 C CA . MET A 1 357 ? 3.407 9.225 17.636 1.00 96.62 357 MET A CA 1
ATOM 2709 C C . MET A 1 357 ? 3.775 8.283 18.796 1.00 96.62 357 MET A C 1
ATOM 2711 O O . MET A 1 357 ? 3.442 8.574 19.950 1.00 96.62 357 MET A O 1
ATOM 2715 N N . ASP A 1 358 ? 4.448 7.162 18.508 1.00 94.19 358 ASP A N 1
ATOM 2716 C CA . ASP A 1 358 ? 4.782 6.109 19.464 1.00 94.19 358 ASP A CA 1
ATOM 2717 C C . ASP A 1 358 ? 3.553 5.761 20.344 1.00 94.19 358 ASP A C 1
ATOM 2719 O O . ASP A 1 358 ? 2.457 5.482 19.853 1.00 94.19 358 ASP A O 1
ATOM 2723 N N . THR A 1 359 ? 3.698 5.842 21.670 1.00 94.25 359 THR A N 1
ATOM 2724 C CA . THR A 1 359 ? 2.634 5.599 22.657 1.00 94.25 359 THR A CA 1
ATOM 2725 C C . THR A 1 359 ? 1.933 6.882 23.139 1.00 94.25 359 THR A C 1
ATOM 2727 O O . THR A 1 359 ? 1.114 6.817 24.066 1.00 94.25 359 THR A O 1
ATOM 2730 N N . GLY A 1 360 ? 2.240 8.040 22.532 1.00 93.75 360 GLY A N 1
ATOM 2731 C CA . GLY A 1 360 ? 1.655 9.354 22.842 1.00 93.75 360 GLY A CA 1
ATOM 2732 C C . GLY A 1 360 ? 2.508 10.295 23.709 1.00 93.75 360 GLY A C 1
ATOM 2733 O O . GLY A 1 360 ? 1.980 11.293 24.194 1.00 93.75 360 GLY A O 1
ATOM 2734 N N . PHE A 1 361 ? 3.799 10.000 23.918 1.00 93.12 361 PHE A N 1
ATOM 2735 C CA . PHE A 1 361 ? 4.767 10.824 24.678 1.00 93.12 361 PHE A CA 1
ATOM 2736 C C . PHE A 1 361 ? 4.341 11.209 26.110 1.00 93.12 361 PHE A C 1
ATOM 2738 O O . PHE A 1 361 ? 4.727 12.264 26.616 1.00 93.12 361 PHE A O 1
ATOM 2745 N N . GLY A 1 362 ? 3.557 10.355 26.769 1.00 90.69 362 GLY A N 1
ATOM 2746 C CA . GLY A 1 362 ? 3.077 10.555 28.135 1.00 90.69 362 GLY A CA 1
ATOM 2747 C C . GLY A 1 362 ? 2.091 9.471 28.561 1.00 90.69 362 GLY A C 1
ATOM 2748 O O . GLY A 1 362 ? 1.750 8.581 27.779 1.00 90.69 362 GLY A O 1
ATOM 2749 N N . GLU A 1 363 ? 1.608 9.558 29.797 1.00 90.56 363 GLU A N 1
ATOM 2750 C CA . GLU A 1 363 ? 0.692 8.575 30.406 1.00 90.56 363 GLU A CA 1
ATOM 2751 C C . GLU A 1 363 ? -0.653 9.187 30.813 1.00 90.56 363 GLU A C 1
ATOM 2753 O O . GLU A 1 363 ? -1.566 8.480 31.241 1.00 90.56 363 GLU A O 1
ATOM 2758 N N . THR A 1 364 ? -0.795 10.508 30.694 1.00 95.44 364 THR A N 1
ATOM 2759 C CA . THR A 1 364 ? -2.007 11.226 31.087 1.00 95.44 364 THR A CA 1
ATOM 2760 C C . THR A 1 364 ? -2.789 11.748 29.878 1.00 95.44 364 THR A C 1
ATOM 2762 O O . THR A 1 364 ? -2.195 12.096 28.855 1.00 95.44 364 THR A O 1
ATOM 2765 N N . PRO A 1 365 ? -4.122 11.912 30.001 1.00 97.31 365 PRO A N 1
ATOM 2766 C CA . PRO A 1 365 ? -4.937 12.520 28.951 1.00 97.31 365 PRO A CA 1
ATOM 2767 C C . PRO A 1 365 ? -4.443 13.892 28.482 1.00 97.31 365 PRO A C 1
ATOM 2769 O O . PRO A 1 365 ? -4.531 14.191 27.297 1.00 97.31 365 PRO A O 1
ATOM 2772 N N . GLU A 1 366 ? -3.919 14.732 29.381 1.00 97.75 366 GLU A N 1
ATOM 2773 C CA . GLU A 1 366 ? -3.415 16.059 28.999 1.00 97.75 366 GLU A CA 1
ATOM 2774 C C . GLU A 1 366 ? -2.134 15.971 28.162 1.00 97.75 366 GLU A C 1
ATOM 2776 O O . GLU A 1 366 ? -1.977 16.721 27.201 1.00 97.75 366 GLU A O 1
ATOM 2781 N N . GLU A 1 367 ? -1.240 15.031 28.470 1.00 97.19 367 GLU A N 1
ATOM 2782 C CA . GLU A 1 367 ? -0.024 14.811 27.681 1.00 97.19 367 GLU A CA 1
ATOM 2783 C C . GLU A 1 367 ? -0.357 14.304 26.276 1.00 97.19 367 GLU A C 1
ATOM 2785 O O . GLU A 1 367 ? 0.178 14.832 25.300 1.00 97.19 367 GLU A O 1
ATOM 2790 N N . TRP A 1 368 ? -1.296 13.358 26.153 1.00 97.81 368 TRP A N 1
ATOM 2791 C CA . TRP A 1 368 ? -1.748 12.858 24.851 1.00 97.81 368 TRP A CA 1
ATOM 2792 C C . TRP A 1 368 ? -2.396 13.966 24.020 1.00 97.81 368 TRP A C 1
ATOM 2794 O O . TRP A 1 368 ? -2.059 14.135 22.850 1.00 97.81 368 TRP A O 1
ATOM 2804 N N . ARG A 1 369 ? -3.261 14.786 24.630 1.00 98.31 369 ARG A N 1
ATOM 2805 C CA . ARG A 1 369 ? -3.849 15.953 23.956 1.00 98.31 369 ARG A CA 1
ATOM 2806 C C . ARG A 1 369 ? -2.783 16.946 23.506 1.00 98.31 369 ARG A C 1
ATOM 2808 O O . ARG A 1 369 ? -2.810 17.435 22.378 1.00 98.31 369 ARG A O 1
ATOM 2815 N N . ALA A 1 370 ? -1.806 17.227 24.365 1.00 97.88 370 ALA A N 1
ATOM 2816 C CA . ALA A 1 370 ? -0.696 18.100 24.020 1.00 97.88 370 ALA A CA 1
ATOM 2817 C C . ALA A 1 370 ? 0.161 17.521 22.879 1.00 97.88 370 ALA A C 1
ATOM 2819 O O . ALA A 1 370 ? 0.700 18.296 22.090 1.00 97.88 370 ALA A O 1
ATOM 2820 N N . ALA A 1 371 ? 0.293 16.194 22.771 1.00 97.94 371 ALA A N 1
ATOM 2821 C CA . ALA A 1 371 ? 0.950 15.534 21.645 1.00 97.94 371 ALA A CA 1
ATOM 2822 C C . ALA A 1 371 ? 0.197 15.743 20.325 1.00 97.94 371 ALA A C 1
ATOM 2824 O O . ALA A 1 371 ? 0.794 16.222 19.361 1.00 97.94 371 ALA A O 1
ATOM 2825 N N . VAL A 1 372 ? -1.118 15.503 20.321 1.00 98.38 372 VAL A N 1
ATOM 2826 C CA . VAL A 1 372 ? -1.985 15.726 19.152 1.00 98.38 372 VAL A CA 1
ATOM 2827 C C . VAL A 1 372 ? -1.914 17.180 18.678 1.00 98.38 372 VAL A C 1
ATOM 2829 O O . VAL A 1 372 ? -1.661 17.430 17.499 1.00 98.38 372 VAL A O 1
ATOM 2832 N N . ARG A 1 373 ? -2.040 18.153 19.594 1.00 97.94 373 ARG A N 1
ATOM 2833 C CA . ARG A 1 373 ? -1.902 19.585 19.263 1.00 97.94 373 ARG A CA 1
ATOM 2834 C C . ARG A 1 373 ? -0.530 19.927 18.695 1.00 97.94 373 ARG A C 1
ATOM 2836 O O . ARG A 1 373 ? -0.440 20.716 17.759 1.00 97.94 373 ARG A O 1
ATOM 2843 N N . GLY A 1 374 ? 0.535 19.347 19.251 1.00 97.75 374 GLY A N 1
ATOM 2844 C CA . GLY A 1 374 ? 1.900 19.546 18.764 1.00 97.75 374 GLY A CA 1
ATOM 2845 C C . GLY A 1 374 ? 2.073 19.068 17.323 1.00 97.75 374 GLY A C 1
ATOM 2846 O O . GLY A 1 374 ? 2.621 19.791 16.492 1.00 97.75 374 GLY A O 1
ATOM 2847 N N . TYR A 1 375 ? 1.539 17.888 17.003 1.00 98.12 375 TYR A N 1
ATOM 2848 C CA . TYR A 1 375 ? 1.599 17.303 15.661 1.00 98.12 375 TYR A CA 1
ATOM 2849 C C . TYR A 1 375 ? 0.765 18.100 14.655 1.00 98.12 375 TYR A C 1
ATOM 2851 O O . TYR A 1 375 ? 1.257 18.419 13.571 1.00 98.12 375 TYR A O 1
ATOM 2859 N N . ALA A 1 376 ? -0.455 18.490 15.035 1.00 97.25 376 ALA A N 1
ATOM 2860 C CA . ALA A 1 376 ? -1.310 19.349 14.220 1.00 97.25 376 ALA A CA 1
ATOM 2861 C C . ALA A 1 376 ? -0.645 20.707 13.944 1.00 97.25 376 ALA A C 1
ATOM 2863 O O . ALA A 1 376 ? -0.577 21.151 12.801 1.00 97.25 376 ALA A O 1
ATOM 2864 N N . HIS A 1 377 ? -0.073 21.343 14.973 1.00 96.50 377 HIS A N 1
ATOM 2865 C CA . HIS A 1 377 ? 0.630 22.619 14.834 1.00 96.50 377 HIS A CA 1
ATOM 2866 C C . HIS A 1 377 ? 1.906 22.511 13.988 1.00 96.50 377 HIS A C 1
ATOM 2868 O O . HIS A 1 377 ? 2.250 23.448 13.271 1.00 96.50 377 HIS A O 1
ATOM 2874 N N . ALA A 1 378 ? 2.600 21.371 14.037 1.00 97.06 378 ALA A N 1
ATOM 2875 C CA . ALA A 1 378 ? 3.735 21.088 13.162 1.00 97.06 378 ALA A CA 1
ATOM 2876 C C . ALA A 1 378 ? 3.322 20.842 11.695 1.00 97.06 378 ALA A C 1
ATOM 2878 O O . ALA A 1 378 ? 4.183 20.877 10.818 1.00 97.06 378 ALA A O 1
ATOM 2879 N N . GLY A 1 379 ? 2.031 20.624 11.423 1.00 95.38 379 GLY A N 1
ATOM 2880 C CA . GLY A 1 379 ? 1.471 20.437 10.084 1.00 95.38 379 GLY A CA 1
ATOM 2881 C C . GLY A 1 379 ? 1.253 18.977 9.676 1.00 95.38 379 GLY A C 1
ATOM 2882 O O . GLY A 1 379 ? 1.128 18.706 8.481 1.00 95.38 379 GLY A O 1
ATOM 2883 N N . ALA A 1 380 ? 1.244 18.025 10.616 1.00 96.81 380 ALA A N 1
ATOM 2884 C CA . ALA A 1 380 ? 0.897 16.640 10.301 1.00 96.81 380 ALA A CA 1
ATOM 2885 C C . ALA A 1 380 ? -0.551 16.547 9.795 1.00 96.81 380 ALA A C 1
ATOM 2887 O O . ALA A 1 380 ? -1.441 17.212 10.316 1.00 96.81 380 ALA A O 1
ATOM 2888 N N . HIS A 1 381 ? -0.778 15.690 8.801 1.00 96.00 381 HIS A N 1
ATOM 2889 C CA . HIS A 1 381 ? -2.111 15.391 8.262 1.00 96.00 381 HIS A CA 1
ATOM 2890 C C . HIS A 1 381 ? -2.674 14.097 8.851 1.00 96.00 381 HIS A C 1
ATOM 2892 O O . HIS A 1 381 ? -3.882 13.879 8.891 1.00 96.00 381 HIS A O 1
ATOM 2898 N N . SER A 1 382 ? -1.786 13.215 9.305 1.00 97.56 382 SER A N 1
ATOM 2899 C CA . SER A 1 382 ? -2.160 12.000 10.010 1.00 97.56 382 SER A CA 1
ATOM 2900 C C . SER A 1 382 ? -1.050 11.551 10.949 1.00 97.56 382 SER A C 1
ATOM 2902 O O . SER A 1 382 ? 0.111 11.943 10.805 1.00 97.56 382 SER A O 1
ATOM 2904 N N . PHE A 1 383 ? -1.394 10.704 11.906 1.00 98.38 383 PHE A N 1
ATOM 2905 C CA . PHE A 1 383 ? -0.416 10.009 12.730 1.00 98.38 383 PHE A CA 1
ATOM 2906 C C . PHE A 1 383 ? -0.954 8.658 13.183 1.00 98.38 383 PHE A C 1
ATOM 2908 O O . PHE A 1 383 ? -2.159 8.409 13.121 1.00 98.38 383 PHE A O 1
ATOM 2915 N N . HIS A 1 384 ? -0.067 7.782 13.641 1.00 98.25 384 HIS A N 1
ATOM 2916 C CA . HIS A 1 384 ? -0.463 6.563 14.342 1.00 98.25 384 HIS A CA 1
ATOM 2917 C C . HIS A 1 384 ? -0.015 6.592 15.803 1.00 98.25 384 HIS A C 1
ATOM 2919 O O . HIS A 1 384 ? 0.948 7.277 16.146 1.00 98.25 384 HIS A O 1
ATOM 2925 N N . ILE A 1 385 ? -0.762 5.890 16.653 1.00 97.88 385 ILE A N 1
ATOM 2926 C CA . ILE A 1 385 ? -0.467 5.686 18.076 1.00 97.88 385 ILE A CA 1
ATOM 2927 C C . ILE A 1 385 ? -0.642 4.204 18.413 1.00 97.88 385 ILE A C 1
ATOM 2929 O O . ILE A 1 385 ? -1.538 3.562 17.859 1.00 97.88 385 ILE A O 1
ATOM 2933 N N . GLU A 1 386 ? 0.190 3.662 19.305 1.00 96.00 386 GLU A N 1
ATOM 2934 C CA . GLU A 1 386 ? 0.290 2.215 19.544 1.00 96.00 386 GLU A CA 1
ATOM 2935 C C . GLU A 1 386 ? -0.006 1.761 20.984 1.00 96.00 386 GLU A C 1
ATOM 2937 O O . GLU A 1 386 ? 0.156 2.513 21.951 1.00 96.00 386 GLU A O 1
ATOM 2942 N N . ASP A 1 387 ? -0.425 0.497 21.125 1.00 95.56 387 ASP A N 1
ATOM 2943 C CA . ASP A 1 387 ? -0.842 -0.129 22.389 1.00 95.56 387 ASP A CA 1
ATOM 2944 C C . ASP A 1 387 ? 0.296 -0.760 23.210 1.00 95.56 387 ASP A C 1
ATOM 2946 O O . ASP A 1 387 ? 0.043 -1.503 24.165 1.00 95.56 387 ASP A O 1
ATOM 2950 N N . GLN A 1 388 ? 1.550 -0.434 22.891 1.00 91.31 388 GLN A N 1
ATOM 2951 C CA . GLN A 1 388 ? 2.702 -0.836 23.695 1.00 91.31 388 GLN A CA 1
ATOM 2952 C C . GLN A 1 388 ? 2.771 -0.074 25.028 1.00 91.31 388 GLN A C 1
ATOM 2954 O O . GLN A 1 388 ? 2.307 1.060 25.171 1.00 91.31 388 GLN A O 1
ATOM 2959 N N . VAL A 1 389 ? 3.397 -0.703 26.023 1.00 86.06 389 VAL A N 1
ATOM 2960 C CA . VAL A 1 389 ? 3.850 -0.023 27.245 1.00 86.06 389 VAL A CA 1
ATOM 2961 C C . VAL A 1 389 ? 4.926 1.010 26.875 1.00 86.06 389 VAL A C 1
ATOM 2963 O O . VAL A 1 389 ? 5.744 0.770 25.986 1.00 86.06 389 VAL A O 1
ATOM 2966 N N . SER A 1 390 ? 4.934 2.163 27.551 1.00 72.88 390 SER A N 1
ATOM 2967 C CA . SER A 1 390 ? 5.944 3.212 27.348 1.00 72.88 390 SER A CA 1
ATOM 2968 C C . SER A 1 390 ? 7.376 2.715 27.604 1.00 72.88 390 SER A C 1
ATOM 2970 O O . SER A 1 390 ? 7.589 1.757 28.345 1.00 72.88 390 SER A O 1
ATOM 2972 N N . ALA A 1 391 ? 8.357 3.360 26.961 1.00 66.19 391 ALA A N 1
ATOM 2973 C CA . ALA A 1 391 ? 9.647 2.767 26.572 1.00 66.19 391 ALA A CA 1
ATOM 2974 C C . ALA A 1 391 ? 9.479 1.592 25.584 1.00 66.19 391 ALA A C 1
ATOM 2976 O O . ALA A 1 391 ? 10.022 0.498 25.767 1.00 66.19 391 ALA A O 1
ATOM 2977 N N . LYS A 1 392 ? 8.697 1.853 24.528 1.00 67.12 392 LYS A N 1
ATOM 2978 C CA . LYS A 1 392 ? 8.352 0.895 23.475 1.00 67.12 392 LYS A CA 1
ATOM 2979 C C . LYS A 1 392 ? 9.568 0.337 22.744 1.00 67.12 392 LYS A C 1
ATOM 2981 O O . LYS A 1 392 ? 10.655 0.923 22.728 1.00 67.12 392 LYS A O 1
ATOM 2986 N N . ARG A 1 393 ? 9.370 -0.816 22.107 1.00 64.88 393 ARG A N 1
ATOM 2987 C CA . ARG A 1 393 ? 10.370 -1.471 21.254 1.00 64.88 393 ARG A CA 1
ATOM 2988 C C . ARG A 1 393 ? 9.863 -1.495 19.818 1.00 64.88 393 ARG A C 1
ATOM 2990 O O . ARG A 1 393 ? 8.661 -1.512 19.572 1.00 64.88 393 ARG A O 1
ATOM 2997 N N . CYS A 1 394 ? 10.789 -1.546 18.865 1.00 65.06 394 CYS A N 1
ATOM 2998 C CA . CYS A 1 394 ? 10.442 -1.741 17.458 1.00 65.06 394 CYS A CA 1
ATOM 2999 C C . CYS A 1 394 ? 9.529 -2.972 17.274 1.00 65.06 394 CYS A C 1
ATOM 3001 O O . CYS A 1 394 ? 9.817 -4.043 17.817 1.00 65.06 394 CYS A O 1
ATOM 3003 N N . GLY A 1 395 ? 8.461 -2.826 16.479 1.00 57.22 395 GLY A N 1
ATOM 3004 C CA . GLY A 1 395 ? 7.416 -3.839 16.278 1.00 57.22 395 GLY A CA 1
ATOM 3005 C C . GLY A 1 395 ? 7.900 -5.183 15.725 1.00 57.22 395 GLY A C 1
ATOM 3006 O O . GLY A 1 395 ? 7.248 -6.207 15.918 1.00 57.22 395 GLY A O 1
ATOM 3007 N N . HIS A 1 396 ? 9.082 -5.236 15.114 1.00 66.69 396 HIS A N 1
ATOM 3008 C CA . HIS A 1 396 ? 9.671 -6.485 14.619 1.00 66.69 396 HIS A CA 1
ATOM 3009 C C . HIS A 1 396 ? 10.633 -7.169 15.604 1.00 66.69 396 HIS A C 1
ATOM 3011 O O . HIS A 1 396 ? 11.203 -8.204 15.265 1.00 66.69 396 HIS A O 1
ATOM 3017 N N . LEU A 1 397 ? 10.807 -6.637 16.819 1.00 65.88 397 LEU A N 1
ATOM 3018 C CA . LEU A 1 397 ? 11.626 -7.245 17.874 1.00 65.88 397 LEU A CA 1
ATOM 3019 C C . LEU A 1 397 ? 10.780 -8.072 18.859 1.00 65.88 397 LEU A C 1
ATOM 3021 O O . LEU A 1 397 ? 9.597 -7.804 19.071 1.00 65.88 397 LEU A O 1
ATOM 3025 N N . ASP A 1 398 ? 11.404 -9.068 19.493 1.00 67.94 398 ASP A N 1
ATOM 3026 C CA . ASP A 1 398 ? 10.775 -9.893 20.532 1.00 67.94 398 ASP A CA 1
ATOM 3027 C C . ASP A 1 398 ? 10.734 -9.197 21.905 1.00 67.94 398 ASP A C 1
ATOM 3029 O O . ASP A 1 398 ? 11.531 -8.303 22.213 1.00 67.94 398 ASP A O 1
ATOM 3033 N N . GLY A 1 399 ? 9.820 -9.655 22.770 1.00 70.88 399 GLY A N 1
ATOM 3034 C CA . GLY A 1 399 ? 9.705 -9.189 24.158 1.00 70.88 399 GLY A CA 1
ATOM 3035 C C . GLY A 1 399 ? 8.957 -7.864 24.326 1.00 70.88 399 GLY A C 1
ATOM 3036 O O . GLY A 1 399 ? 9.297 -7.087 25.220 1.00 70.88 399 GLY A O 1
ATOM 3037 N N . LYS A 1 400 ? 7.973 -7.595 23.461 1.00 79.81 400 LYS A N 1
ATOM 3038 C CA . LYS A 1 400 ? 7.054 -6.453 23.568 1.00 79.81 400 LYS A CA 1
ATOM 3039 C C . LYS A 1 400 ? 6.033 -6.685 24.684 1.00 79.81 400 LYS A C 1
ATOM 3041 O O . LYS A 1 400 ? 5.625 -7.818 24.932 1.00 79.81 400 LYS A O 1
ATOM 3046 N N . GLN A 1 401 ? 5.623 -5.606 25.341 1.00 85.69 401 GLN A N 1
ATOM 3047 C CA . GLN A 1 401 ? 4.553 -5.611 26.337 1.00 85.69 401 GLN A CA 1
ATOM 3048 C C . GLN A 1 401 ? 3.487 -4.615 25.913 1.00 85.69 401 GLN A C 1
ATOM 3050 O O . GLN A 1 401 ? 3.816 -3.517 25.465 1.00 85.69 401 GLN A O 1
ATOM 3055 N N . LEU A 1 402 ? 2.225 -5.007 26.058 1.00 92.88 402 LEU A N 1
ATOM 3056 C CA . LEU A 1 402 ? 1.077 -4.201 25.666 1.00 92.88 402 LEU A CA 1
ATOM 3057 C C . LEU A 1 402 ? 0.313 -3.755 26.905 1.00 92.88 402 LEU A C 1
ATOM 3059 O O . LEU A 1 402 ? 0.213 -4.505 27.880 1.00 92.88 402 LEU A O 1
ATOM 3063 N N . ILE A 1 403 ? -0.263 -2.557 26.854 1.00 94.19 403 ILE A N 1
ATOM 3064 C CA . ILE A 1 403 ? -1.260 -2.159 27.847 1.00 94.19 403 ILE A CA 1
ATOM 3065 C C . ILE A 1 403 ? -2.562 -2.940 27.619 1.00 94.19 403 ILE A C 1
ATOM 3067 O O . ILE A 1 403 ? -2.764 -3.601 26.586 1.00 94.19 403 ILE A O 1
ATOM 3071 N N . SER A 1 404 ? -3.462 -2.904 28.604 1.00 96.44 404 SER A N 1
ATOM 3072 C CA . SER A 1 404 ? -4.732 -3.610 28.469 1.00 96.44 404 SER A CA 1
ATOM 3073 C C . SER A 1 404 ? -5.556 -3.028 27.305 1.00 96.44 404 SER A C 1
ATOM 3075 O O . SER A 1 404 ? -5.470 -1.825 27.035 1.00 96.44 404 SER A O 1
ATOM 3077 N N . PRO A 1 405 ? -6.391 -3.838 26.623 1.00 96.12 405 PRO A N 1
ATOM 3078 C CA . PRO A 1 405 ? -7.261 -3.331 25.560 1.00 96.12 405 PRO A CA 1
ATOM 3079 C C . PRO A 1 405 ? -8.162 -2.182 26.030 1.00 96.12 405 PRO A C 1
ATOM 3081 O O . PRO A 1 405 ? -8.461 -1.273 25.265 1.00 96.12 405 PRO A O 1
ATOM 3084 N N . THR A 1 406 ? -8.590 -2.214 27.296 1.00 96.81 406 THR A N 1
ATOM 3085 C CA . THR A 1 406 ? -9.427 -1.172 27.901 1.00 96.81 406 THR A CA 1
ATOM 3086 C C . THR A 1 406 ? -8.660 0.138 28.076 1.00 96.81 406 THR A C 1
ATOM 3088 O O . THR A 1 406 ? -9.190 1.198 27.749 1.00 96.81 406 THR A O 1
ATOM 3091 N N . ASP A 1 407 ? -7.411 0.076 28.544 1.00 96.69 407 ASP A N 1
ATOM 3092 C CA . ASP A 1 407 ? -6.588 1.273 28.749 1.00 96.69 407 ASP A CA 1
ATOM 3093 C C . ASP A 1 407 ? -6.236 1.936 27.416 1.00 96.69 407 ASP A C 1
ATOM 3095 O O . ASP A 1 407 ? -6.313 3.160 27.296 1.00 96.69 407 ASP A O 1
ATOM 3099 N N . PHE A 1 408 ? -5.910 1.139 26.389 1.00 97.88 408 PHE A N 1
ATOM 3100 C CA . PHE A 1 408 ? -5.653 1.692 25.062 1.00 97.88 408 PHE A CA 1
ATOM 3101 C C . PHE A 1 408 ? -6.918 2.245 24.408 1.00 97.88 408 PHE A C 1
ATOM 3103 O O . PHE A 1 408 ? -6.857 3.321 23.826 1.00 97.88 408 PHE A O 1
ATOM 3110 N N . ALA A 1 409 ? -8.075 1.590 24.555 1.00 98.06 409 ALA A N 1
ATOM 3111 C CA . ALA A 1 409 ? -9.341 2.137 24.067 1.00 98.06 409 ALA A CA 1
ATOM 3112 C C . ALA A 1 409 ? -9.665 3.496 24.721 1.00 98.06 409 ALA A C 1
ATOM 3114 O O . ALA A 1 409 ? -10.078 4.429 24.037 1.00 98.06 409 ALA A O 1
ATOM 3115 N N . HIS A 1 410 ? -9.406 3.652 26.025 1.00 97.56 410 HIS A N 1
ATOM 3116 C CA . HIS A 1 410 ? -9.547 4.941 26.708 1.00 97.56 410 HIS A CA 1
ATOM 3117 C C . HIS A 1 410 ? -8.559 5.995 26.178 1.00 97.56 410 HIS A C 1
ATOM 3119 O O . HIS A 1 410 ? -8.965 7.119 25.883 1.00 97.56 410 HIS A O 1
ATOM 3125 N N . LYS A 1 411 ? -7.279 5.633 26.011 1.00 98.06 411 LYS A N 1
ATOM 3126 C CA . LYS A 1 411 ? -6.261 6.509 25.404 1.00 98.06 411 LYS A CA 1
ATOM 3127 C C . LYS A 1 411 ? -6.681 6.964 24.006 1.00 98.06 411 LYS A C 1
ATOM 3129 O O . LYS A 1 411 ? -6.659 8.156 23.710 1.00 98.06 411 LYS A O 1
ATOM 3134 N N . LEU A 1 412 ? -7.105 6.023 23.170 1.00 98.19 412 LEU A N 1
ATOM 3135 C CA . LEU A 1 412 ? -7.512 6.263 21.794 1.00 98.19 412 LEU A CA 1
ATOM 3136 C C . LEU A 1 412 ? -8.740 7.174 21.718 1.00 98.19 412 LEU A C 1
ATOM 3138 O O . LEU A 1 412 ? -8.741 8.096 20.913 1.00 98.19 412 LEU A O 1
ATOM 3142 N N . ALA A 1 413 ? -9.728 6.998 22.601 1.00 98.44 413 ALA A N 1
ATOM 3143 C CA . ALA A 1 413 ? -10.887 7.889 22.680 1.00 98.44 413 ALA A CA 1
ATOM 3144 C C . ALA A 1 413 ? -10.486 9.349 22.971 1.00 98.44 413 ALA A C 1
ATOM 3146 O O . ALA A 1 413 ? -10.996 10.264 22.331 1.00 98.44 413 ALA A O 1
ATOM 3147 N N . VAL A 1 414 ? -9.536 9.576 23.890 1.00 98.50 414 VAL A N 1
ATOM 3148 C CA . VAL A 1 414 ? -9.007 10.924 24.185 1.00 98.50 414 VAL A CA 1
ATOM 3149 C C . VAL A 1 414 ? -8.273 11.515 22.978 1.00 98.50 414 VAL A C 1
ATOM 3151 O O . VAL A 1 414 ? -8.427 12.698 22.681 1.00 98.50 414 VAL A O 1
ATOM 3154 N N . VAL A 1 415 ? -7.472 10.702 22.289 1.00 98.44 415 VAL A N 1
ATOM 3155 C CA . VAL A 1 415 ? -6.703 11.122 21.109 1.00 98.44 415 VAL A CA 1
ATOM 3156 C C . VAL A 1 415 ? -7.624 11.463 19.935 1.00 98.44 415 VAL A C 1
ATOM 3158 O O . VAL A 1 415 ? -7.419 12.488 19.290 1.00 98.44 415 VAL A O 1
ATOM 3161 N N . LEU A 1 416 ? -8.648 10.643 19.680 1.00 98.19 416 LEU A N 1
ATOM 3162 C CA . LEU A 1 416 ? -9.650 10.872 18.637 1.00 98.19 416 LEU A CA 1
ATOM 3163 C C . LEU A 1 416 ? -10.465 12.145 18.904 1.00 98.19 416 LEU A C 1
ATOM 3165 O O . LEU A 1 416 ? -10.663 12.940 17.987 1.00 98.19 416 LEU A O 1
ATOM 3169 N N . ASP A 1 417 ? -10.889 12.365 20.154 1.00 98.00 417 ASP A N 1
ATOM 3170 C CA . ASP A 1 417 ? -11.618 13.571 20.572 1.00 98.00 417 ASP A CA 1
ATOM 3171 C C . ASP A 1 417 ? -10.804 14.853 20.337 1.00 98.00 417 ASP A C 1
ATOM 3173 O O . ASP A 1 417 ? -11.323 15.830 19.798 1.00 98.00 417 ASP A O 1
ATOM 3177 N N . GLU A 1 418 ? -9.512 14.854 20.682 1.00 98.00 418 GLU A N 1
ATOM 3178 C CA . GLU A 1 418 ? -8.641 16.009 20.432 1.00 98.00 418 GLU A CA 1
ATOM 3179 C C . GLU A 1 418 ? -8.346 16.195 18.939 1.00 98.00 418 GLU A C 1
ATOM 3181 O O . GLU A 1 418 ? -8.317 17.332 18.467 1.00 98.00 418 GLU A O 1
ATOM 3186 N N . ALA A 1 419 ? -8.138 15.105 18.189 1.00 97.44 419 ALA A N 1
ATOM 3187 C CA . ALA A 1 419 ? -7.865 15.153 16.753 1.00 97.44 419 ALA A CA 1
ATOM 3188 C C . ALA A 1 419 ? -9.045 15.751 15.972 1.00 97.44 419 ALA A C 1
ATOM 3190 O O . ALA A 1 419 ? -8.832 16.589 15.099 1.00 97.44 419 ALA A O 1
ATOM 3191 N N . ALA A 1 420 ? -10.281 15.411 16.354 1.00 95.94 420 ALA A N 1
ATOM 3192 C CA . ALA A 1 420 ? -11.501 15.967 15.768 1.00 95.94 420 ALA A CA 1
ATOM 3193 C C . ALA A 1 420 ? -11.673 17.481 16.009 1.00 95.94 420 ALA A C 1
ATOM 3195 O O . ALA A 1 420 ? -12.438 18.138 15.303 1.00 95.94 420 ALA A O 1
ATOM 3196 N N . GLN A 1 421 ? -10.974 18.046 16.999 1.00 95.38 421 GLN A N 1
ATOM 3197 C CA . GLN A 1 421 ? -10.975 19.484 17.288 1.00 95.38 421 GLN A CA 1
ATOM 3198 C C . GLN A 1 421 ? -9.882 20.247 16.523 1.00 95.38 421 GLN A C 1
ATOM 3200 O O . GLN A 1 421 ? -9.886 21.481 16.527 1.00 95.38 421 GLN A O 1
ATOM 3205 N N . GLN A 1 422 ? -8.947 19.546 15.870 1.00 94.62 422 GLN A N 1
ATOM 3206 C CA . GLN A 1 422 ? -7.879 20.178 15.097 1.00 94.62 422 GLN A CA 1
ATOM 3207 C C . GLN A 1 422 ? -8.357 20.558 13.686 1.00 94.62 422 GLN A C 1
ATOM 3209 O O . GLN A 1 422 ? -9.184 19.865 13.092 1.00 94.62 422 GLN A O 1
ATOM 3214 N N . PRO A 1 423 ? -7.830 21.648 13.103 1.00 82.56 423 PRO A N 1
ATOM 3215 C CA . PRO A 1 423 ? -8.125 22.002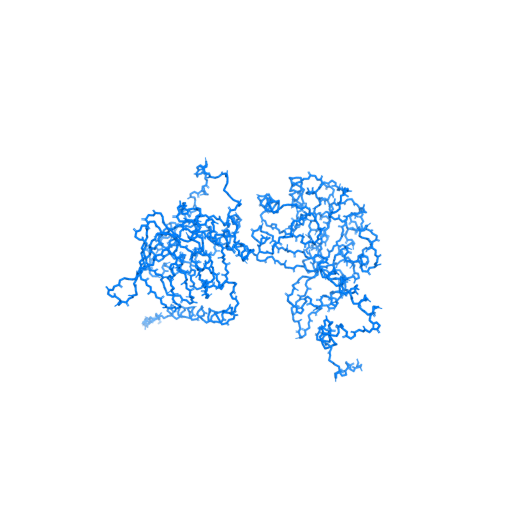 11.719 1.00 82.56 423 PRO A CA 1
ATOM 3216 C C . PRO A 1 423 ? -7.524 20.980 10.738 1.00 82.56 423 PRO A C 1
ATOM 3218 O O . PRO A 1 423 ? -6.399 20.528 10.929 1.00 82.56 423 PRO A O 1
ATOM 3221 N N . GLY A 1 424 ? -8.238 20.692 9.643 1.00 73.19 424 GLY A N 1
ATOM 3222 C CA . GLY A 1 424 ? -7.702 19.919 8.512 1.00 73.19 424 GLY A CA 1
ATOM 3223 C C . GLY A 1 424 ? -7.934 18.405 8.549 1.00 73.19 424 GLY A C 1
ATOM 3224 O O . GLY A 1 424 ? -7.174 17.692 7.903 1.00 73.19 424 GLY A O 1
ATOM 3225 N N . ASP A 1 425 ? -8.963 17.931 9.263 1.00 81.00 425 ASP A N 1
ATOM 3226 C CA . ASP A 1 425 ? -9.379 16.518 9.331 1.00 81.00 425 ASP A CA 1
ATOM 3227 C C . ASP A 1 425 ? -8.219 15.563 9.675 1.00 81.00 425 ASP A C 1
ATOM 3229 O O . ASP A 1 425 ? -7.878 14.651 8.922 1.00 81.00 425 ASP A O 1
ATOM 3233 N N . LEU A 1 426 ? -7.586 15.795 10.831 1.00 94.44 426 LEU A N 1
ATOM 3234 C CA . LEU A 1 426 ? -6.426 15.034 11.296 1.00 94.44 426 LEU A CA 1
ATOM 3235 C C . LEU A 1 426 ? -6.764 13.544 11.489 1.00 94.44 426 LEU A C 1
ATOM 3237 O O . LEU A 1 426 ? -7.546 13.181 12.369 1.00 94.44 426 LEU A O 1
ATOM 3241 N N . VAL A 1 427 ? -6.145 12.669 10.690 1.00 96.12 427 VAL A N 1
ATOM 3242 C CA . VAL A 1 427 ? -6.437 11.224 10.703 1.00 96.12 427 VAL A CA 1
ATOM 3243 C C . VAL A 1 427 ? -5.592 10.488 11.746 1.00 96.12 427 VAL A C 1
ATOM 3245 O O . VAL A 1 427 ? -4.365 10.602 11.761 1.00 96.12 427 VAL A O 1
ATOM 3248 N N . VAL A 1 428 ? -6.245 9.668 12.573 1.00 98.38 428 VAL A N 1
ATOM 3249 C CA . VAL A 1 428 ? -5.605 8.851 13.615 1.00 98.38 428 VAL A CA 1
ATOM 3250 C C . VAL A 1 428 ? -5.639 7.375 13.231 1.00 98.38 428 VAL A C 1
ATOM 3252 O O . VAL A 1 428 ? -6.711 6.792 13.080 1.00 98.38 428 VAL A O 1
ATOM 3255 N N . TRP A 1 429 ? -4.467 6.754 13.127 1.00 98.50 429 TRP A N 1
ATOM 3256 C CA . TRP A 1 429 ? -4.309 5.319 12.896 1.00 98.50 429 TRP A CA 1
ATOM 3257 C C . TRP A 1 429 ? -4.054 4.589 14.220 1.00 98.50 429 TRP A C 1
ATOM 3259 O O . TRP A 1 429 ? -3.060 4.836 14.902 1.00 98.50 429 TRP A O 1
ATOM 3269 N N . ALA A 1 430 ? -4.937 3.663 14.582 1.00 98.38 430 ALA A N 1
ATOM 3270 C CA . ALA A 1 430 ? -4.770 2.812 15.752 1.00 98.38 430 ALA A CA 1
ATOM 3271 C C . ALA A 1 430 ? -3.824 1.651 15.421 1.00 98.38 430 ALA A C 1
ATOM 3273 O O . ALA A 1 430 ? -4.205 0.705 14.723 1.00 98.38 430 ALA A O 1
ATOM 3274 N N . ARG A 1 431 ? -2.584 1.723 15.909 1.00 98.19 431 ARG A N 1
ATOM 3275 C CA . ARG A 1 431 ? -1.601 0.649 15.773 1.00 98.19 431 ARG A CA 1
ATOM 3276 C C . ARG A 1 431 ? -1.769 -0.370 16.896 1.00 98.19 431 ARG A C 1
ATOM 3278 O O . ARG A 1 431 ? -1.878 -0.004 18.064 1.00 98.19 431 ARG A O 1
ATOM 3285 N N . THR A 1 432 ? -1.758 -1.653 16.545 1.00 96.81 432 THR A N 1
ATOM 3286 C CA . THR A 1 432 ? -1.705 -2.741 17.529 1.00 96.81 432 THR A CA 1
ATOM 3287 C C . THR A 1 432 ? -0.575 -3.705 17.214 1.00 96.81 432 THR A C 1
ATOM 3289 O O . THR A 1 432 ? -0.441 -4.175 16.086 1.00 96.81 432 THR A O 1
ATOM 3292 N N . ASP A 1 433 ? 0.224 -4.021 18.229 1.00 95.06 433 ASP A N 1
ATOM 3293 C CA . ASP A 1 433 ? 1.347 -4.963 18.142 1.00 95.06 433 ASP A CA 1
ATOM 3294 C C . ASP A 1 433 ? 0.959 -6.392 18.583 1.00 95.06 433 ASP A C 1
ATOM 3296 O O . ASP A 1 433 ? 1.801 -7.298 18.660 1.00 95.06 433 ASP A O 1
ATOM 3300 N N . ALA A 1 434 ? -0.332 -6.606 18.859 1.00 95.50 434 ALA A N 1
ATOM 3301 C CA . ALA A 1 434 ? -0.874 -7.811 19.475 1.00 95.50 434 ALA A CA 1
ATOM 3302 C C . ALA A 1 434 ? -0.738 -9.085 18.642 1.00 95.50 434 ALA A C 1
ATOM 3304 O O . ALA A 1 434 ? -0.627 -10.156 19.236 1.00 95.50 434 ALA A O 1
ATOM 3305 N N . ALA A 1 435 ? -0.677 -9.013 17.308 1.00 94.31 435 ALA A N 1
ATOM 3306 C CA . ALA A 1 435 ? -0.615 -10.218 16.474 1.00 94.31 435 ALA A CA 1
ATOM 3307 C C . ALA A 1 435 ? 0.598 -11.092 16.831 1.00 94.31 435 ALA A C 1
ATOM 3309 O O . ALA A 1 435 ? 0.472 -12.297 17.032 1.00 94.31 435 ALA A O 1
ATOM 3310 N N . SER A 1 436 ? 1.747 -10.446 17.024 1.00 88.12 436 SER A N 1
ATOM 3311 C CA . SER A 1 436 ? 3.013 -11.092 17.387 1.00 88.12 436 SER A CA 1
ATOM 3312 C C . SER A 1 436 ? 3.198 -11.393 18.885 1.00 88.12 436 SER A C 1
ATOM 3314 O O . SER A 1 436 ? 4.182 -12.031 19.256 1.00 88.12 436 SER A O 1
ATOM 3316 N N . VAL A 1 437 ? 2.309 -10.899 19.758 1.00 90.88 437 VAL A N 1
ATOM 3317 C CA . VAL A 1 437 ? 2.427 -11.029 21.228 1.00 90.88 437 VAL A CA 1
ATOM 3318 C C . VAL A 1 437 ? 1.357 -11.961 21.791 1.00 90.88 437 VAL A C 1
ATOM 3320 O O . VAL A 1 437 ? 1.655 -12.863 22.569 1.00 90.88 437 VAL A O 1
ATOM 3323 N N . GLU A 1 438 ? 0.108 -11.736 21.398 1.00 94.12 438 GLU A N 1
ATOM 3324 C CA . GLU A 1 438 ? -1.085 -12.410 21.915 1.00 94.12 438 GLU A CA 1
ATOM 3325 C C . GLU A 1 438 ? -1.747 -13.315 20.864 1.00 94.12 438 GLU A C 1
ATOM 3327 O O . GLU A 1 438 ? -2.578 -14.149 21.216 1.00 94.12 438 GLU A O 1
ATOM 3332 N N . GLY A 1 439 ? -1.364 -13.175 19.589 1.00 94.88 439 GLY A N 1
ATOM 3333 C CA . GLY A 1 439 ? -1.923 -13.908 18.457 1.00 94.88 439 GLY A CA 1
ATOM 3334 C C . GLY A 1 439 ? -2.924 -13.090 17.637 1.00 94.88 439 GLY A C 1
ATOM 3335 O O . GLY A 1 439 ? -3.462 -12.070 18.074 1.00 94.88 439 GLY A O 1
ATOM 3336 N N . LEU A 1 440 ? -3.199 -13.558 16.415 1.00 94.06 440 LEU A N 1
ATOM 3337 C CA . LEU A 1 440 ? -4.056 -12.858 15.451 1.00 94.06 440 LEU A CA 1
ATOM 3338 C C . LEU A 1 440 ? -5.484 -12.613 15.966 1.00 94.06 440 LEU A C 1
ATOM 3340 O O . LEU A 1 440 ? -6.020 -11.521 15.802 1.00 94.06 440 LEU A O 1
ATOM 3344 N N . THR A 1 441 ? -6.104 -13.605 16.612 1.00 94.81 441 THR A N 1
ATOM 3345 C CA . THR A 1 441 ? -7.478 -13.471 17.130 1.00 94.81 441 THR A CA 1
ATOM 3346 C C . THR A 1 441 ? -7.571 -12.345 18.165 1.00 94.81 441 THR A C 1
ATOM 3348 O O . THR A 1 441 ? -8.491 -11.535 18.127 1.00 94.81 441 THR A O 1
ATOM 3351 N N . GLN A 1 442 ? -6.579 -12.246 19.049 1.00 96.75 442 GLN A N 1
ATOM 3352 C CA . GLN A 1 442 ? -6.502 -11.229 20.093 1.00 96.75 442 GLN A CA 1
ATOM 3353 C C . GLN A 1 442 ? -6.253 -9.839 19.497 1.00 96.75 442 GLN A C 1
ATOM 3355 O O . GLN A 1 442 ? -6.847 -8.865 19.957 1.00 96.75 442 GLN A O 1
ATOM 3360 N N . ALA A 1 443 ? -5.451 -9.746 18.432 1.00 97.69 443 ALA A N 1
ATOM 3361 C CA . ALA A 1 443 ? -5.269 -8.507 17.681 1.00 97.69 443 ALA A CA 1
ATOM 3362 C C . ALA A 1 443 ? -6.575 -8.016 17.032 1.00 97.69 443 ALA A C 1
ATOM 3364 O O . ALA A 1 443 ? -6.888 -6.829 17.110 1.00 97.69 443 ALA A O 1
ATOM 3365 N N . ILE A 1 444 ? -7.364 -8.924 16.447 1.00 97.38 444 ILE A N 1
ATOM 3366 C CA . ILE A 1 444 ? -8.679 -8.603 15.870 1.00 97.38 444 ILE A CA 1
ATOM 3367 C C . ILE A 1 444 ? -9.646 -8.139 16.967 1.00 97.38 444 ILE A C 1
ATOM 3369 O O . ILE A 1 444 ? -10.319 -7.123 16.806 1.00 97.38 444 ILE A O 1
ATOM 3373 N N . ASP A 1 445 ? -9.698 -8.834 18.106 1.00 97.50 445 ASP A N 1
ATOM 3374 C CA . ASP A 1 445 ? -10.574 -8.457 19.223 1.00 97.50 445 ASP A CA 1
ATOM 3375 C C . ASP A 1 445 ? -10.190 -7.106 19.844 1.00 97.50 445 ASP A C 1
ATOM 3377 O O . ASP A 1 445 ? -11.069 -6.330 20.228 1.00 97.50 445 ASP A O 1
ATOM 3381 N N . ARG A 1 446 ? -8.891 -6.788 19.913 1.00 98.25 446 ARG A N 1
ATOM 3382 C CA . ARG A 1 446 ? -8.395 -5.452 20.273 1.00 98.25 446 ARG A CA 1
ATOM 3383 C C . ARG A 1 446 ? -8.861 -4.406 19.266 1.00 98.25 446 ARG A C 1
ATOM 3385 O O . ARG A 1 446 ? -9.482 -3.428 19.666 1.00 98.25 446 ARG A O 1
ATOM 3392 N N . ALA A 1 447 ? -8.651 -4.645 17.974 1.00 98.12 447 ALA A N 1
ATOM 3393 C CA . ALA A 1 447 ? -9.069 -3.726 16.920 1.00 98.12 447 ALA A CA 1
ATOM 3394 C C . ALA A 1 447 ? -10.584 -3.466 16.925 1.00 98.12 447 ALA A C 1
ATOM 3396 O O . ALA A 1 447 ? -10.997 -2.322 16.774 1.00 98.12 447 ALA A O 1
ATOM 3397 N N . ARG A 1 448 ? -11.416 -4.483 17.196 1.00 98.06 448 ARG A N 1
ATOM 3398 C CA . ARG A 1 448 ? -12.869 -4.308 17.380 1.00 98.06 448 ARG A CA 1
ATOM 3399 C C . ARG A 1 448 ? -13.192 -3.357 18.533 1.00 98.06 448 ARG A C 1
ATOM 3401 O O . ARG A 1 448 ? -13.961 -2.429 18.344 1.00 98.06 448 ARG A O 1
ATOM 3408 N N . ARG A 1 449 ? -12.549 -3.524 19.694 1.00 97.81 449 ARG A N 1
ATOM 3409 C CA . ARG A 1 449 ? -12.739 -2.621 20.850 1.00 97.81 449 ARG A CA 1
ATOM 3410 C C . ARG A 1 449 ? -12.276 -1.197 20.564 1.00 97.81 449 ARG A C 1
ATOM 3412 O O . ARG A 1 449 ? -12.841 -0.241 21.081 1.00 97.81 449 ARG A O 1
ATOM 3419 N N . TYR A 1 450 ? -11.215 -1.056 19.780 1.00 98.31 450 TYR A N 1
ATOM 3420 C CA . TYR A 1 450 ? -10.700 0.243 19.361 1.00 98.31 450 TYR A CA 1
ATOM 3421 C C . TYR A 1 450 ? -11.660 0.899 18.348 1.00 98.31 450 TYR A C 1
ATOM 3423 O O . TYR A 1 450 ? -11.879 2.107 18.405 1.00 98.31 450 TYR A O 1
ATOM 3431 N N . ALA A 1 451 ? -12.303 0.109 17.483 1.00 97.75 451 ALA A N 1
ATOM 3432 C CA . ALA A 1 451 ? -13.376 0.572 16.604 1.00 97.75 451 ALA A CA 1
ATOM 3433 C C . ALA A 1 451 ? -14.628 1.004 17.389 1.00 97.75 451 ALA A C 1
ATOM 3435 O O . ALA A 1 451 ? -15.197 2.050 17.083 1.00 97.75 451 ALA A O 1
ATOM 3436 N N . ASP A 1 452 ? -14.997 0.277 18.454 1.00 97.25 452 ASP A N 1
ATOM 3437 C CA . ASP A 1 452 ? -16.142 0.604 19.323 1.00 97.25 452 ASP A CA 1
ATOM 3438 C C . ASP A 1 452 ? -16.024 1.999 19.978 1.00 97.25 452 ASP A C 1
ATOM 3440 O O . ASP A 1 452 ? -17.037 2.618 20.307 1.00 97.25 452 ASP A O 1
ATOM 3444 N N . VAL A 1 453 ? -14.800 2.515 20.163 1.00 97.31 453 VAL A N 1
ATOM 3445 C CA . VAL A 1 453 ? -14.546 3.875 20.684 1.00 97.31 453 VAL A CA 1
ATOM 3446 C C . VAL A 1 453 ? -14.356 4.933 19.589 1.00 97.31 453 VAL A C 1
ATOM 3448 O O . VAL A 1 453 ? -14.024 6.076 19.896 1.00 97.31 453 VAL A O 1
ATOM 3451 N N . GLY A 1 454 ? -14.591 4.577 18.322 1.00 95.56 454 GLY A N 1
ATOM 3452 C CA . GLY A 1 454 ? -14.623 5.502 17.187 1.00 95.56 454 GLY A CA 1
ATOM 3453 C C . GLY A 1 454 ? -13.407 5.462 16.260 1.00 95.56 454 GLY A C 1
ATOM 3454 O O . GLY A 1 454 ? -13.325 6.289 15.354 1.00 95.56 454 GLY A O 1
ATOM 3455 N N . ALA A 1 455 ? -12.460 4.537 16.446 1.00 97.00 455 ALA A N 1
ATOM 3456 C CA . ALA A 1 455 ? -11.332 4.415 15.526 1.00 97.00 455 ALA A CA 1
ATOM 3457 C C . ALA A 1 455 ? -11.773 3.825 14.179 1.00 97.00 455 ALA A C 1
ATOM 3459 O O . ALA A 1 455 ? -12.394 2.766 14.122 1.00 97.00 455 ALA A O 1
ATOM 3460 N N . THR A 1 456 ? -11.411 4.492 13.084 1.00 95.62 456 THR A N 1
ATOM 3461 C CA . THR A 1 456 ? -11.762 4.065 11.718 1.00 95.62 456 THR A CA 1
ATOM 3462 C C . THR A 1 456 ? -10.556 3.621 10.898 1.00 95.62 456 THR A C 1
ATOM 3464 O O . THR A 1 456 ? -10.726 2.992 9.860 1.00 95.62 456 THR A O 1
ATOM 3467 N N . CYS A 1 457 ? -9.336 3.913 11.348 1.00 97.81 457 CYS A N 1
ATOM 3468 C CA . CYS A 1 457 ? -8.099 3.597 10.641 1.00 97.81 457 CYS A CA 1
ATOM 3469 C C . CYS A 1 457 ? -7.205 2.721 11.526 1.00 97.81 457 CYS A C 1
ATOM 3471 O O . CYS A 1 457 ? -6.947 3.065 12.679 1.00 97.81 457 CYS A O 1
ATOM 3473 N N . PHE A 1 458 ? -6.722 1.598 10.994 1.00 98.50 458 PHE A N 1
ATOM 3474 C CA . PHE A 1 458 ? -5.997 0.580 11.758 1.00 98.50 458 PHE A CA 1
ATOM 3475 C C . PHE A 1 458 ? -4.667 0.211 11.123 1.00 98.50 458 PHE A C 1
ATOM 3477 O O . PHE A 1 458 ? -4.548 0.088 9.905 1.00 98.50 458 PHE A O 1
ATOM 3484 N N . PHE A 1 459 ? -3.687 -0.041 11.980 1.00 98.12 459 PHE A N 1
ATOM 3485 C CA . PHE A 1 459 ? -2.368 -0.531 11.619 1.00 98.12 459 PHE A CA 1
ATOM 3486 C C . PHE A 1 459 ? -2.077 -1.818 12.423 1.00 98.12 459 PHE A C 1
ATOM 3488 O O . PHE A 1 459 ? -1.548 -1.754 13.535 1.00 98.12 459 PHE A O 1
ATOM 3495 N N . PRO A 1 460 ? -2.439 -3.004 11.893 1.00 96.69 460 PRO A N 1
ATOM 3496 C CA . PRO A 1 460 ? -2.058 -4.280 12.492 1.00 96.69 460 PRO A CA 1
ATOM 3497 C C . PRO A 1 460 ? -0.578 -4.585 12.230 1.00 96.69 460 PRO A C 1
ATOM 3499 O O . PRO A 1 460 ? -0.187 -4.925 11.113 1.00 96.69 460 PRO A O 1
ATOM 3502 N N . GLU A 1 461 ? 0.254 -4.476 13.261 1.00 94.50 461 GLU A N 1
ATOM 3503 C CA . GLU A 1 461 ? 1.685 -4.759 13.165 1.00 94.50 461 GLU A CA 1
ATOM 3504 C C . GLU A 1 461 ? 1.978 -6.248 13.409 1.00 94.50 461 GLU A C 1
ATOM 3506 O O . GLU A 1 461 ? 1.400 -6.893 14.288 1.00 94.50 461 GLU A O 1
ATOM 3511 N N . GLY A 1 462 ? 2.955 -6.782 12.671 1.00 89.38 462 GLY A N 1
ATOM 3512 C CA . GLY A 1 462 ? 3.525 -8.104 12.946 1.00 89.38 462 GLY A CA 1
ATOM 3513 C C . GLY A 1 462 ? 2.657 -9.279 12.496 1.00 89.38 462 GLY A C 1
ATOM 3514 O O . GLY A 1 462 ? 2.675 -10.322 13.143 1.00 89.38 462 GLY A O 1
ATOM 3515 N N . LEU A 1 463 ? 1.902 -9.111 11.409 1.00 92.38 463 LEU A N 1
ATOM 3516 C CA . LEU A 1 463 ? 1.242 -10.209 10.699 1.00 92.38 463 LEU A CA 1
ATOM 3517 C C . LEU A 1 463 ? 2.290 -11.022 9.922 1.00 92.38 463 LEU A C 1
ATOM 3519 O O . LEU A 1 463 ? 3.026 -10.462 9.114 1.00 92.38 463 LEU A O 1
ATOM 3523 N N . GLU A 1 464 ? 2.380 -12.328 10.175 1.00 87.00 464 GLU A N 1
ATOM 3524 C CA . GLU A 1 464 ? 3.519 -13.153 9.731 1.00 87.00 464 GLU A CA 1
ATOM 3525 C C . GLU A 1 464 ? 3.270 -13.904 8.412 1.00 87.00 464 GLU A C 1
ATOM 3527 O O . GLU A 1 464 ? 4.206 -14.447 7.826 1.00 87.00 464 GLU A O 1
ATOM 3532 N N . ARG A 1 465 ? 2.025 -13.941 7.921 1.00 81.69 465 ARG A N 1
ATOM 3533 C CA . ARG A 1 465 ? 1.637 -14.638 6.682 1.00 81.69 465 ARG A CA 1
ATOM 3534 C C . ARG A 1 465 ? 0.629 -13.818 5.888 1.00 81.69 465 ARG A C 1
ATOM 3536 O O . ARG A 1 465 ? -0.146 -13.084 6.493 1.00 81.69 465 ARG A O 1
ATOM 3543 N N . ALA A 1 466 ? 0.594 -13.990 4.566 1.00 76.06 466 ALA A N 1
ATOM 3544 C CA . ALA A 1 466 ? -0.373 -13.325 3.686 1.00 76.06 466 ALA A CA 1
ATOM 3545 C C . ALA A 1 466 ? -1.822 -13.539 4.162 1.00 76.06 466 ALA A C 1
ATOM 3547 O O . ALA A 1 466 ? -2.564 -12.579 4.355 1.00 76.06 466 ALA A O 1
ATOM 3548 N N . GLU A 1 467 ? -2.168 -14.778 4.518 1.00 74.00 467 GLU A N 1
ATOM 3549 C CA . GLU A 1 467 ? -3.511 -15.125 5.004 1.00 74.00 467 GLU A CA 1
ATOM 3550 C C . GLU A 1 467 ? -3.900 -14.402 6.310 1.00 74.00 467 GLU A C 1
ATOM 3552 O O . GLU A 1 467 ? -5.085 -14.254 6.617 1.00 74.00 467 GLU A O 1
ATOM 3557 N N . ASP A 1 468 ? -2.924 -13.959 7.113 1.00 84.44 468 ASP A N 1
ATOM 3558 C CA . ASP A 1 468 ? -3.196 -13.221 8.349 1.00 84.44 468 ASP A CA 1
ATOM 3559 C C . ASP A 1 468 ? -3.658 -11.781 8.052 1.00 84.44 468 ASP A C 1
ATOM 3561 O O . ASP A 1 468 ? -4.511 -11.264 8.778 1.00 84.44 468 ASP A O 1
ATOM 3565 N N . PHE A 1 469 ? -3.165 -11.163 6.968 1.00 87.12 469 PHE A N 1
ATOM 3566 C CA . PHE A 1 469 ? -3.637 -9.861 6.467 1.00 87.12 469 PHE A CA 1
ATOM 3567 C C . PHE A 1 469 ? -5.088 -9.959 6.002 1.00 87.12 469 PHE A C 1
ATOM 3569 O O . PHE A 1 469 ? -5.936 -9.177 6.441 1.00 87.12 469 PHE A O 1
ATOM 3576 N N . GLU A 1 470 ? -5.395 -10.971 5.190 1.00 78.31 470 GLU A N 1
ATOM 3577 C CA . GLU A 1 470 ? -6.757 -11.232 4.725 1.00 78.31 470 GLU A CA 1
ATOM 3578 C C . GLU A 1 470 ? -7.720 -11.449 5.882 1.00 78.31 470 GLU A C 1
ATOM 3580 O O . GLU A 1 470 ? -8.771 -10.812 5.984 1.00 78.31 470 GLU A O 1
ATOM 3585 N N . ARG A 1 471 ? -7.349 -12.354 6.791 1.00 82.19 471 ARG A N 1
ATOM 3586 C CA . ARG A 1 471 ? -8.189 -12.728 7.919 1.00 82.19 471 ARG A CA 1
ATOM 3587 C C . ARG A 1 471 ? -8.433 -11.538 8.840 1.00 82.19 471 ARG A C 1
ATOM 3589 O O . ARG A 1 471 ? -9.572 -11.346 9.265 1.00 82.19 471 ARG A O 1
ATOM 3596 N N . PHE A 1 472 ? -7.409 -10.726 9.122 1.00 90.06 472 PHE A N 1
ATOM 3597 C CA . PHE A 1 472 ? -7.574 -9.504 9.909 1.00 90.06 472 PHE A CA 1
ATOM 3598 C C . PHE A 1 472 ? -8.575 -8.552 9.246 1.00 90.06 472 PHE A C 1
ATOM 3600 O O . PHE A 1 472 ? -9.516 -8.090 9.897 1.00 90.06 472 PHE A O 1
ATOM 3607 N N . ALA A 1 473 ? -8.409 -8.301 7.945 1.00 83.56 473 ALA A N 1
ATOM 3608 C CA . ALA A 1 473 ? -9.266 -7.395 7.196 1.00 83.56 473 ALA A CA 1
ATOM 3609 C C . ALA A 1 473 ? -10.726 -7.862 7.157 1.00 83.56 473 ALA A C 1
ATOM 3611 O O . ALA A 1 473 ? -11.641 -7.079 7.427 1.00 83.56 473 ALA A O 1
ATOM 3612 N N . LEU A 1 474 ? -10.943 -9.144 6.859 1.00 76.62 474 LEU A N 1
ATOM 3613 C CA . LEU A 1 474 ? -12.266 -9.754 6.775 1.00 76.62 474 LEU A CA 1
ATOM 3614 C C . LEU A 1 474 ? -12.982 -9.753 8.126 1.00 76.62 474 LEU A C 1
ATOM 3616 O O . LEU A 1 474 ? -14.135 -9.333 8.216 1.00 76.62 474 LEU A O 1
ATOM 3620 N N . GLU A 1 475 ? -12.317 -10.215 9.184 1.00 84.12 475 GLU A N 1
ATOM 3621 C CA . GLU A 1 475 ? -12.949 -10.362 10.494 1.00 84.12 475 GLU A CA 1
ATOM 3622 C C . GLU A 1 475 ? -13.231 -9.022 11.181 1.00 84.12 475 GLU A C 1
ATOM 3624 O O . GLU A 1 475 ? -14.230 -8.915 11.903 1.00 84.12 475 GLU A O 1
ATOM 3629 N N . LEU A 1 476 ? -12.384 -8.007 10.978 1.00 88.00 476 LEU A N 1
ATOM 3630 C CA . LEU A 1 476 ? -12.643 -6.670 11.506 1.00 88.00 476 LEU A CA 1
ATOM 3631 C C . LEU A 1 476 ? -13.806 -6.008 10.758 1.00 88.00 476 LEU A C 1
ATOM 3633 O O . LEU A 1 476 ? -14.717 -5.479 11.394 1.00 88.00 476 LEU A O 1
ATOM 3637 N N . ARG A 1 477 ? -13.836 -6.102 9.421 1.00 85.44 477 ARG A N 1
ATOM 3638 C CA . ARG A 1 477 ? -14.918 -5.519 8.609 1.00 85.44 477 ARG A CA 1
ATOM 3639 C C . ARG A 1 477 ? -16.252 -6.234 8.730 1.00 85.44 477 ARG A C 1
ATOM 3641 O O . ARG A 1 477 ? -17.288 -5.610 8.524 1.00 85.44 477 ARG A O 1
ATOM 3648 N N . ALA A 1 478 ? -16.245 -7.507 9.119 1.00 75.75 478 ALA A N 1
ATOM 3649 C CA . ALA A 1 478 ? -17.470 -8.232 9.437 1.00 75.75 478 ALA A CA 1
ATOM 3650 C C . ALA A 1 478 ? -18.269 -7.563 10.569 1.00 75.75 478 ALA A C 1
ATOM 3652 O O . ALA A 1 478 ? -19.493 -7.682 10.598 1.00 75.75 478 ALA A O 1
ATOM 3653 N N . THR A 1 479 ? -17.596 -6.861 11.489 1.00 78.44 479 THR A N 1
ATOM 3654 C CA . THR A 1 479 ? -18.254 -6.098 12.558 1.00 78.44 479 THR A CA 1
ATOM 3655 C C . THR A 1 479 ? -18.219 -4.585 12.332 1.00 78.44 479 THR A C 1
ATOM 3657 O O . THR A 1 479 ? -19.138 -3.902 12.772 1.00 78.44 479 THR A O 1
ATOM 3660 N N . HIS A 1 480 ? -17.218 -4.066 11.614 1.00 87.12 480 HIS A N 1
ATOM 3661 C CA . HIS A 1 480 ? -17.025 -2.636 11.353 1.00 87.12 480 HIS A CA 1
ATOM 3662 C C . HIS A 1 480 ? -16.706 -2.389 9.866 1.00 87.12 480 HIS A C 1
ATOM 3664 O O . HIS A 1 480 ? -15.534 -2.324 9.496 1.00 87.12 480 HIS A O 1
ATOM 3670 N N . PRO A 1 481 ? -17.713 -2.282 8.982 1.00 77.69 481 PRO A N 1
ATOM 3671 C CA . PRO A 1 481 ? -17.501 -2.288 7.530 1.00 77.69 481 PRO A CA 1
ATOM 3672 C C . PRO A 1 481 ? -16.706 -1.083 7.002 1.00 77.69 481 PRO A C 1
ATOM 3674 O O . PRO A 1 481 ? -15.980 -1.224 6.019 1.00 77.69 481 PRO A O 1
ATOM 3677 N N . ASP A 1 482 ? -16.785 0.066 7.676 1.00 83.38 482 ASP A N 1
ATOM 3678 C CA . ASP A 1 482 ? -16.240 1.346 7.199 1.00 83.38 482 ASP A CA 1
ATOM 3679 C C . ASP A 1 482 ? -14.783 1.613 7.632 1.00 83.38 482 ASP A C 1
ATOM 3681 O O . ASP A 1 482 ? -14.323 2.754 7.618 1.00 83.38 482 ASP A O 1
ATOM 3685 N N . VAL A 1 483 ? -14.039 0.578 8.041 1.00 88.94 483 VAL A N 1
ATOM 3686 C CA . VAL A 1 483 ? -12.653 0.742 8.510 1.00 88.94 483 VAL A CA 1
ATOM 3687 C C . VAL A 1 483 ? -11.612 0.646 7.390 1.00 88.94 483 VAL A C 1
ATOM 3689 O O . VAL A 1 483 ? -11.711 -0.151 6.444 1.00 88.94 483 VAL A O 1
ATOM 3692 N N . HIS A 1 484 ? -10.542 1.417 7.548 1.00 93.81 484 HIS A N 1
ATOM 3693 C CA . HIS A 1 484 ? -9.370 1.445 6.683 1.00 93.81 484 HIS A CA 1
ATOM 3694 C C . HIS A 1 484 ? -8.174 0.767 7.345 1.00 93.81 484 HIS A C 1
ATOM 3696 O O . HIS A 1 484 ? -7.976 0.867 8.555 1.00 93.81 484 HIS A O 1
ATOM 3702 N N . LEU A 1 485 ? -7.363 0.086 6.536 1.00 96.75 485 LEU A N 1
ATOM 3703 C CA . LEU A 1 485 ? -6.225 -0.699 7.013 1.00 96.75 485 LEU A CA 1
ATOM 3704 C C . LEU A 1 485 ? -4.934 -0.224 6.355 1.00 96.75 485 LEU A C 1
ATOM 3706 O O . LEU A 1 485 ? -4.904 0.030 5.149 1.00 96.75 485 LEU A O 1
ATOM 3710 N N . LEU A 1 486 ? -3.873 -0.149 7.149 1.00 97.12 486 LEU A N 1
ATOM 3711 C CA . LEU A 1 486 ? -2.512 0.123 6.714 1.00 97.12 486 LEU A CA 1
ATOM 3712 C C . LEU A 1 486 ? -1.669 -1.143 6.851 1.00 97.12 486 LEU A C 1
ATOM 3714 O O . LEU A 1 486 ? -1.705 -1.812 7.883 1.00 97.12 486 LEU A O 1
ATOM 3718 N N . ALA A 1 487 ? -0.900 -1.459 5.814 1.00 96.69 487 ALA A N 1
ATOM 3719 C CA . ALA A 1 487 ? 0.062 -2.551 5.815 1.00 96.69 487 ALA A CA 1
ATOM 3720 C C . ALA A 1 487 ? 1.485 -1.994 5.859 1.00 96.69 487 ALA A C 1
ATOM 3722 O O . ALA A 1 487 ? 1.881 -1.212 4.995 1.00 96.69 487 ALA A O 1
ATOM 3723 N N . ASN A 1 488 ? 2.263 -2.399 6.860 1.00 96.81 488 ASN A N 1
ATOM 3724 C CA . ASN A 1 488 ? 3.662 -2.010 7.002 1.00 96.81 488 ASN A CA 1
ATOM 3725 C C . ASN A 1 488 ? 4.578 -3.001 6.272 1.00 96.81 488 ASN A C 1
ATOM 3727 O O . ASN A 1 488 ? 4.769 -4.127 6.725 1.00 96.81 488 ASN A O 1
ATOM 3731 N N . MET A 1 489 ? 5.154 -2.562 5.154 1.00 95.75 489 MET A N 1
ATOM 3732 C CA . MET A 1 489 ? 6.060 -3.326 4.291 1.00 95.75 489 MET A CA 1
ATOM 3733 C C . MET A 1 489 ? 7.519 -2.913 4.515 1.00 95.75 489 MET A C 1
ATOM 3735 O O . MET A 1 489 ? 8.237 -2.543 3.586 1.00 95.75 489 MET A O 1
ATOM 3739 N N . THR A 1 490 ? 7.970 -2.942 5.770 1.00 94.19 490 THR A N 1
ATOM 3740 C CA . THR A 1 490 ? 9.389 -2.744 6.091 1.00 94.19 490 THR A CA 1
ATOM 3741 C C . THR A 1 490 ? 10.214 -3.997 5.815 1.00 94.19 490 THR A C 1
ATOM 3743 O O . THR A 1 490 ? 9.796 -5.125 6.069 1.00 94.19 490 THR A O 1
ATOM 3746 N N . GLU A 1 491 ? 11.450 -3.800 5.363 1.00 93.75 491 GLU A N 1
ATOM 3747 C CA . GLU A 1 491 ? 12.371 -4.895 5.080 1.00 93.75 491 GLU A CA 1
ATOM 3748 C C . GLU A 1 491 ? 12.953 -5.497 6.359 1.00 93.75 491 GLU A C 1
ATOM 3750 O O . GLU A 1 491 ? 13.116 -4.814 7.377 1.00 93.75 491 GLU A O 1
ATOM 3755 N N . PHE A 1 492 ? 13.354 -6.770 6.263 1.00 90.81 492 PHE A N 1
ATOM 3756 C CA . PHE A 1 492 ? 14.006 -7.525 7.340 1.00 90.81 492 PHE A CA 1
ATOM 3757 C C . PHE A 1 492 ? 13.160 -7.618 8.625 1.00 90.81 492 PHE A C 1
ATOM 3759 O O . PHE A 1 492 ? 13.706 -7.715 9.725 1.00 90.81 492 PHE A O 1
ATOM 3766 N N . GLY A 1 493 ? 11.834 -7.553 8.477 1.00 83.88 493 GLY A N 1
ATOM 3767 C CA . GLY A 1 493 ? 10.858 -7.732 9.547 1.00 83.88 493 GLY A CA 1
ATOM 3768 C C . GLY A 1 493 ? 10.312 -9.160 9.632 1.00 83.88 493 GLY A C 1
ATOM 3769 O O . GLY A 1 493 ? 10.860 -10.094 9.049 1.00 83.88 493 GLY A O 1
ATOM 3770 N N . LYS A 1 494 ? 9.215 -9.307 10.384 1.00 79.88 494 LYS A N 1
ATOM 3771 C CA . LYS A 1 494 ? 8.478 -10.576 10.542 1.00 79.88 494 LYS A CA 1
ATOM 3772 C C . LYS A 1 494 ? 7.474 -10.832 9.413 1.00 79.88 494 LYS A C 1
ATOM 3774 O O . LYS A 1 494 ? 7.179 -11.983 9.116 1.00 79.88 494 LYS A O 1
ATOM 3779 N N . SER A 1 495 ? 6.955 -9.767 8.807 1.00 86.88 495 SER A N 1
ATOM 3780 C CA . SER A 1 495 ? 5.945 -9.849 7.755 1.00 86.88 495 SER A CA 1
ATOM 3781 C C . SER A 1 495 ? 6.568 -10.216 6.402 1.00 86.88 495 SER A C 1
ATOM 3783 O O . SER A 1 495 ? 7.676 -9.753 6.105 1.00 86.88 495 SER A O 1
ATOM 3785 N N . PRO A 1 496 ? 5.875 -10.995 5.552 1.00 85.50 496 PRO A N 1
ATOM 3786 C CA . PRO A 1 496 ? 6.280 -11.173 4.164 1.00 85.50 496 PRO A CA 1
ATOM 3787 C C . PRO A 1 496 ? 6.197 -9.838 3.410 1.00 85.50 496 PRO A C 1
ATOM 3789 O O . PRO A 1 496 ? 5.351 -8.995 3.708 1.00 85.50 496 PRO A O 1
ATOM 3792 N N . LEU A 1 497 ? 7.075 -9.650 2.422 1.00 85.62 497 LEU A N 1
ATOM 3793 C CA . LEU A 1 497 ? 7.029 -8.488 1.534 1.00 85.62 497 LEU A CA 1
ATOM 3794 C C . LEU A 1 497 ? 5.966 -8.727 0.459 1.00 85.62 497 LEU A C 1
ATOM 3796 O O . LEU A 1 497 ? 6.238 -9.388 -0.539 1.00 85.62 497 LEU A O 1
ATOM 3800 N N . LEU A 1 498 ? 4.762 -8.215 0.701 1.00 81.06 498 LEU A N 1
ATOM 3801 C CA . LEU A 1 498 ? 3.623 -8.310 -0.211 1.00 81.06 498 LEU A CA 1
ATOM 3802 C C . LEU A 1 498 ? 3.620 -7.137 -1.195 1.00 81.06 498 LEU A C 1
ATOM 3804 O O . LEU A 1 498 ? 4.045 -6.024 -0.857 1.00 81.06 498 LEU A O 1
ATOM 3808 N N . SER A 1 499 ? 3.128 -7.369 -2.414 1.00 80.56 499 SER A N 1
ATOM 3809 C CA . SER A 1 499 ? 2.995 -6.293 -3.389 1.00 80.56 499 SER A CA 1
ATOM 3810 C C . SER A 1 499 ? 1.845 -5.353 -3.008 1.00 80.56 499 SER A C 1
ATOM 3812 O O . SER A 1 499 ? 0.909 -5.707 -2.286 1.00 80.56 499 SER A O 1
ATOM 3814 N N . ILE A 1 500 ? 1.888 -4.124 -3.524 1.00 79.25 500 ILE A N 1
ATOM 3815 C CA . ILE A 1 500 ? 0.789 -3.164 -3.358 1.00 79.25 500 ILE A CA 1
ATOM 3816 C C . ILE A 1 500 ? -0.535 -3.691 -3.926 1.00 79.25 500 ILE A C 1
ATOM 3818 O O . ILE A 1 500 ? -1.598 -3.390 -3.386 1.00 79.25 500 ILE A O 1
ATOM 3822 N N . ASN A 1 501 ? -0.470 -4.494 -4.990 1.00 71.12 501 ASN A N 1
ATOM 3823 C CA . ASN A 1 501 ? -1.652 -5.079 -5.604 1.00 71.12 501 ASN A CA 1
ATOM 3824 C C . ASN A 1 501 ? -2.244 -6.155 -4.697 1.00 71.12 501 ASN A C 1
ATOM 3826 O O . ASN A 1 501 ? -3.443 -6.101 -4.441 1.00 71.12 501 ASN A O 1
ATOM 3830 N N . ASP A 1 502 ? -1.413 -7.047 -4.145 1.00 71.69 502 ASP A N 1
ATOM 3831 C CA . ASP A 1 502 ? -1.848 -8.072 -3.185 1.00 71.69 502 ASP A CA 1
ATOM 3832 C C . ASP A 1 502 ? -2.552 -7.418 -2.002 1.00 71.69 502 ASP A C 1
ATOM 3834 O O . ASP A 1 502 ? -3.695 -7.731 -1.695 1.00 71.69 502 ASP A O 1
ATOM 3838 N N . LEU A 1 503 ? -1.928 -6.404 -1.406 1.00 79.50 503 LEU A N 1
ATOM 3839 C CA . LEU A 1 503 ? -2.504 -5.674 -0.279 1.00 79.50 503 LEU A CA 1
ATOM 3840 C C . LEU A 1 503 ? -3.820 -4.974 -0.653 1.00 79.50 503 LEU A C 1
ATOM 3842 O O . LEU A 1 503 ? -4.761 -4.971 0.141 1.00 79.50 503 LEU A O 1
ATOM 3846 N N . GLY A 1 504 ? -3.926 -4.439 -1.872 1.00 75.31 504 GLY A N 1
ATOM 3847 C CA . GLY A 1 504 ? -5.181 -3.924 -2.420 1.00 75.31 504 GLY A CA 1
ATOM 3848 C C . GLY A 1 504 ? -6.260 -5.002 -2.541 1.00 75.31 504 GLY A C 1
ATOM 3849 O O . GLY A 1 504 ? -7.406 -4.761 -2.155 1.00 75.31 504 GLY A O 1
ATOM 3850 N N . PHE A 1 505 ? -5.910 -6.201 -3.020 1.00 61.41 505 PHE A N 1
ATOM 3851 C CA . PHE A 1 505 ? -6.816 -7.355 -3.095 1.00 61.41 505 PHE A CA 1
ATOM 3852 C C . PHE A 1 505 ? -7.293 -7.810 -1.713 1.00 61.41 505 PHE A C 1
ATOM 3854 O O . PHE A 1 505 ? -8.481 -8.084 -1.540 1.00 61.41 505 PHE A O 1
ATOM 3861 N N . MET A 1 506 ? -6.412 -7.765 -0.713 1.00 73.00 506 MET A N 1
ATOM 3862 C CA . MET A 1 506 ? -6.727 -8.051 0.693 1.00 73.00 506 MET A CA 1
ATOM 3863 C C . MET A 1 506 ? -7.541 -6.923 1.362 1.00 73.00 506 MET A C 1
ATOM 3865 O O . MET A 1 506 ? -7.985 -7.040 2.506 1.00 73.00 506 MET A O 1
ATOM 3869 N N . GLY A 1 507 ? -7.767 -5.812 0.653 1.00 73.75 507 GLY A N 1
ATOM 3870 C CA . GLY A 1 507 ? -8.595 -4.693 1.089 1.00 73.75 507 GLY A CA 1
ATOM 3871 C C . GLY A 1 507 ? -7.866 -3.673 1.964 1.00 73.75 507 GLY A C 1
ATOM 3872 O O . GLY A 1 507 ? -8.517 -2.978 2.747 1.00 73.75 507 GLY A O 1
ATOM 3873 N N . TYR A 1 508 ? -6.545 -3.569 1.881 1.00 88.62 508 TYR A N 1
ATOM 3874 C CA . TYR A 1 508 ? -5.799 -2.513 2.560 1.00 88.62 508 TYR A CA 1
ATOM 3875 C C . TYR A 1 508 ? -5.936 -1.181 1.818 1.00 88.62 508 TYR A C 1
ATOM 3877 O O . TYR A 1 508 ? -5.970 -1.127 0.594 1.00 88.62 508 TYR A O 1
ATOM 3885 N N . SER A 1 509 ? -6.030 -0.089 2.575 1.00 89.44 509 SER A N 1
ATOM 3886 C CA . SER A 1 509 ? -6.174 1.267 2.030 1.00 89.44 509 SER A CA 1
ATOM 3887 C C . SER A 1 509 ? -4.827 1.956 1.817 1.00 89.44 509 SER A C 1
ATOM 3889 O O . SER A 1 509 ? -4.731 2.893 1.029 1.00 89.44 509 SER A O 1
ATOM 3891 N N . MET A 1 510 ? -3.791 1.536 2.549 1.00 94.12 510 MET A N 1
ATOM 3892 C CA . MET A 1 510 ? -2.470 2.159 2.517 1.00 94.12 510 MET A CA 1
ATOM 3893 C C . MET A 1 510 ? -1.362 1.119 2.686 1.00 94.12 510 MET A C 1
ATOM 3895 O O . MET A 1 510 ? -1.480 0.205 3.503 1.00 94.12 510 MET A O 1
ATOM 3899 N N . VAL A 1 511 ? -0.264 1.298 1.952 1.00 96.19 511 VAL A N 1
ATOM 3900 C CA . VAL A 1 511 ? 0.980 0.541 2.135 1.00 96.19 511 VAL A CA 1
ATOM 3901 C C . VAL A 1 511 ? 2.078 1.490 2.580 1.00 96.19 511 VAL A C 1
ATOM 3903 O O . VAL A 1 511 ? 2.351 2.499 1.927 1.00 96.19 511 VAL A O 1
ATOM 3906 N N . LEU A 1 512 ? 2.704 1.156 3.701 1.00 97.75 512 LEU A N 1
ATOM 3907 C CA . LEU A 1 512 ? 3.754 1.936 4.328 1.00 97.75 512 LEU A CA 1
ATOM 3908 C C . LEU A 1 512 ? 5.124 1.299 4.075 1.00 97.75 512 LEU A C 1
ATOM 3910 O O . LEU A 1 512 ? 5.352 0.148 4.436 1.00 97.75 512 LEU A O 1
ATOM 3914 N N . TYR A 1 513 ? 6.051 2.083 3.531 1.00 97.50 513 TYR A N 1
ATOM 3915 C CA . TYR A 1 513 ? 7.464 1.750 3.328 1.00 97.50 513 TYR A CA 1
ATOM 3916 C C . TYR A 1 513 ? 8.320 2.626 4.258 1.00 97.50 513 TYR A C 1
ATOM 3918 O O . TYR A 1 513 ? 8.856 3.659 3.836 1.00 97.50 513 TYR A O 1
ATOM 3926 N N . PRO A 1 514 ? 8.413 2.301 5.560 1.00 96.69 514 PRO A N 1
ATOM 3927 C CA . PRO A 1 514 ? 8.766 3.288 6.581 1.00 96.69 514 PRO A CA 1
ATOM 3928 C C . PRO A 1 514 ? 10.246 3.680 6.597 1.00 96.69 514 PRO A C 1
ATOM 3930 O O . PRO A 1 514 ? 10.576 4.789 7.012 1.00 96.69 514 PRO A O 1
ATOM 3933 N N . VAL A 1 515 ? 11.147 2.784 6.182 1.00 96.94 515 VAL A N 1
ATOM 3934 C CA . VAL A 1 515 ? 12.607 2.992 6.260 1.00 96.94 515 VAL A CA 1
ATOM 3935 C C . VAL A 1 515 ? 13.357 2.597 4.984 1.00 96.94 515 VAL A C 1
ATOM 3937 O O . VAL A 1 515 ? 14.582 2.714 4.945 1.00 96.94 515 VAL A O 1
ATOM 3940 N N . THR A 1 516 ? 12.650 2.200 3.924 1.00 96.88 516 THR A N 1
ATOM 3941 C CA . THR A 1 516 ? 13.212 1.741 2.641 1.00 96.88 516 THR A CA 1
ATOM 3942 C C . THR A 1 516 ? 14.214 2.736 2.058 1.00 96.88 516 THR A C 1
ATOM 3944 O O . THR A 1 516 ? 15.381 2.407 1.831 1.00 96.88 516 THR A O 1
ATOM 3947 N N . LEU A 1 517 ? 13.790 3.996 1.892 1.00 96.88 517 LEU A N 1
ATOM 3948 C CA . LEU A 1 517 ? 14.628 5.054 1.318 1.00 96.88 517 LEU A CA 1
ATOM 3949 C C . LEU A 1 517 ? 15.830 5.384 2.208 1.00 96.88 517 LEU A C 1
ATOM 3951 O O . LEU A 1 517 ? 16.916 5.658 1.702 1.00 96.88 517 LEU A O 1
ATOM 3955 N N . PHE A 1 518 ? 15.662 5.326 3.532 1.00 97.38 518 PHE A N 1
ATOM 3956 C CA . PHE A 1 518 ? 16.757 5.548 4.475 1.00 97.38 518 PHE A CA 1
ATOM 3957 C C . PHE A 1 518 ? 17.809 4.436 4.378 1.00 97.38 518 PHE A C 1
ATOM 3959 O O . PHE A 1 518 ? 18.992 4.727 4.213 1.00 97.38 518 PHE A O 1
ATOM 3966 N N . ARG A 1 519 ? 17.395 3.162 4.412 1.00 96.31 519 ARG A N 1
ATOM 3967 C CA . ARG A 1 519 ? 18.309 2.014 4.295 1.00 96.31 519 ARG A CA 1
ATOM 3968 C C . ARG A 1 519 ? 19.067 2.030 2.967 1.00 96.31 519 ARG A C 1
ATOM 3970 O O . ARG A 1 519 ? 20.285 1.851 2.961 1.00 96.31 519 ARG A O 1
ATOM 3977 N N . ALA A 1 520 ? 18.367 2.299 1.863 1.00 96.31 520 ALA A N 1
ATOM 3978 C CA . ALA A 1 520 ? 18.978 2.427 0.542 1.00 96.31 520 ALA A CA 1
ATOM 3979 C C . ALA A 1 520 ? 20.007 3.572 0.498 1.00 96.31 520 ALA A C 1
ATOM 3981 O O . ALA A 1 520 ? 21.139 3.370 0.053 1.00 96.31 520 ALA A O 1
ATOM 3982 N N . ALA A 1 521 ? 19.654 4.748 1.030 1.00 95.81 521 ALA A N 1
ATOM 3983 C CA . ALA A 1 521 ? 20.552 5.898 1.087 1.00 95.81 521 ALA A CA 1
ATOM 3984 C C . ALA A 1 521 ? 21.804 5.615 1.930 1.00 95.81 521 ALA A C 1
ATOM 3986 O O . ALA A 1 521 ? 22.917 5.886 1.483 1.00 95.81 521 ALA A O 1
ATOM 3987 N N . MET A 1 522 ? 21.657 5.025 3.119 1.00 96.81 522 MET A N 1
ATOM 3988 C CA . MET A 1 522 ? 22.799 4.735 3.995 1.00 96.81 522 MET A CA 1
ATOM 3989 C C . MET A 1 522 ? 23.748 3.699 3.386 1.00 96.81 522 MET A C 1
ATOM 3991 O O . MET A 1 522 ? 24.965 3.823 3.531 1.00 96.81 522 MET A O 1
ATOM 3995 N N . ARG A 1 523 ? 23.224 2.735 2.618 1.00 96.06 523 ARG A N 1
ATOM 3996 C CA . ARG A 1 523 ? 24.058 1.801 1.852 1.00 96.06 523 ARG A CA 1
ATOM 3997 C C . ARG A 1 523 ? 24.875 2.508 0.768 1.00 96.06 523 ARG A C 1
ATOM 3999 O O . ARG A 1 523 ? 26.048 2.187 0.586 1.00 96.06 523 ARG A O 1
ATOM 4006 N N . ALA A 1 524 ? 24.282 3.477 0.070 1.00 95.62 524 ALA A N 1
ATOM 4007 C CA . ALA A 1 524 ? 24.987 4.282 -0.926 1.00 95.62 524 ALA A CA 1
ATOM 4008 C C . ALA A 1 524 ? 26.060 5.184 -0.288 1.00 95.62 524 ALA A C 1
ATOM 4010 O O . ALA A 1 524 ? 27.163 5.292 -0.824 1.00 95.62 524 ALA A O 1
ATOM 4011 N N . VAL A 1 525 ? 25.773 5.775 0.879 1.00 95.69 525 VAL A N 1
ATOM 4012 C CA . VAL A 1 525 ? 26.738 6.576 1.655 1.00 95.69 525 VAL A CA 1
ATOM 4013 C C . VAL A 1 525 ? 27.954 5.737 2.056 1.00 95.69 525 VAL A C 1
ATOM 4015 O O . VAL A 1 525 ? 29.088 6.152 1.817 1.00 95.69 525 VAL A O 1
ATOM 4018 N N . GLU A 1 526 ? 27.734 4.541 2.608 1.00 96.44 526 GLU A N 1
ATOM 4019 C CA . GLU A 1 526 ? 28.810 3.611 2.973 1.00 96.44 526 GLU A CA 1
ATOM 4020 C C . GLU A 1 526 ? 29.647 3.209 1.747 1.00 96.44 526 GLU A C 1
ATOM 4022 O O . GLU A 1 526 ? 30.877 3.287 1.773 1.00 96.44 526 GLU A O 1
ATOM 4027 N N . GLY A 1 527 ? 28.990 2.838 0.643 1.00 95.25 527 GLY A N 1
ATOM 4028 C CA . GLY A 1 527 ? 29.666 2.459 -0.598 1.00 95.25 527 GLY A CA 1
ATOM 4029 C C . GLY A 1 527 ? 30.530 3.584 -1.176 1.00 95.25 527 GLY A C 1
ATOM 4030 O O . GLY A 1 527 ? 31.674 3.345 -1.570 1.00 95.25 527 GLY A O 1
ATOM 4031 N N . ALA A 1 528 ? 30.019 4.818 -1.178 1.00 95.56 528 ALA A N 1
ATOM 4032 C CA . ALA A 1 528 ? 30.757 5.990 -1.637 1.00 95.56 528 ALA A CA 1
ATOM 4033 C C . ALA A 1 528 ? 31.982 6.279 -0.755 1.00 95.56 528 ALA A C 1
ATOM 4035 O O . ALA A 1 528 ? 33.069 6.524 -1.283 1.00 95.56 528 ALA A O 1
ATOM 4036 N N . LEU A 1 529 ? 31.835 6.195 0.573 1.00 96.50 529 LEU A N 1
ATOM 4037 C CA . LEU A 1 529 ? 32.938 6.380 1.520 1.00 96.50 529 LEU A CA 1
ATOM 4038 C C . LEU A 1 529 ? 34.065 5.369 1.275 1.00 96.50 529 LEU A C 1
ATOM 4040 O O . LEU A 1 529 ? 35.232 5.754 1.205 1.00 96.50 529 LEU A O 1
ATOM 4044 N N . LEU A 1 530 ? 33.723 4.089 1.108 1.00 95.69 530 LEU A N 1
ATOM 4045 C CA . LEU A 1 530 ? 34.701 3.029 0.861 1.00 95.69 530 LEU A CA 1
ATOM 4046 C C . LEU A 1 530 ? 35.399 3.189 -0.495 1.00 95.69 530 LEU A C 1
ATOM 4048 O O . LEU A 1 530 ? 36.614 3.011 -0.575 1.00 95.69 530 LEU A O 1
ATOM 4052 N N . ALA A 1 531 ? 34.660 3.554 -1.547 1.00 94.19 531 ALA A N 1
ATOM 4053 C CA . ALA A 1 531 ? 35.231 3.792 -2.870 1.00 94.19 531 ALA A CA 1
ATOM 4054 C C . ALA A 1 531 ? 36.239 4.952 -2.847 1.00 94.19 531 ALA A C 1
ATOM 4056 O O . ALA A 1 531 ? 37.377 4.791 -3.287 1.00 94.19 531 ALA A O 1
ATOM 4057 N N . VAL A 1 532 ? 35.859 6.090 -2.254 1.00 96.94 532 VAL A N 1
ATOM 4058 C CA . VAL A 1 532 ? 36.748 7.255 -2.125 1.00 96.94 532 VAL A CA 1
ATOM 4059 C C . VAL A 1 532 ? 37.945 6.939 -1.233 1.00 96.94 532 VAL A C 1
ATOM 4061 O O . VAL A 1 532 ? 39.067 7.309 -1.572 1.00 96.94 532 VAL A O 1
ATOM 4064 N N . GLY A 1 533 ? 37.730 6.237 -0.117 1.00 96.44 533 GLY A N 1
ATOM 4065 C CA . GLY A 1 533 ? 38.798 5.839 0.798 1.00 96.44 533 GLY A CA 1
ATOM 4066 C C . GLY A 1 533 ? 39.824 4.906 0.152 1.00 96.44 533 GLY A C 1
ATOM 4067 O O . GLY A 1 533 ? 41.020 5.065 0.384 1.00 96.44 533 GLY A O 1
ATOM 4068 N N . ARG A 1 534 ? 39.375 3.967 -0.692 1.00 95.88 534 ARG A N 1
ATOM 4069 C CA . ARG A 1 534 ? 40.244 3.045 -1.440 1.00 95.88 534 ARG A CA 1
ATOM 4070 C C . ARG A 1 534 ? 41.013 3.752 -2.558 1.00 95.88 534 ARG A C 1
ATOM 4072 O O . ARG A 1 534 ? 42.208 3.520 -2.706 1.00 95.88 534 ARG A O 1
ATOM 4079 N N . ASP A 1 535 ? 40.331 4.583 -3.344 1.00 94.62 535 ASP A N 1
ATOM 4080 C CA . ASP A 1 535 ? 40.882 5.142 -4.587 1.00 94.62 535 ASP A CA 1
ATOM 4081 C C . ASP A 1 535 ? 41.581 6.497 -4.379 1.00 94.62 535 ASP A C 1
ATOM 4083 O O . ASP A 1 535 ? 42.248 7.001 -5.284 1.00 94.62 535 ASP A O 1
ATOM 4087 N N . GLY A 1 536 ? 41.401 7.128 -3.213 1.00 96.38 536 GLY A N 1
ATOM 4088 C CA . GLY A 1 536 ? 41.858 8.496 -2.945 1.00 96.38 536 GLY A CA 1
ATOM 4089 C C . GLY A 1 536 ? 41.183 9.549 -3.837 1.00 96.38 536 GLY A C 1
ATOM 4090 O O . GLY A 1 536 ? 41.659 10.679 -3.937 1.00 96.38 536 GLY A O 1
ATOM 4091 N N . SER A 1 537 ? 40.100 9.181 -4.528 1.00 95.69 537 SER A N 1
ATOM 4092 C CA . SER A 1 537 ? 39.386 10.009 -5.498 1.00 95.69 537 SER A CA 1
ATOM 4093 C C . SER A 1 537 ? 37.932 9.559 -5.627 1.00 95.69 537 SER A C 1
ATOM 4095 O O . SER A 1 537 ? 37.624 8.377 -5.522 1.00 95.69 537 SER A O 1
ATOM 4097 N N . ASN A 1 538 ? 37.033 10.496 -5.919 1.00 93.75 538 ASN A N 1
ATOM 4098 C CA . ASN A 1 538 ? 35.621 10.230 -6.197 1.00 93.75 538 ASN A CA 1
ATOM 4099 C C . ASN A 1 538 ? 35.306 10.052 -7.693 1.00 93.75 538 ASN A C 1
ATOM 4101 O O . ASN A 1 538 ? 34.137 9.941 -8.047 1.00 93.75 538 ASN A O 1
ATOM 4105 N N . ARG A 1 539 ? 36.311 10.014 -8.581 1.00 94.56 539 ARG A N 1
ATOM 4106 C CA . ARG A 1 539 ? 36.102 9.951 -10.042 1.00 94.56 539 ARG A CA 1
ATOM 4107 C C . ARG A 1 539 ? 35.229 8.770 -10.479 1.00 94.56 539 ARG A C 1
ATOM 4109 O O . ARG A 1 539 ? 34.402 8.921 -11.366 1.00 94.56 539 ARG A O 1
ATOM 4116 N N . ALA A 1 540 ? 35.387 7.610 -9.844 1.00 91.06 540 ALA A N 1
ATOM 4117 C CA . ALA A 1 540 ? 34.597 6.421 -10.164 1.00 91.06 540 ALA A CA 1
ATOM 4118 C C . ALA A 1 540 ? 33.103 6.559 -9.804 1.00 91.06 540 ALA A C 1
ATOM 4120 O O . ALA A 1 540 ? 32.288 5.790 -10.305 1.00 91.06 540 ALA A O 1
ATOM 4121 N N . LEU A 1 541 ? 32.744 7.524 -8.949 1.00 93.50 541 LEU A N 1
ATOM 4122 C CA . LEU A 1 541 ? 31.371 7.754 -8.501 1.00 93.50 541 LEU A CA 1
ATOM 4123 C C . LEU A 1 541 ? 30.603 8.740 -9.388 1.00 93.50 541 LEU A C 1
ATOM 4125 O O . LEU A 1 541 ? 29.381 8.772 -9.313 1.00 93.50 541 LEU A O 1
ATOM 4129 N N . GLU A 1 542 ? 31.288 9.528 -10.224 1.00 93.25 542 GLU A N 1
ATOM 4130 C CA . GLU A 1 542 ? 30.666 10.565 -11.063 1.00 93.25 542 GLU A CA 1
ATOM 4131 C C . GLU A 1 542 ? 29.443 10.075 -11.870 1.00 93.25 542 GLU A C 1
ATOM 4133 O O . GLU A 1 542 ? 28.444 10.790 -11.875 1.00 93.25 542 GLU A O 1
ATOM 4138 N N . PRO A 1 543 ? 29.430 8.864 -12.470 1.00 92.19 543 PRO A N 1
ATOM 4139 C CA . PRO A 1 543 ? 28.279 8.392 -13.248 1.00 92.19 543 PRO A CA 1
ATOM 4140 C C . PRO A 1 543 ? 27.064 7.940 -12.422 1.00 92.19 543 PRO A C 1
ATOM 4142 O O . PRO A 1 543 ? 26.019 7.668 -13.006 1.00 92.19 543 PRO A O 1
ATOM 4145 N N . VAL A 1 544 ? 27.203 7.768 -11.102 1.00 88.62 544 VAL A N 1
ATOM 4146 C CA . VAL A 1 544 ? 26.189 7.114 -10.245 1.00 88.62 544 VAL A CA 1
ATOM 4147 C C . VAL A 1 544 ? 25.694 7.989 -9.094 1.00 88.62 544 VAL A C 1
ATOM 4149 O O . VAL A 1 544 ? 24.828 7.564 -8.330 1.00 88.62 544 VAL A O 1
ATOM 4152 N N . ILE A 1 545 ? 26.236 9.198 -8.942 1.00 92.25 545 ILE A N 1
ATOM 4153 C CA . ILE A 1 545 ? 25.780 10.171 -7.945 1.00 92.25 545 ILE A CA 1
ATOM 4154 C C . ILE A 1 545 ? 24.866 11.208 -8.588 1.00 92.25 545 ILE A C 1
ATOM 4156 O O . ILE A 1 545 ? 25.032 11.565 -9.751 1.00 92.25 545 ILE A O 1
ATOM 4160 N N . MET A 1 546 ? 23.937 11.736 -7.794 1.00 93.56 546 MET A N 1
ATOM 4161 C CA . MET A 1 546 ? 23.086 12.847 -8.208 1.00 93.56 546 MET A CA 1
ATOM 4162 C C . MET A 1 546 ? 23.943 14.052 -8.619 1.00 93.56 546 MET A C 1
ATOM 4164 O O . MET A 1 546 ? 24.794 14.531 -7.862 1.00 93.56 546 MET A O 1
ATOM 4168 N N . SER A 1 547 ? 23.700 14.555 -9.822 1.00 94.81 547 SER A N 1
ATOM 4169 C CA . SER A 1 547 ? 24.329 15.757 -10.349 1.00 94.81 547 SER A CA 1
ATOM 4170 C C . SER A 1 547 ? 23.823 17.014 -9.634 1.00 94.81 547 SER A C 1
ATOM 4172 O O . SER A 1 547 ? 22.749 17.057 -9.030 1.00 94.81 547 SER A O 1
ATOM 4174 N N . ARG A 1 548 ? 24.584 18.108 -9.754 1.00 93.50 548 ARG A N 1
ATOM 4175 C CA . ARG A 1 548 ? 24.162 19.414 -9.219 1.00 93.50 548 ARG A CA 1
ATOM 4176 C C . ARG A 1 548 ? 22.866 19.912 -9.857 1.00 93.50 548 ARG A C 1
ATOM 4178 O O . ARG A 1 548 ? 22.070 20.538 -9.167 1.00 93.50 548 ARG A O 1
ATOM 4185 N N . GLN A 1 549 ? 22.665 19.638 -11.148 1.00 92.62 549 GLN A N 1
ATOM 4186 C CA . GLN A 1 549 ? 21.463 20.066 -11.856 1.00 92.62 549 GLN A CA 1
ATOM 4187 C C . GLN A 1 549 ? 20.229 19.326 -11.335 1.00 92.62 549 GLN A C 1
ATOM 4189 O O . GLN A 1 549 ? 19.249 19.973 -10.993 1.00 92.62 549 GLN A O 1
ATOM 4194 N N . GLU A 1 550 ? 20.305 18.003 -11.161 1.00 92.12 550 GLU A N 1
ATOM 4195 C CA . GLU A 1 550 ? 19.195 17.224 -10.596 1.00 92.12 550 GLU A CA 1
ATOM 4196 C C . GLU A 1 550 ? 18.819 17.705 -9.189 1.00 92.12 550 GLU A C 1
ATOM 4198 O O . GLU A 1 550 ? 17.634 17.817 -8.871 1.00 92.12 550 GLU A O 1
ATOM 4203 N N . MET A 1 551 ? 19.818 18.043 -8.365 1.00 93.00 551 MET A N 1
ATOM 4204 C CA . MET A 1 551 ? 19.593 18.620 -7.039 1.00 93.00 551 MET A CA 1
ATOM 4205 C C . MET A 1 551 ? 18.888 19.983 -7.120 1.00 93.00 551 MET A C 1
ATOM 4207 O O . MET A 1 551 ? 17.944 20.226 -6.368 1.00 93.00 551 MET A O 1
ATOM 4211 N N . TYR A 1 552 ? 19.305 20.868 -8.029 1.00 93.19 552 TYR A N 1
ATOM 4212 C CA . TYR A 1 552 ? 18.649 22.164 -8.237 1.00 93.19 552 TYR A CA 1
ATOM 4213 C C . TYR A 1 552 ? 17.218 22.024 -8.741 1.00 93.19 552 TYR A C 1
ATOM 4215 O O . TYR A 1 552 ? 16.340 22.725 -8.244 1.00 93.19 552 TYR A O 1
ATOM 4223 N N . ASP A 1 553 ? 16.960 21.078 -9.640 1.00 89.81 553 ASP A N 1
ATOM 4224 C CA . ASP A 1 553 ? 15.613 20.802 -10.131 1.00 89.81 553 ASP A CA 1
ATOM 4225 C C . ASP A 1 553 ? 14.694 20.343 -8.986 1.00 89.81 553 ASP A C 1
ATOM 4227 O O . ASP A 1 553 ? 13.542 20.766 -8.902 1.00 89.81 553 ASP A O 1
ATOM 4231 N N . ILE A 1 554 ? 15.202 19.519 -8.056 1.00 90.25 554 ILE A N 1
ATOM 4232 C CA . ILE A 1 554 ? 14.462 19.088 -6.855 1.00 90.25 554 ILE A CA 1
ATOM 4233 C C . ILE A 1 554 ? 14.166 20.274 -5.932 1.00 90.25 554 ILE A C 1
ATOM 4235 O O . ILE A 1 554 ? 13.041 20.379 -5.436 1.00 90.25 554 ILE A O 1
ATOM 4239 N N . LEU A 1 555 ? 15.144 21.160 -5.732 1.00 89.75 555 LEU A N 1
ATOM 4240 C CA . LEU A 1 555 ? 15.040 22.347 -4.877 1.00 89.75 555 LEU A CA 1
ATOM 4241 C C . LEU A 1 555 ? 14.311 23.528 -5.533 1.00 89.75 555 LEU A C 1
ATOM 4243 O O . LEU A 1 555 ? 14.135 24.549 -4.876 1.00 89.75 555 LEU A O 1
ATOM 4247 N N . GLU A 1 556 ? 13.915 23.409 -6.804 1.00 86.00 556 GLU A N 1
ATOM 4248 C CA . GLU A 1 556 ? 13.348 24.510 -7.598 1.00 86.00 556 GLU A CA 1
ATOM 4249 C C . GLU A 1 556 ? 14.286 25.735 -7.647 1.00 86.00 556 GLU A C 1
ATOM 4251 O O . GLU A 1 556 ? 13.855 26.886 -7.713 1.00 86.00 556 GLU A O 1
ATOM 4256 N N . TYR A 1 557 ? 15.600 25.489 -7.620 1.00 84.50 557 TYR A N 1
ATOM 4257 C CA . TYR A 1 557 ? 16.615 26.535 -7.623 1.00 84.50 557 TYR A CA 1
ATOM 4258 C C . TYR A 1 557 ? 17.009 26.928 -9.050 1.00 84.50 557 TYR A C 1
ATOM 4260 O O . TYR A 1 557 ? 17.457 26.094 -9.837 1.00 84.50 557 TYR A O 1
ATOM 4268 N N . GLN A 1 558 ? 16.912 28.221 -9.367 1.00 78.25 558 GLN A N 1
ATOM 4269 C CA . GLN A 1 558 ? 17.411 28.792 -10.618 1.00 78.25 558 GLN A CA 1
ATOM 4270 C C . GLN A 1 558 ? 18.657 29.657 -10.346 1.00 78.25 558 GLN A C 1
ATOM 4272 O O . GLN A 1 558 ? 18.535 30.759 -9.811 1.00 78.25 558 GLN A O 1
ATOM 4277 N N . PRO A 1 559 ? 19.869 29.215 -10.740 1.00 70.50 559 PRO A N 1
ATOM 4278 C CA . PRO A 1 559 ? 21.119 29.905 -10.397 1.00 70.50 559 PRO A CA 1
ATOM 4279 C C . PRO A 1 559 ? 21.228 31.352 -10.904 1.00 70.50 559 PRO A C 1
ATOM 4281 O O . PRO A 1 559 ? 21.998 32.140 -10.361 1.00 70.50 559 PRO A O 1
ATOM 4284 N N . ASN A 1 560 ? 20.474 31.701 -11.951 1.00 67.88 560 ASN A N 1
ATOM 4285 C CA . ASN A 1 560 ? 20.580 32.984 -12.652 1.00 67.88 560 ASN A CA 1
ATOM 4286 C C . ASN A 1 560 ? 19.455 33.976 -12.318 1.00 67.88 560 ASN A C 1
ATOM 4288 O O . ASN A 1 560 ? 19.457 35.094 -12.835 1.00 67.88 560 ASN A O 1
ATOM 4292 N N . THR A 1 561 ? 18.507 33.610 -11.456 1.00 61.78 561 THR A N 1
ATOM 4293 C CA . THR A 1 561 ? 17.520 34.550 -10.919 1.00 61.78 561 THR A CA 1
ATOM 4294 C C . THR A 1 561 ? 18.080 35.134 -9.626 1.00 61.78 561 THR A C 1
ATOM 4296 O O . THR A 1 561 ? 18.243 34.411 -8.644 1.00 61.78 561 THR A O 1
ATOM 4299 N N . ARG A 1 562 ? 18.417 36.434 -9.608 1.00 54.81 562 ARG A N 1
ATOM 4300 C CA . ARG A 1 562 ? 18.679 37.142 -8.341 1.00 54.81 562 ARG A CA 1
ATOM 4301 C C . ARG A 1 562 ? 17.453 36.933 -7.444 1.00 54.81 562 ARG A C 1
ATOM 4303 O O . ARG A 1 562 ? 16.336 37.086 -7.931 1.00 54.81 562 ARG A O 1
ATOM 4310 N N . GLY A 1 563 ? 17.672 36.534 -6.188 1.00 54.56 563 GLY A N 1
ATOM 4311 C CA . GLY A 1 563 ? 16.599 36.347 -5.206 1.00 54.56 563 GLY A CA 1
ATOM 4312 C C . GLY A 1 563 ? 15.728 37.602 -5.061 1.00 54.56 563 GLY A C 1
ATOM 4313 O O . GLY A 1 563 ? 16.117 38.659 -5.567 1.00 54.56 563 GLY A O 1
ATOM 4314 N N . PRO A 1 564 ? 14.557 37.501 -4.404 1.00 48.91 564 PRO A N 1
ATOM 4315 C CA . PRO A 1 564 ? 13.675 38.647 -4.227 1.00 48.91 564 PRO A CA 1
ATOM 4316 C C . PRO A 1 564 ? 14.483 39.801 -3.630 1.00 48.91 564 PRO A C 1
ATOM 4318 O O . PRO A 1 564 ? 15.141 39.640 -2.602 1.00 48.91 564 PRO A O 1
ATOM 4321 N N . SER A 1 565 ? 14.507 40.933 -4.334 1.00 43.50 565 SER A N 1
ATOM 4322 C CA . SER A 1 565 ? 15.012 42.182 -3.781 1.00 43.50 565 SER A CA 1
ATOM 4323 C C . SER A 1 565 ? 14.239 42.458 -2.500 1.00 43.50 565 SER A C 1
ATOM 4325 O O . SER A 1 565 ? 13.012 42.433 -2.532 1.00 43.50 565 SER A O 1
ATOM 4327 N N . GLU A 1 566 ? 14.956 42.671 -1.399 1.00 43.59 566 GLU A N 1
ATOM 4328 C CA . GLU A 1 566 ? 14.392 43.192 -0.156 1.00 43.59 566 GLU A CA 1
ATOM 4329 C C . GLU A 1 566 ? 13.612 44.483 -0.476 1.00 43.59 566 GLU A C 1
ATOM 4331 O O . GLU A 1 566 ? 14.219 45.502 -0.810 1.00 43.59 566 GLU A O 1
ATOM 4336 N N . GLU A 1 567 ? 12.280 44.409 -0.431 1.00 35.88 567 GLU A N 1
ATOM 4337 C CA . GLU A 1 567 ? 11.366 45.552 -0.284 1.00 35.88 567 GLU A CA 1
ATOM 4338 C C . GLU A 1 567 ? 10.690 45.481 1.083 1.00 35.88 567 GLU A C 1
ATOM 4340 O O . GLU A 1 567 ? 10.225 44.375 1.458 1.00 35.88 567 GLU A O 1
#

Sequence (567 aa):
MAKSSKSAAKKGGNSWCWTLSLLVILFLVGGSFYLYHNTNFVFEPAELQAIAKAAIAANKNGSTEALVNDVIARMRAKYGDHILEESECVSRLYTEPIHAMPSPFFFSLCLSVSLSLCLSVSLSLCLSVSLSLCLCPSLSICLALALQCVGRWMFNNAGGAMGSMIVLHCSFSEYIIIFGTALGTEGHTGRFLADDYFTILAGEQWAYPAGALEREVYMPGDQHHLRLGEAKQYKMPDACWALEYARGNIVAMLPFGFADAITSTLDFYTLYQTVKARASHVPVQAFGAHNAFVGRILQRNDIPVAYVSGAATSAVLGMTDTGILGRSDFERAIRQLCEATQPSAARAAPLYVMADMDTGFGETPEEWRAAVRGYAHAGAHSFHIEDQVSAKRCGHLDGKQLISPTDFAHKLAVVLDEAAQQPGDLVVWARTDAASVEGLTQAIDRARRYADVGATCFFPEGLERAEDFERFALELRATHPDVHLLANMTEFGKSPLLSINDLGFMGYSMVLYPVTLFRAAMRAVEGALLAVGRDGSNRALEPVIMSRQEMYDILEYQPNTRGPSEE

InterPro domains:
  IPR006716 ERG2/sigma1 receptor-like [PF04622] (25-86)
  IPR006716 ERG2/sigma1 receptor-like [PF04622] (152-282)
  IPR006716 ERG2/sigma1 receptor-like [PTHR10868] (8-322)
  IPR015813 Pyruvate/Phosphoenolpyruvate kinase-like domain superfamily [SSF51621] (275-557)
  IPR018523 Isocitrate lyase/phosphorylmutase, conserved site [PS00161] (392-397)
  IPR039556 ICL/PEPM domain [cd00377] (279-531)
  IPR040442 Pyruvate kinase-like domain superfamily [G3DSA:3.20.20.60] (272-563)